Protein AF-A0A929ZHE8-F1 (afdb_monomer)

Secondary structure (DSSP, 8-state):
---TT-PPPP---HHHHHTT-EEEEE-S-HHHHHHHHHHHHHTT-EEEEE----HHHHHHHHHHS-TTS-HHHHHHHHHHHHHHHTTSS-TTTEEEEEE---SSSGGGGHHHHHHHHHHHTT-TTS-EEEE-TT--S--TT----HHHHHHHHHHHHHHHHHHHHHHHHGGGBSSTTHHHHHHHHHHHHHHHHHHHSEEGGGTEE--HHHHHHHHHHHHHTS-B---PPPPEEEEEESHHHHH-GGGGTTHHHHHHHTT-EEE---HHHHHHHHHHTHHHHHHHH---STHHHHHHHHHHHHHHHHHHHHHHHHTTTTSS-PPPPHHHHHHHHTTTS-TT--STTTHHHHHHHHHHHHTT--EEEEEEETT-HHIIIIIGGGHHHHHHH-TT-EEEEEEE-TTS-HHHHHHHHHHHHHHHHS-GGGGGS--------PPPP-----------PPPPPPPPP---

Mean predicted aligned error: 8.18 Å

pLDDT: mean 86.51, std 18.4, range [24.33, 98.75]

Foldseek 3Di:
DPPPVDDDAQFAAQVLLVVPFEEEEEDFFVQLVLQLQLLVVLVSHHYDYPQDFDLQLLVLLPVQAPQLAWSVLSGGLSSVLCCVLVVVDDLVRYAYEAEAECFPFCSNCSQVSSCSSCVVSVRNNHHYHYHYPVCPDDRHNDDDDPLSVVLSLLSQLLSQLLVQLLLLAQLFAPDHCQSVVLSVVLSVQSNCCSNQCFGVVVPTHDDSLRSLLVSLVSSLPGDGHPDPAFAEEEEFAASRCSRRCNQVVNLSVLQSVLSHRYDYHGPLLLVLLVLVLVCVCCVPVVDDDPSNVVSVVVNVVSVVSNVSVCVSQVVSVNSGDDQDDVVVLQVQQCVQFHSVQPGRCGSVRSSVQSRCVVVRNLHYEHEYIPSRVSCVCRVVVSVVVVCVVPVSRLYDYQYGDSPDDPVVSSVRSVVSVVVSNDDPVCCVPDPPPPDPPDDPDDDDDDDDDDDDDDDDDDDDDDDD

Solvent-accessible surface area (backbone atoms only — not comparable to full-atom values): 26289 Å² total; per-residue (Å²): 130,81,60,87,84,68,71,86,75,37,66,44,38,53,66,46,39,75,72,62,32,37,32,40,29,68,60,42,41,73,70,39,52,62,43,47,41,58,43,36,44,76,60,66,38,51,56,47,68,44,82,73,70,48,72,66,21,36,51,44,4,52,72,50,37,68,78,86,50,29,33,66,56,26,46,48,42,5,41,62,49,37,36,49,77,72,63,76,42,55,57,92,49,32,33,40,40,45,69,26,76,74,57,79,38,71,53,48,45,42,58,62,49,39,53,50,27,32,39,77,72,71,42,59,70,37,18,66,44,55,50,38,93,83,60,89,61,86,35,74,37,70,64,77,54,72,70,51,53,57,46,49,55,51,38,43,52,52,27,34,52,50,48,52,51,46,39,68,44,47,76,35,39,60,51,90,63,50,52,58,54,52,46,55,53,48,52,53,44,50,44,40,28,67,65,69,40,25,29,74,95,74,74,31,77,51,52,75,59,52,53,49,37,54,50,48,52,53,64,68,66,51,64,57,52,96,65,80,85,50,53,36,35,29,46,41,60,43,72,53,45,51,46,23,47,71,67,42,74,36,52,61,60,54,40,38,73,75,60,26,28,40,44,64,81,50,68,63,58,58,56,42,52,76,33,64,46,46,60,54,40,33,77,76,67,64,57,80,64,72,56,56,68,47,28,60,52,49,46,54,50,54,54,57,69,41,46,47,53,48,58,40,28,67,70,44,81,72,77,45,80,69,82,77,57,67,68,62,37,51,69,74,18,45,91,76,40,39,80,84,44,55,41,56,65,20,25,54,50,43,17,53,53,54,51,36,38,75,73,67,25,34,30,32,42,31,33,32,42,39,72,37,60,39,45,53,54,39,49,62,59,39,46,65,57,49,35,71,78,35,77,77,47,48,72,46,79,40,72,36,42,96,87,53,60,64,67,60,42,51,48,56,50,51,57,52,47,53,59,57,73,44,58,76,82,63,51,82,76,63,77,78,70,80,70,71,78,79,74,82,80,84,77,86,77,89,82,83,92,77,94,75,84,87,78,86,82,84,84,82,87,79,90,130

Structure (mmCIF, N/CA/C/O backbone):
data_AF-A0A929ZHE8-F1
#
_entry.id   AF-A0A929ZHE8-F1
#
loop_
_atom_site.group_PDB
_atom_site.id
_atom_site.type_symbol
_atom_site.label_atom_id
_atom_site.label_alt_id
_atom_site.label_comp_id
_atom_site.label_asym_id
_atom_site.label_entity_id
_atom_site.label_seq_id
_atom_site.pdbx_PDB_ins_code
_atom_site.Cartn_x
_atom_site.Cartn_y
_atom_site.Cartn_z
_atom_site.occupancy
_atom_site.B_iso_or_equiv
_atom_site.auth_seq_id
_atom_site.auth_comp_id
_atom_site.auth_asym_id
_atom_site.auth_atom_id
_atom_site.pdbx_PDB_model_num
ATOM 1 N N . GLU A 1 1 ? -24.530 28.243 24.413 1.00 47.97 1 GLU A N 1
ATOM 2 C CA . GLU A 1 1 ? -25.217 27.446 23.383 1.00 47.97 1 GLU A CA 1
ATOM 3 C C . GLU A 1 1 ? -24.203 26.488 22.794 1.00 47.97 1 GLU A C 1
ATOM 5 O O . GLU A 1 1 ? -23.201 26.946 22.256 1.00 47.97 1 GLU A O 1
ATOM 10 N N . GLU A 1 2 ? -24.390 25.182 22.974 1.00 51.44 2 GLU A N 1
ATOM 11 C CA . GLU A 1 2 ? -23.663 24.224 22.142 1.00 51.44 2 GLU A CA 1
ATOM 12 C C . GLU A 1 2 ? -24.175 24.400 20.716 1.00 51.44 2 GLU A C 1
ATOM 14 O O . GLU A 1 2 ? -25.382 24.439 20.473 1.00 51.44 2 GLU A O 1
ATOM 19 N N . ALA A 1 3 ? -23.259 24.585 19.775 1.00 57.56 3 ALA A N 1
ATOM 20 C CA . ALA A 1 3 ? -23.598 24.665 18.371 1.00 57.56 3 ALA A CA 1
ATOM 21 C C . ALA A 1 3 ? -24.343 23.381 17.961 1.00 57.56 3 ALA A C 1
ATOM 23 O O . ALA A 1 3 ? -23.723 22.331 17.844 1.00 57.56 3 ALA A O 1
ATOM 24 N N . GLY A 1 4 ? -25.660 23.450 17.727 1.00 62.41 4 GLY A N 1
ATOM 25 C CA . GLY A 1 4 ? -26.516 22.272 17.486 1.00 62.41 4 GLY A CA 1
ATOM 26 C C . GLY A 1 4 ? -26.162 21.425 16.252 1.00 62.41 4 GLY A C 1
ATOM 27 O O . GLY A 1 4 ? -26.742 20.363 16.045 1.00 62.41 4 GLY A O 1
ATOM 28 N N . HIS A 1 5 ? -25.204 21.874 15.435 1.00 68.50 5 HIS A N 1
ATOM 29 C CA . HIS A 1 5 ? -24.632 21.110 14.324 1.00 68.50 5 HIS A CA 1
ATOM 30 C C . HIS A 1 5 ? -23.447 20.216 14.736 1.00 68.50 5 HIS A C 1
ATOM 32 O O . HIS A 1 5 ? -23.038 19.352 13.960 1.00 68.50 5 HIS A O 1
ATOM 38 N N . ILE A 1 6 ? -22.887 20.408 15.935 1.00 67.62 6 ILE A N 1
ATOM 39 C CA . ILE A 1 6 ? -21.813 19.586 16.497 1.00 67.62 6 ILE A CA 1
ATOM 40 C C . ILE A 1 6 ? -22.463 18.503 17.352 1.00 67.62 6 ILE A C 1
ATOM 42 O O . ILE A 1 6 ? -22.864 18.742 18.487 1.00 67.62 6 ILE A O 1
ATOM 46 N N . GLN A 1 7 ? -22.588 17.303 16.789 1.00 71.75 7 GLN A N 1
ATOM 47 C CA . GLN A 1 7 ? -23.089 16.150 17.531 1.00 71.75 7 GLN A CA 1
ATOM 48 C C . GLN A 1 7 ? -21.938 15.374 18.183 1.00 71.75 7 GLN A C 1
ATOM 50 O O . GLN A 1 7 ? -20.891 15.202 17.543 1.00 71.75 7 GLN A O 1
ATOM 55 N N . PRO A 1 8 ? -22.122 14.866 19.416 1.00 78.88 8 PRO A N 1
ATOM 56 C CA . PRO A 1 8 ? -21.168 13.961 20.040 1.00 78.88 8 PRO A CA 1
ATOM 57 C C . PRO A 1 8 ? -20.909 12.754 19.136 1.00 78.88 8 PRO A C 1
ATOM 59 O O . PRO A 1 8 ? -21.838 12.167 18.579 1.00 78.88 8 PRO A O 1
ATOM 62 N N . ARG A 1 9 ? -19.639 12.379 18.969 1.00 86.12 9 ARG A N 1
ATOM 63 C CA . ARG A 1 9 ? -19.287 11.179 18.201 1.00 86.12 9 ARG A CA 1
ATOM 64 C C . ARG A 1 9 ? -19.567 9.917 19.017 1.00 86.12 9 ARG A C 1
ATOM 66 O O . ARG A 1 9 ? -19.323 9.902 20.222 1.00 86.12 9 ARG A O 1
ATOM 73 N N . ALA A 1 10 ? -19.963 8.841 18.342 1.00 89.25 10 ALA A N 1
ATOM 74 C CA . ALA A 1 10 ? -19.890 7.500 18.910 1.00 89.25 10 ALA A CA 1
ATOM 75 C C . ALA A 1 10 ? -18.415 7.109 19.118 1.00 89.25 10 ALA A C 1
ATOM 77 O O . ALA A 1 10 ? -17.583 7.270 18.217 1.00 89.25 10 ALA A O 1
ATOM 78 N N . VAL A 1 11 ? -18.089 6.634 20.320 1.00 93.00 11 VAL A N 1
ATOM 79 C CA . VAL A 1 11 ? -16.732 6.251 20.732 1.00 93.00 11 VAL A CA 1
ATOM 80 C C . VAL A 1 11 ? -16.671 4.738 20.874 1.00 93.00 11 VAL A C 1
ATOM 82 O O . VAL A 1 11 ? -17.569 4.140 21.457 1.00 93.00 11 VAL A O 1
ATOM 85 N N . PHE A 1 12 ? -15.603 4.120 20.371 1.00 94.88 12 PHE A N 1
ATOM 86 C CA . PHE A 1 12 ? -15.383 2.691 20.563 1.00 94.88 12 PHE A CA 1
ATOM 87 C C . PHE A 1 12 ? -14.810 2.425 21.963 1.00 94.88 12 PHE A C 1
ATOM 89 O O . PHE A 1 12 ? -13.666 2.798 22.247 1.00 94.88 12 PHE A O 1
ATOM 96 N N . THR A 1 13 ? -15.607 1.827 22.850 1.00 95.00 13 THR A N 1
ATOM 97 C CA . THR A 1 13 ? -15.273 1.659 24.276 1.00 95.00 13 THR A CA 1
ATOM 98 C C . THR A 1 13 ? -14.665 0.288 24.594 1.00 95.00 13 THR A C 1
ATOM 100 O O . THR A 1 13 ? -14.685 -0.625 23.765 1.00 95.00 13 THR A O 1
ATOM 103 N N . GLU A 1 14 ? -14.103 0.128 25.798 1.00 93.75 14 GLU A N 1
ATOM 104 C CA . GLU A 1 14 ? -13.578 -1.169 26.248 1.00 93.75 14 GLU A CA 1
ATOM 105 C C . GLU A 1 14 ? -14.704 -2.210 26.368 1.00 93.75 14 GLU A C 1
ATOM 107 O O . GLU A 1 14 ? -14.511 -3.359 25.981 1.00 93.75 14 GLU A O 1
ATOM 112 N N . GLU A 1 15 ? -15.906 -1.803 26.789 1.00 95.25 15 GLU A N 1
ATOM 113 C CA . GLU A 1 15 ? -17.074 -2.684 26.890 1.00 95.25 15 GLU A CA 1
ATOM 114 C C . GLU A 1 15 ? -17.499 -3.206 25.512 1.00 95.25 15 GLU A C 1
ATOM 116 O O . GLU A 1 15 ? -17.838 -4.377 25.375 1.00 95.25 15 GLU A O 1
ATOM 121 N N . MET A 1 16 ? -17.434 -2.371 24.466 1.00 95.94 16 MET A N 1
ATOM 122 C CA . MET A 1 16 ? -17.691 -2.811 23.088 1.00 95.94 16 MET A CA 1
ATOM 123 C C . MET A 1 16 ? -16.664 -3.854 22.633 1.00 95.94 16 MET A C 1
ATOM 125 O O . MET A 1 16 ? -17.015 -4.859 22.010 1.00 95.94 16 MET A O 1
ATOM 129 N N . ARG A 1 17 ? -15.387 -3.662 22.981 1.00 93.94 17 ARG A N 1
ATOM 130 C CA . ARG A 1 17 ? -14.340 -4.655 22.708 1.00 93.94 17 ARG A CA 1
ATOM 131 C C . ARG A 1 17 ? -14.614 -5.969 23.444 1.00 93.94 17 ARG A C 1
ATOM 133 O O . ARG A 1 17 ? -14.578 -7.021 22.811 1.00 93.94 17 ARG A O 1
ATOM 140 N N . GLU A 1 18 ? -14.901 -5.923 24.743 1.00 94.00 18 GLU A N 1
ATOM 141 C CA . GLU A 1 18 ? -15.211 -7.105 25.564 1.00 94.00 18 GLU A CA 1
ATOM 142 C C . GLU A 1 18 ? -16.470 -7.831 25.081 1.00 94.00 18 GLU A C 1
ATOM 144 O O . GLU A 1 18 ? -16.521 -9.060 25.056 1.00 94.00 18 GLU A O 1
ATOM 149 N N . ALA A 1 19 ? -17.458 -7.074 24.607 1.00 94.44 19 ALA A N 1
ATOM 150 C CA . ALA A 1 19 ? -18.669 -7.603 24.006 1.00 94.44 19 ALA A CA 1
ATOM 151 C C . ALA A 1 19 ? -18.429 -8.245 22.627 1.00 94.44 19 ALA A C 1
ATOM 153 O O . ALA A 1 19 ? -19.356 -8.845 22.082 1.00 94.44 19 ALA A O 1
ATOM 154 N N . GLY A 1 20 ? -17.221 -8.152 22.060 1.00 93.75 20 GLY A N 1
ATOM 155 C CA . GLY A 1 20 ? -16.845 -8.799 20.805 1.00 93.75 20 GLY A CA 1
ATOM 156 C C . GLY A 1 20 ? -17.324 -8.064 19.555 1.00 93.75 20 GLY A C 1
ATOM 157 O O . GLY A 1 20 ? -17.671 -8.721 18.570 1.00 93.75 20 GLY A O 1
ATOM 158 N N . TYR A 1 21 ? -17.375 -6.727 19.592 1.00 97.12 21 TYR A N 1
ATOM 159 C CA . TYR A 1 21 ? -17.691 -5.923 18.408 1.00 97.12 21 TYR A CA 1
ATOM 160 C C . TYR A 1 21 ? -16.731 -6.236 17.258 1.00 97.12 21 TYR A C 1
ATOM 162 O O . TYR A 1 21 ? -15.523 -6.401 17.449 1.00 97.12 21 TYR A O 1
ATOM 170 N N . GLU A 1 22 ? -17.281 -6.286 16.049 1.00 97.44 22 GLU A N 1
ATOM 171 C CA . GLU A 1 22 ? -16.484 -6.356 14.828 1.00 97.44 22 GLU A CA 1
ATOM 172 C C . GLU A 1 22 ? -16.020 -4.955 14.418 1.00 97.44 22 GLU A C 1
ATOM 174 O O . GLU A 1 22 ? -16.757 -3.985 14.567 1.00 97.44 22 GLU A O 1
ATOM 179 N N . ILE A 1 23 ? -14.802 -4.844 13.894 1.00 97.75 23 ILE A N 1
ATOM 180 C CA . ILE A 1 23 ? -14.249 -3.610 13.338 1.00 97.75 23 ILE A CA 1
ATOM 181 C C . ILE A 1 23 ? -14.061 -3.816 11.838 1.00 97.75 23 ILE A C 1
ATOM 183 O O . ILE A 1 23 ? -13.216 -4.611 11.421 1.00 97.75 23 ILE A O 1
ATOM 187 N N . LEU A 1 24 ? -14.821 -3.093 11.021 1.00 97.50 24 LEU A N 1
ATOM 188 C CA . LEU A 1 24 ? -14.640 -3.101 9.570 1.00 97.50 24 LEU A CA 1
ATOM 189 C C . LEU A 1 24 ? -13.509 -2.163 9.193 1.00 97.50 24 LEU A C 1
ATOM 191 O O . LEU A 1 24 ? -13.488 -1.022 9.644 1.00 97.50 24 LEU A O 1
ATOM 195 N N . ALA A 1 25 ? -12.590 -2.619 8.355 1.00 95.69 25 ALA A N 1
ATOM 196 C CA . ALA A 1 25 ? -11.528 -1.783 7.813 1.00 95.69 25 ALA A CA 1
ATOM 197 C C . ALA A 1 25 ? -11.531 -1.875 6.282 1.00 95.69 25 ALA A C 1
ATOM 199 O O . ALA A 1 25 ? -11.685 -2.975 5.750 1.00 95.69 25 ALA A O 1
ATOM 200 N N . PRO A 1 26 ? -11.347 -0.763 5.557 1.00 93.56 26 PRO A N 1
ATOM 201 C CA . PRO A 1 26 ? -11.209 -0.810 4.109 1.00 93.56 26 PRO A CA 1
ATOM 202 C C . PRO A 1 26 ? -9.897 -1.500 3.715 1.00 93.56 26 PRO A C 1
ATOM 204 O O . PRO A 1 26 ? -8.908 -1.452 4.457 1.00 93.56 26 PRO A O 1
ATOM 207 N N . GLN A 1 27 ? -9.872 -2.118 2.536 1.00 91.06 27 GLN A N 1
ATOM 208 C CA . GLN A 1 27 ? -8.627 -2.582 1.931 1.00 91.06 27 GLN A CA 1
ATOM 209 C C . GLN A 1 27 ? -7.769 -1.384 1.501 1.00 91.06 27 GLN A C 1
ATOM 211 O O . GLN A 1 27 ? -8.276 -0.344 1.089 1.00 91.06 27 GLN A O 1
ATOM 216 N N . MET A 1 28 ? -6.449 -1.540 1.585 1.00 87.62 28 MET A N 1
ATOM 217 C CA . MET A 1 28 ? -5.499 -0.571 1.036 1.00 87.62 28 MET A CA 1
ATOM 218 C C . MET A 1 28 ? -4.399 -1.281 0.257 1.00 87.62 28 MET A C 1
ATOM 220 O O . MET A 1 28 ? -4.181 -0.967 -0.904 1.00 87.62 28 MET A O 1
ATOM 224 N N . SER A 1 29 ? -3.737 -2.260 0.877 1.00 91.69 29 SER A N 1
ATOM 225 C CA . SER A 1 29 ? -2.713 -3.075 0.226 1.00 91.69 29 SER A CA 1
ATOM 226 C C . SER A 1 29 ? -2.921 -4.557 0.549 1.00 91.69 29 SER A C 1
ATOM 228 O O . SER A 1 29 ? -2.664 -4.966 1.692 1.00 91.69 29 SER A O 1
ATOM 230 N N . PRO A 1 30 ? -3.354 -5.372 -0.438 1.00 92.81 30 PRO A N 1
ATOM 231 C CA . PRO A 1 30 ? -3.775 -6.752 -0.208 1.00 92.81 30 PRO A CA 1
ATOM 232 C C . PRO A 1 30 ? -2.741 -7.622 0.509 1.00 92.81 30 PRO A C 1
ATOM 234 O O . PRO A 1 30 ? -3.094 -8.354 1.426 1.00 92.81 30 PRO A O 1
ATOM 237 N N . ILE A 1 31 ? -1.457 -7.525 0.151 1.00 94.69 31 ILE A N 1
ATOM 238 C CA . ILE A 1 31 ? -0.409 -8.354 0.769 1.00 94.69 31 ILE A CA 1
ATOM 239 C C . ILE A 1 31 ? -0.225 -7.981 2.245 1.00 94.69 31 ILE A C 1
ATOM 241 O O . ILE A 1 31 ? -0.204 -8.851 3.112 1.00 94.69 31 ILE A O 1
ATOM 245 N N . HIS A 1 32 ? -0.126 -6.689 2.552 1.00 94.44 32 HIS A N 1
ATOM 246 C CA . HIS A 1 32 ? 0.177 -6.204 3.898 1.00 94.44 32 HIS A CA 1
ATOM 247 C C . HIS A 1 32 ? -0.987 -6.435 4.865 1.00 94.44 32 HIS A C 1
ATOM 249 O O . HIS A 1 32 ? -0.779 -6.876 5.996 1.00 94.44 32 HIS A O 1
ATOM 255 N N . PHE A 1 33 ? -2.222 -6.178 4.425 1.00 93.31 33 PHE A N 1
ATOM 256 C CA . PHE A 1 33 ? -3.410 -6.238 5.287 1.00 93.31 33 PHE A CA 1
ATOM 257 C C . PHE A 1 33 ? -3.777 -7.673 5.693 1.00 93.31 33 PHE A C 1
ATOM 259 O O . PHE A 1 33 ? -4.343 -7.887 6.773 1.00 93.31 33 PHE A O 1
ATOM 266 N N . ARG A 1 34 ? -3.360 -8.670 4.903 1.00 93.44 34 ARG A N 1
ATOM 267 C CA . ARG A 1 34 ? -3.465 -10.092 5.264 1.00 93.44 34 ARG A CA 1
ATOM 268 C C . ARG A 1 34 ? -2.630 -10.465 6.482 1.00 93.44 34 ARG A C 1
ATOM 270 O O . ARG A 1 34 ? -3.021 -11.351 7.233 1.00 93.44 34 ARG A O 1
ATOM 277 N N . PHE A 1 35 ? -1.527 -9.763 6.738 1.00 94.69 35 PHE A N 1
ATOM 278 C CA . PHE A 1 35 ? -0.707 -9.980 7.934 1.00 94.69 35 PHE A CA 1
ATOM 279 C C . PHE A 1 35 ? -1.234 -9.213 9.150 1.00 94.69 35 PHE A C 1
ATOM 281 O O . PHE A 1 35 ? -1.078 -9.663 10.286 1.00 94.69 35 PHE A O 1
ATOM 288 N N . LEU A 1 36 ? -1.867 -8.058 8.923 1.00 93.00 36 LEU A N 1
ATOM 289 C CA . LEU A 1 36 ? -2.394 -7.213 9.995 1.00 93.00 36 LEU A CA 1
ATOM 290 C C . LEU A 1 36 ? -3.645 -7.805 10.645 1.00 93.00 36 LEU A C 1
ATOM 292 O O . LEU A 1 36 ? -3.776 -7.742 11.862 1.00 93.00 36 LEU A O 1
ATOM 296 N N . THR A 1 37 ? -4.532 -8.426 9.867 1.00 92.31 37 THR A N 1
ATOM 297 C CA . THR A 1 37 ? -5.768 -9.039 10.384 1.00 92.31 37 THR A CA 1
ATOM 298 C C . THR A 1 37 ? -5.513 -10.057 11.512 1.00 92.31 37 THR A C 1
ATOM 300 O O . THR A 1 37 ? -6.027 -9.860 12.618 1.00 92.31 37 THR A O 1
ATOM 303 N N . PRO A 1 38 ? -4.678 -11.102 11.327 1.00 94.00 38 PRO A N 1
ATOM 304 C CA . PRO A 1 38 ? -4.369 -12.040 12.404 1.00 94.00 38 PRO A CA 1
ATOM 305 C C . PRO A 1 38 ? -3.557 -11.397 13.541 1.00 94.00 38 PRO A C 1
ATOM 307 O O . PRO A 1 38 ? -3.690 -11.809 14.691 1.00 94.00 38 PRO A O 1
ATOM 310 N N . LEU A 1 39 ? -2.761 -10.357 13.267 1.00 94.69 39 LEU A N 1
ATOM 311 C CA . LEU A 1 39 ? -2.064 -9.592 14.306 1.00 94.69 39 LEU A CA 1
ATOM 312 C C . LEU A 1 39 ? -3.035 -8.792 15.196 1.00 94.69 39 LEU A C 1
ATOM 314 O O . LEU A 1 39 ? -2.844 -8.714 16.410 1.00 94.69 39 LEU A O 1
ATOM 318 N N . PHE A 1 40 ? -4.098 -8.217 14.632 1.00 94.50 40 PHE A N 1
ATOM 319 C CA . PHE A 1 40 ? -5.145 -7.564 15.418 1.00 94.50 40 PHE A CA 1
ATOM 320 C C . PHE A 1 40 ? -5.914 -8.571 16.273 1.00 94.50 40 PHE A C 1
ATOM 322 O O . PHE A 1 40 ? -6.218 -8.280 17.432 1.00 94.50 40 PHE A O 1
ATOM 329 N N . ALA A 1 41 ? -6.121 -9.790 15.770 1.00 94.25 41 ALA A N 1
ATOM 330 C CA . ALA A 1 41 ? -6.712 -10.864 16.559 1.00 94.25 41 ALA A CA 1
ATOM 331 C C . ALA A 1 41 ? -5.864 -11.211 17.800 1.00 94.25 41 ALA A C 1
ATOM 333 O O . ALA A 1 41 ? -6.429 -11.408 18.875 1.00 94.25 41 ALA A O 1
ATOM 334 N N . THR A 1 42 ? -4.521 -11.188 17.722 1.00 94.69 42 THR A N 1
ATOM 335 C CA . THR A 1 42 ? -3.674 -11.382 18.923 1.00 94.69 42 THR A CA 1
ATOM 336 C C . THR A 1 42 ? -3.780 -10.233 19.926 1.00 94.69 42 THR A C 1
ATOM 338 O O . THR A 1 42 ? -3.511 -10.429 21.108 1.00 94.69 42 THR A O 1
ATOM 341 N N . ALA A 1 43 ? -4.195 -9.046 19.473 1.00 92.38 43 ALA A N 1
ATOM 342 C CA . ALA A 1 43 ? -4.521 -7.917 20.339 1.00 92.38 43 ALA A CA 1
ATOM 343 C C . ALA A 1 43 ? -5.950 -7.998 20.912 1.00 92.38 43 ALA A C 1
ATOM 345 O O . ALA A 1 43 ? -6.362 -7.101 21.646 1.00 92.38 43 ALA A O 1
ATOM 346 N N . GLY A 1 44 ? -6.724 -9.044 20.603 1.00 93.06 44 GLY A N 1
ATOM 347 C CA . GLY A 1 44 ? -8.121 -9.170 21.023 1.00 93.06 44 GLY A CA 1
ATOM 348 C C . GLY A 1 44 ? -9.060 -8.209 20.289 1.00 93.06 44 GLY A C 1
ATOM 349 O O . GLY A 1 44 ? -10.031 -7.747 20.880 1.00 93.06 44 GLY A O 1
ATOM 350 N N . LEU A 1 45 ? -8.742 -7.860 19.038 1.00 94.75 45 LEU A N 1
ATOM 351 C CA . LEU A 1 45 ? -9.577 -7.038 18.162 1.00 94.75 45 LEU A CA 1
ATOM 352 C C . LEU A 1 45 ? -10.091 -7.898 17.003 1.00 94.75 45 LEU A C 1
ATOM 354 O O . LEU A 1 45 ? -9.303 -8.513 16.282 1.00 94.75 45 LEU A O 1
ATOM 358 N N . LYS A 1 46 ? -11.411 -7.927 16.801 1.00 95.69 46 LYS A N 1
ATOM 359 C CA . LYS A 1 46 ? -12.043 -8.646 15.689 1.00 95.69 46 LYS A CA 1
ATOM 360 C C . LYS A 1 46 ? -12.128 -7.729 14.469 1.00 95.69 46 LYS A C 1
ATOM 362 O O . LYS A 1 46 ? -13.127 -7.045 14.280 1.00 95.69 46 LYS A O 1
ATOM 367 N N . VAL A 1 47 ? -11.071 -7.692 13.663 1.00 95.81 47 VAL A N 1
ATOM 368 C CA . VAL A 1 47 ? -11.017 -6.856 12.453 1.00 95.81 47 VAL A CA 1
ATOM 369 C C . VAL A 1 47 ? -11.411 -7.672 11.223 1.00 95.81 47 VAL A C 1
ATOM 371 O O . VAL A 1 47 ? -10.848 -8.740 10.992 1.00 95.81 47 VAL A O 1
ATOM 374 N N . ARG A 1 48 ? -12.340 -7.152 10.416 1.00 96.19 48 ARG A N 1
ATOM 375 C CA . ARG A 1 48 ? -12.683 -7.681 9.091 1.00 96.19 48 ARG A CA 1
ATOM 376 C C . ARG A 1 48 ? -12.287 -6.659 8.031 1.00 96.19 48 ARG A C 1
ATOM 378 O O . ARG A 1 48 ? -12.859 -5.572 7.966 1.00 96.19 48 ARG A O 1
ATOM 385 N N . VAL A 1 49 ? -11.296 -7.006 7.213 1.00 95.62 49 VAL A N 1
ATOM 386 C CA . VAL A 1 49 ? -10.888 -6.177 6.074 1.00 95.62 49 VAL A CA 1
ATOM 387 C C . VAL A 1 49 ? -11.862 -6.410 4.923 1.00 95.62 49 VAL A C 1
ATOM 389 O O . VAL A 1 49 ? -12.121 -7.550 4.543 1.00 95.62 49 VAL A O 1
ATOM 392 N N . LEU A 1 50 ? -12.409 -5.330 4.377 1.00 95.44 50 LEU A N 1
ATOM 393 C CA . LEU A 1 50 ? -13.275 -5.358 3.207 1.00 95.44 50 LEU A CA 1
ATOM 394 C C . LEU A 1 50 ? -12.388 -5.438 1.961 1.00 95.44 50 LEU A C 1
ATOM 396 O O . LEU A 1 50 ? -11.888 -4.423 1.485 1.00 95.44 50 LEU A O 1
ATOM 400 N N . GLU A 1 51 ? -12.131 -6.657 1.481 1.00 91.38 51 GLU A N 1
ATOM 401 C CA . GLU A 1 51 ? -11.141 -6.912 0.421 1.00 91.38 51 GLU A CA 1
ATOM 402 C C . GLU A 1 51 ? -11.531 -6.334 -0.940 1.00 91.38 51 GLU A C 1
ATOM 404 O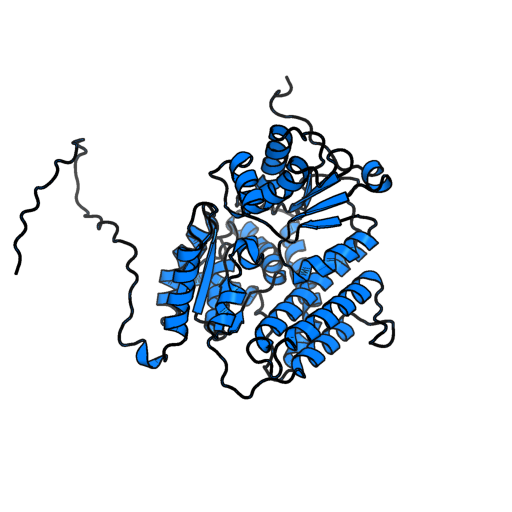 O . GLU A 1 51 ? -10.639 -5.967 -1.703 1.00 91.38 51 GLU A O 1
ATOM 409 N N . HIS A 1 52 ? -12.835 -6.232 -1.211 1.00 92.81 52 HIS A N 1
ATOM 410 C CA . HIS A 1 52 ? -13.355 -5.836 -2.512 1.00 92.81 52 HIS A CA 1
ATOM 411 C C . HIS A 1 52 ? -14.266 -4.620 -2.447 1.00 92.81 52 HIS A C 1
ATOM 413 O O . HIS A 1 52 ? -15.094 -4.501 -1.537 1.00 92.81 52 HIS A O 1
ATOM 419 N N . THR A 1 53 ? -14.157 -3.749 -3.447 1.00 90.56 53 THR A N 1
ATOM 420 C CA . THR A 1 53 ? -15.155 -2.715 -3.729 1.00 90.56 53 THR A CA 1
ATOM 421 C C . THR A 1 53 ? -15.872 -3.033 -5.036 1.00 90.56 53 THR A C 1
ATOM 423 O O . THR A 1 53 ? -15.352 -3.703 -5.922 1.00 90.56 53 THR A O 1
ATOM 426 N N . SER A 1 54 ? -17.109 -2.576 -5.144 1.00 91.00 54 SER A N 1
ATOM 427 C CA . SER A 1 54 ? -17.969 -2.778 -6.299 1.00 91.00 54 SER A CA 1
ATOM 428 C C . SER A 1 54 ? -18.493 -1.441 -6.801 1.00 91.00 54 SER A C 1
ATOM 430 O O . SER A 1 54 ? -18.486 -0.431 -6.094 1.00 91.00 54 SER A O 1
ATOM 432 N N . ARG A 1 55 ? -19.053 -1.447 -8.009 1.00 89.44 55 ARG A N 1
ATOM 433 C CA . ARG A 1 55 ? -19.793 -0.293 -8.520 1.00 89.44 55 ARG A CA 1
ATOM 434 C C . ARG A 1 55 ? -20.910 0.142 -7.566 1.00 89.44 55 ARG A C 1
ATOM 436 O O . ARG A 1 55 ? -21.096 1.334 -7.359 1.00 89.44 55 ARG A O 1
ATOM 443 N N . THR A 1 56 ? -21.600 -0.807 -6.931 1.00 92.00 56 THR A N 1
ATOM 444 C CA . THR A 1 56 ? -22.656 -0.513 -5.953 1.00 92.00 56 THR A CA 1
ATOM 445 C C . THR A 1 56 ? -22.112 0.237 -4.740 1.00 92.00 56 THR A C 1
ATOM 447 O O . THR A 1 56 ? -22.671 1.264 -4.362 1.00 92.00 56 THR A O 1
ATOM 450 N N . SER A 1 57 ? -20.988 -0.198 -4.163 1.00 93.19 57 SER A N 1
ATOM 451 C CA . SER A 1 57 ? -20.380 0.528 -3.042 1.00 93.19 57 SER A CA 1
ATOM 452 C C . SER A 1 57 ? -19.831 1.895 -3.461 1.00 93.19 57 SER A C 1
ATOM 454 O O . SER A 1 57 ? -19.903 2.841 -2.679 1.00 93.19 57 SER A O 1
ATOM 456 N N . MET A 1 58 ? -19.349 2.050 -4.698 1.00 91.06 58 MET A N 1
ATOM 457 C CA . MET A 1 58 ? -18.968 3.364 -5.234 1.00 91.06 58 MET A CA 1
ATOM 458 C C . MET A 1 58 ? -20.179 4.294 -5.415 1.00 91.06 58 MET A C 1
ATOM 460 O O . MET A 1 58 ? -20.092 5.473 -5.079 1.00 91.06 58 MET A O 1
ATOM 464 N N . GLU A 1 59 ? -21.320 3.781 -5.881 1.00 92.62 59 GLU A N 1
ATOM 465 C CA . GLU A 1 59 ? -22.580 4.534 -5.990 1.00 92.62 59 GLU A CA 1
ATOM 466 C C . GLU A 1 59 ? -23.118 4.951 -4.611 1.00 92.62 59 GLU A C 1
ATOM 468 O O . GLU A 1 59 ? -23.566 6.086 -4.436 1.00 92.62 59 GLU A O 1
ATOM 473 N N . VAL A 1 60 ? -22.999 4.084 -3.599 1.00 94.56 60 VAL A N 1
ATOM 474 C CA . VAL A 1 60 ? -23.249 4.447 -2.193 1.00 94.56 60 VAL A CA 1
ATOM 475 C C . VAL A 1 60 ? -22.314 5.578 -1.761 1.00 94.56 60 VAL A C 1
ATOM 477 O O . VAL A 1 60 ? -22.768 6.566 -1.181 1.00 94.56 60 VAL A O 1
ATOM 480 N N . GLY A 1 61 ? -21.025 5.477 -2.091 1.00 93.75 61 GLY A N 1
ATOM 481 C CA . GLY A 1 61 ? -20.050 6.539 -1.866 1.00 93.75 61 GLY A CA 1
ATOM 482 C C . GLY A 1 61 ? -20.500 7.868 -2.472 1.00 93.75 61 GLY A C 1
ATOM 483 O O . GLY A 1 61 ? -20.577 8.858 -1.757 1.00 93.75 61 GLY A O 1
ATOM 484 N N . LEU A 1 62 ? -20.884 7.889 -3.750 1.00 92.19 62 LEU A N 1
ATOM 485 C CA . LEU A 1 62 ? -21.373 9.091 -4.439 1.00 92.19 62 LEU A CA 1
ATOM 486 C C . LEU A 1 62 ? -22.637 9.684 -3.803 1.00 92.19 62 LEU A C 1
ATOM 488 O O . LEU A 1 62 ? -22.843 10.894 -3.852 1.00 92.19 62 LEU A O 1
ATOM 492 N N . LYS A 1 63 ? -23.497 8.840 -3.226 1.00 93.19 63 LYS A N 1
ATOM 493 C CA . LYS A 1 63 ? -24.745 9.272 -2.590 1.00 93.19 63 LYS A CA 1
ATOM 494 C C . LYS A 1 63 ? -24.516 9.945 -1.234 1.00 93.19 63 LYS A C 1
ATOM 496 O O . LYS A 1 63 ? -25.222 10.897 -0.909 1.00 93.19 63 LYS A O 1
ATOM 501 N N . TYR A 1 64 ? -23.582 9.434 -0.430 1.00 92.56 64 TYR A N 1
ATOM 502 C CA . TYR A 1 64 ? -23.399 9.859 0.968 1.00 92.56 64 TYR A CA 1
ATOM 503 C C . TYR A 1 64 ? -22.140 10.700 1.210 1.00 92.56 64 TYR A C 1
ATOM 505 O O . TYR A 1 64 ? -22.054 11.428 2.203 1.00 92.56 64 TYR A O 1
ATOM 513 N N . VAL A 1 65 ? -21.170 10.639 0.301 1.00 88.06 65 VAL A N 1
ATOM 514 C CA . VAL A 1 65 ? -19.989 11.501 0.280 1.00 88.06 65 VAL A CA 1
ATOM 515 C C . VAL A 1 65 ? -20.266 12.664 -0.668 1.00 88.06 65 VAL A C 1
ATOM 517 O O . VAL A 1 65 ? -20.898 12.497 -1.703 1.00 88.06 65 VAL A O 1
ATOM 520 N N . ASN A 1 66 ? -19.794 13.865 -0.322 1.00 79.69 66 ASN A N 1
ATOM 521 C CA . ASN A 1 66 ? -19.857 15.005 -1.239 1.00 79.69 66 ASN A CA 1
ATOM 522 C C . ASN A 1 66 ? -19.167 14.624 -2.564 1.00 79.69 66 ASN A C 1
ATOM 524 O O . ASN A 1 66 ? -18.016 14.189 -2.526 1.00 79.69 66 ASN A O 1
ATOM 528 N N . ASN A 1 67 ? -19.853 14.805 -3.696 1.00 73.25 67 ASN A N 1
ATOM 529 C CA . ASN A 1 67 ? -19.376 14.475 -5.042 1.00 73.25 67 ASN A CA 1
ATOM 530 C C . ASN A 1 67 ? -18.089 15.219 -5.446 1.00 73.25 67 ASN A C 1
ATOM 532 O O . ASN A 1 67 ? -17.367 14.742 -6.310 1.00 73.25 67 ASN A O 1
ATOM 536 N N . ASP A 1 68 ? -17.761 16.335 -4.789 1.00 80.88 68 ASP A N 1
ATOM 537 C CA . ASP A 1 68 ? -16.490 17.053 -4.965 1.00 80.88 68 ASP A CA 1
ATOM 538 C C . ASP A 1 68 ? -15.359 16.498 -4.076 1.00 80.88 68 ASP A C 1
ATOM 540 O O . ASP A 1 68 ? -14.297 17.115 -3.928 1.00 80.88 68 ASP A O 1
ATOM 544 N N . SER A 1 69 ? -15.584 15.375 -3.391 1.00 88.19 69 SER A N 1
ATOM 545 C CA . SER A 1 69 ? -14.542 14.663 -2.647 1.00 88.19 69 SER A CA 1
ATOM 546 C C . SER A 1 69 ? -13.655 13.871 -3.597 1.00 88.19 69 SER A C 1
ATOM 548 O O . SER A 1 69 ? -14.078 13.455 -4.668 1.00 88.19 69 SER A O 1
ATOM 550 N N . CYS A 1 70 ? -12.408 13.639 -3.193 1.00 91.69 70 CYS A N 1
ATOM 551 C CA . CYS A 1 70 ? -11.492 12.845 -3.999 1.00 91.69 70 CYS A CA 1
ATOM 552 C C . CYS A 1 70 ? -11.975 11.396 -4.116 1.00 91.69 70 CYS A C 1
ATOM 554 O O . CYS A 1 70 ? -12.485 10.830 -3.146 1.00 91.69 70 CYS A O 1
ATOM 556 N N . TYR A 1 71 ? -11.758 10.789 -5.283 1.00 93.12 71 TYR A N 1
ATOM 557 C CA . TYR A 1 71 ? -12.174 9.416 -5.589 1.00 93.12 71 TYR A CA 1
ATOM 558 C C . TYR A 1 71 ? -11.860 8.375 -4.485 1.00 93.12 71 TYR A C 1
ATOM 560 O O . TYR A 1 71 ? -12.756 7.605 -4.138 1.00 93.12 71 TYR A O 1
ATOM 568 N N . PRO A 1 72 ? -10.686 8.386 -3.817 1.00 93.62 72 PRO A N 1
ATOM 569 C CA . PRO A 1 72 ? -10.384 7.441 -2.742 1.00 93.62 72 PRO A CA 1
ATOM 570 C C . PRO A 1 72 ? -11.341 7.559 -1.546 1.00 93.62 72 PRO A C 1
ATOM 572 O O . PRO A 1 72 ? -11.669 6.558 -0.914 1.00 93.62 72 PRO A O 1
ATOM 575 N N . ALA A 1 73 ? -11.834 8.769 -1.254 1.00 93.62 73 ALA A N 1
ATOM 576 C CA . ALA A 1 73 ? -12.826 8.996 -0.205 1.00 93.62 73 ALA A CA 1
ATOM 577 C C . ALA A 1 73 ? -14.153 8.316 -0.555 1.00 93.62 73 ALA A C 1
ATOM 579 O O . ALA A 1 73 ? -14.754 7.670 0.298 1.00 93.62 73 ALA A O 1
ATOM 580 N N . ILE A 1 74 ? -14.583 8.444 -1.814 1.00 94.12 74 ILE A N 1
ATOM 581 C CA . ILE A 1 74 ? -15.811 7.835 -2.336 1.00 94.12 74 ILE A CA 1
ATOM 582 C C . ILE A 1 74 ? -15.716 6.311 -2.237 1.00 94.12 74 ILE A C 1
ATOM 584 O O . ILE A 1 74 ? -16.632 5.684 -1.710 1.00 94.12 74 ILE A O 1
ATOM 588 N N . VAL A 1 75 ? -14.595 5.728 -2.676 1.00 94.06 75 VAL A N 1
ATOM 589 C CA . VAL A 1 75 ? -14.365 4.276 -2.634 1.00 94.06 75 VAL A CA 1
ATOM 590 C C . VAL A 1 75 ? -14.409 3.750 -1.201 1.00 94.06 75 VAL A C 1
ATOM 592 O O . VAL A 1 75 ? -15.208 2.869 -0.898 1.00 94.06 75 VAL A O 1
ATOM 595 N N . VAL A 1 76 ? -13.587 4.308 -0.308 1.00 94.81 76 VAL A N 1
ATOM 596 C CA . VAL A 1 76 ? -13.434 3.799 1.064 1.00 94.81 76 VAL A CA 1
ATOM 597 C C . VAL A 1 76 ? -14.695 4.013 1.898 1.00 94.81 76 VAL A C 1
ATOM 599 O O . VAL A 1 76 ? -15.166 3.093 2.565 1.00 94.81 76 VAL A O 1
ATOM 602 N N . ILE A 1 77 ? -15.256 5.224 1.878 1.00 95.50 77 ILE A N 1
ATOM 603 C CA . ILE A 1 77 ? -16.446 5.534 2.678 1.00 95.50 77 ILE A CA 1
ATOM 604 C C . ILE A 1 77 ? -17.658 4.797 2.113 1.00 95.50 77 ILE A C 1
ATOM 606 O O . ILE A 1 77 ? -18.439 4.246 2.883 1.00 95.50 77 ILE A O 1
ATOM 610 N N . GLY A 1 78 ? -17.796 4.739 0.787 1.00 95.50 78 GLY A N 1
ATOM 611 C CA . GLY A 1 78 ? -18.863 3.992 0.130 1.00 95.50 78 GLY A CA 1
ATOM 612 C C . GLY A 1 78 ? -18.843 2.508 0.488 1.00 95.50 78 GLY A C 1
ATOM 613 O O . GLY A 1 78 ? -19.875 1.961 0.865 1.00 95.50 78 GLY A O 1
ATOM 614 N N . GLN A 1 79 ? -17.661 1.884 0.474 1.00 95.88 79 GLN A N 1
ATOM 615 C CA . GLN A 1 79 ? -17.468 0.491 0.887 1.00 95.88 79 GLN A CA 1
ATOM 616 C C . GLN A 1 79 ? -17.897 0.244 2.341 1.00 95.88 79 GLN A C 1
ATOM 618 O O . GLN A 1 79 ? -18.601 -0.724 2.616 1.00 95.88 79 GLN A O 1
ATOM 623 N N . LEU A 1 80 ? -17.519 1.129 3.268 1.00 97.25 80 LEU A N 1
ATOM 624 C CA . LEU A 1 80 ? -17.889 1.005 4.683 1.00 97.25 80 LEU A CA 1
ATOM 625 C C . LEU A 1 80 ? -19.388 1.237 4.925 1.00 97.25 80 LEU A C 1
ATOM 627 O O . LEU A 1 80 ? -19.985 0.545 5.744 1.00 97.25 80 LEU A O 1
ATOM 631 N N . LEU A 1 81 ? -20.004 2.199 4.232 1.00 97.25 81 LEU A N 1
ATOM 632 C CA . LEU A 1 81 ? -21.437 2.482 4.358 1.00 97.25 81 LEU A CA 1
ATOM 633 C C . LEU A 1 81 ? -22.305 1.371 3.764 1.00 97.25 81 LEU A C 1
ATOM 635 O O . LEU A 1 81 ? -23.346 1.040 4.334 1.00 97.25 81 LEU A O 1
ATOM 639 N N . ASP A 1 82 ? -21.882 0.793 2.638 1.00 97.19 82 ASP A N 1
ATOM 640 C CA . ASP A 1 82 ? -22.631 -0.257 1.949 1.00 97.19 82 ASP A CA 1
ATOM 641 C C . ASP A 1 82 ? -22.837 -1.492 2.837 1.00 97.19 82 ASP A C 1
ATOM 643 O O . ASP A 1 82 ? -23.902 -2.100 2.798 1.00 97.19 82 ASP A O 1
ATOM 647 N N . GLU A 1 83 ? -21.886 -1.825 3.714 1.00 97.94 83 GLU A N 1
ATOM 648 C CA . GLU A 1 83 ? -22.027 -2.932 4.672 1.00 97.94 83 GLU A CA 1
ATOM 649 C C . GLU A 1 83 ? -23.252 -2.779 5.586 1.00 97.94 83 GLU A C 1
ATOM 651 O O . GLU A 1 83 ? -23.933 -3.767 5.864 1.00 97.94 83 GLU A O 1
ATOM 656 N N . PHE A 1 84 ? -23.581 -1.555 6.005 1.00 97.75 84 PHE A N 1
ATOM 657 C CA . PHE A 1 84 ? -24.763 -1.290 6.830 1.00 97.75 84 PHE A CA 1
ATOM 658 C C . PHE A 1 84 ? -26.030 -1.164 5.985 1.00 97.75 84 PHE A C 1
ATOM 660 O O . PHE A 1 84 ? -27.059 -1.742 6.316 1.00 97.75 84 PHE A O 1
ATOM 667 N N . ILE A 1 85 ? -25.963 -0.451 4.856 1.00 96.94 85 ILE A N 1
ATOM 668 C CA . ILE A 1 85 ? -27.120 -0.238 3.968 1.00 96.94 85 ILE A CA 1
ATOM 669 C C . ILE A 1 85 ? -27.641 -1.561 3.394 1.00 96.94 85 ILE A C 1
ATOM 671 O O . ILE A 1 85 ? -28.849 -1.747 3.263 1.00 96.94 85 ILE A O 1
ATOM 675 N N . SER A 1 86 ? -26.740 -2.488 3.081 1.00 96.31 86 SER A N 1
ATOM 676 C CA . SER A 1 86 ? -27.078 -3.821 2.578 1.00 96.31 86 SER A CA 1
ATOM 677 C C . SER A 1 86 ? -27.448 -4.830 3.672 1.00 96.31 86 SER A C 1
ATOM 679 O O . SER A 1 86 ? -27.809 -5.962 3.350 1.00 96.31 86 SER A O 1
ATOM 681 N N . GLY A 1 87 ? -27.351 -4.451 4.952 1.00 96.38 87 GLY A N 1
ATOM 682 C CA . GLY A 1 87 ? -27.640 -5.324 6.091 1.00 96.38 87 GLY A CA 1
ATOM 683 C C . GLY A 1 87 ? -26.606 -6.430 6.332 1.00 96.38 87 GLY A C 1
ATOM 684 O O . GLY A 1 87 ? -26.916 -7.403 7.017 1.00 96.38 87 GLY A O 1
ATOM 685 N N . ARG A 1 88 ? -25.391 -6.319 5.771 1.00 96.62 88 ARG A N 1
ATOM 686 C CA . ARG A 1 88 ? -24.296 -7.283 6.000 1.00 96.62 88 ARG A CA 1
ATOM 687 C C . ARG A 1 88 ? -23.610 -7.082 7.351 1.00 96.62 88 ARG A C 1
ATOM 689 O O . ARG A 1 88 ? -23.121 -8.051 7.929 1.00 96.62 88 ARG A O 1
ATOM 696 N N . ALA A 1 89 ? -23.577 -5.848 7.847 1.00 97.56 89 ALA A N 1
ATOM 697 C CA . ALA A 1 89 ? -23.064 -5.496 9.163 1.00 97.56 89 ALA A CA 1
ATOM 698 C C . ALA A 1 89 ? -24.193 -5.050 10.100 1.00 97.56 89 ALA A C 1
ATOM 700 O O . ALA A 1 89 ? -25.112 -4.341 9.694 1.00 97.56 89 ALA A O 1
ATOM 701 N N . ASP A 1 90 ? -24.086 -5.448 11.366 1.00 97.56 90 ASP A N 1
ATOM 702 C CA . ASP A 1 90 ? -24.998 -5.032 12.429 1.00 97.56 90 ASP A CA 1
ATOM 703 C C . ASP A 1 90 ? -24.519 -3.689 13.017 1.00 97.56 90 ASP A C 1
ATOM 705 O O . ASP A 1 90 ? -23.474 -3.654 13.677 1.00 97.56 90 ASP A O 1
ATOM 709 N N . PRO A 1 91 ? -25.244 -2.574 12.808 1.00 97.06 91 PRO A N 1
ATOM 710 C CA . PRO A 1 91 ? -24.813 -1.253 13.265 1.00 97.06 91 PRO A CA 1
ATOM 711 C C . PRO A 1 91 ? -24.695 -1.135 14.791 1.00 97.06 91 PRO A C 1
ATOM 713 O O . PRO A 1 91 ? -23.962 -0.272 15.272 1.00 97.06 91 PRO A O 1
ATOM 716 N N . ASP A 1 92 ? -25.350 -2.011 15.557 1.00 97.00 92 ASP A N 1
ATOM 717 C CA . ASP A 1 92 ? -25.296 -1.998 17.020 1.00 97.00 92 ASP A CA 1
ATOM 718 C C . ASP A 1 92 ? -24.184 -2.900 17.575 1.00 97.00 92 ASP A C 1
ATOM 720 O O . ASP A 1 92 ? -23.935 -2.908 18.780 1.00 97.00 92 ASP A O 1
ATOM 724 N N . ARG A 1 93 ? -23.485 -3.654 16.715 1.00 97.25 93 ARG A N 1
ATOM 725 C CA . ARG A 1 93 ? -22.419 -4.610 17.079 1.00 97.25 93 ARG A CA 1
ATOM 726 C C . ARG A 1 93 ? -21.152 -4.450 16.236 1.00 97.25 93 ARG A C 1
ATOM 728 O O . ARG A 1 93 ? -20.256 -5.303 16.278 1.00 97.25 93 ARG A O 1
ATOM 735 N N . THR A 1 94 ? -21.055 -3.356 15.489 1.00 98.00 94 THR A N 1
ATOM 736 C CA . THR A 1 94 ? -19.955 -3.100 14.565 1.00 98.00 94 THR A CA 1
ATOM 737 C C . THR A 1 94 ? -19.441 -1.670 14.696 1.00 98.00 94 THR A C 1
ATOM 739 O O . THR A 1 94 ? -20.200 -0.713 14.806 1.00 98.00 94 THR A O 1
ATOM 742 N N . ALA A 1 95 ? -18.120 -1.533 14.670 1.00 97.69 95 ALA A N 1
ATOM 743 C CA . ALA A 1 95 ? -17.404 -0.278 14.509 1.00 97.69 95 ALA A CA 1
ATOM 744 C C . ALA A 1 95 ? -16.694 -0.256 13.150 1.00 97.69 95 ALA A C 1
ATOM 746 O O . ALA A 1 95 ? -16.488 -1.291 12.515 1.00 97.69 95 ALA A O 1
ATOM 747 N N . VAL A 1 96 ? -16.277 0.926 12.709 1.00 97.25 96 VAL A N 1
ATOM 748 C CA . VAL A 1 96 ? -15.510 1.094 11.470 1.00 97.25 96 VAL A CA 1
ATOM 749 C C . VAL A 1 96 ? -14.170 1.757 11.758 1.00 97.25 96 VAL A C 1
ATOM 751 O O . VAL A 1 96 ? -14.094 2.737 12.495 1.00 97.25 96 VAL A O 1
ATOM 754 N N . GLY A 1 97 ? -13.101 1.216 11.187 1.00 94.69 97 GLY A N 1
ATOM 755 C CA . GLY A 1 97 ? -11.750 1.755 11.228 1.00 94.69 97 GLY A CA 1
ATOM 756 C C . GLY A 1 97 ? -11.397 2.446 9.918 1.00 94.69 97 GLY A C 1
ATOM 757 O O . GLY A 1 97 ? -11.615 1.897 8.841 1.00 94.69 97 GLY A O 1
ATOM 758 N N . ILE A 1 98 ? -10.821 3.642 10.001 1.00 92.56 98 ILE A N 1
ATOM 759 C CA . ILE A 1 98 ? -10.347 4.392 8.835 1.00 92.56 98 ILE A CA 1
ATOM 760 C C . ILE A 1 98 ? -9.055 5.128 9.174 1.00 92.56 98 ILE A C 1
ATOM 762 O O . ILE A 1 98 ? -8.884 5.614 10.290 1.00 92.56 98 ILE A O 1
ATOM 766 N N . THR A 1 99 ? -8.120 5.206 8.231 1.00 86.62 99 THR A N 1
ATOM 767 C CA . THR A 1 99 ? -6.877 5.958 8.427 1.00 86.62 99 THR A CA 1
ATOM 768 C C . THR A 1 99 ? -7.122 7.460 8.307 1.00 86.62 99 THR A C 1
ATOM 770 O O . THR A 1 99 ? -7.939 7.922 7.512 1.00 86.62 99 THR A O 1
ATOM 773 N N . GLN A 1 100 ? -6.401 8.238 9.110 1.00 83.75 100 GLN A N 1
ATOM 774 C CA . GLN A 1 100 ? -6.416 9.693 9.074 1.00 83.75 100 GLN A CA 1
ATOM 775 C C . GLN A 1 100 ? -4.973 10.188 9.144 1.00 83.75 100 GLN A C 1
ATOM 777 O O . GLN A 1 100 ? -4.306 10.078 10.170 1.00 83.75 100 GLN A O 1
ATOM 782 N N . THR A 1 101 ? -4.477 10.719 8.029 1.00 73.88 101 THR A N 1
ATOM 783 C CA . THR A 1 101 ? -3.058 11.077 7.888 1.00 73.88 101 THR A CA 1
ATOM 784 C C . THR A 1 101 ? -2.680 12.342 8.658 1.00 73.88 101 THR A C 1
ATOM 786 O O . THR A 1 101 ? -1.536 12.470 9.079 1.00 73.88 101 THR A O 1
ATOM 789 N N . GLY A 1 102 ? -3.619 13.275 8.854 1.00 71.62 102 GLY A N 1
ATOM 790 C CA . GLY A 1 102 ? -3.334 14.569 9.489 1.00 71.62 102 GLY A CA 1
ATOM 791 C C . GLY A 1 102 ? -2.486 15.511 8.631 1.00 71.62 102 GLY A C 1
ATOM 792 O O . GLY A 1 102 ? -1.969 16.501 9.138 1.00 71.62 102 GLY A O 1
ATOM 793 N N . GLY A 1 103 ? -2.323 15.193 7.343 1.00 78.19 103 GLY A N 1
ATOM 794 C CA . GLY A 1 103 ? -1.611 16.016 6.370 1.00 78.19 103 GLY A CA 1
ATOM 795 C C . GLY A 1 103 ? -2.496 17.080 5.712 1.00 78.19 103 GLY A C 1
ATOM 796 O O . GLY A 1 103 ? -3.651 17.294 6.079 1.00 78.19 103 GLY A O 1
ATOM 797 N N . MET A 1 104 ? -1.957 17.725 4.679 1.00 82.25 104 MET A N 1
ATOM 798 C CA . MET A 1 104 ? -2.614 18.839 3.976 1.00 82.25 104 MET A CA 1
ATOM 799 C C . MET A 1 104 ? -3.672 18.393 2.946 1.00 82.25 104 MET A C 1
ATOM 801 O O . MET A 1 104 ? -4.316 19.235 2.322 1.00 82.25 104 MET A O 1
ATOM 805 N N . CYS A 1 105 ? -3.839 17.085 2.714 1.00 88.12 105 CYS A N 1
ATOM 806 C CA . CYS A 1 105 ? -4.813 16.553 1.757 1.00 88.12 105 CYS A CA 1
ATOM 807 C C . CYS A 1 105 ? -6.160 16.208 2.420 1.00 88.12 105 CYS A C 1
ATOM 809 O O . CYS A 1 105 ? -6.314 16.224 3.643 1.00 88.12 105 CYS A O 1
ATOM 811 N N . ARG A 1 106 ? -7.161 15.852 1.602 1.00 88.62 106 ARG A N 1
ATOM 812 C CA . ARG A 1 106 ? -8.516 15.523 2.081 1.00 88.62 106 ARG A CA 1
ATOM 813 C C . ARG A 1 106 ? -8.591 14.261 2.945 1.00 88.62 106 ARG A C 1
ATOM 815 O O . ARG A 1 106 ? -9.564 14.138 3.684 1.00 88.62 106 ARG A O 1
ATOM 822 N N . ALA A 1 107 ? -7.584 13.383 2.915 1.00 87.75 107 ALA A N 1
ATOM 823 C CA . ALA A 1 107 ? -7.519 12.196 3.776 1.00 87.75 107 ALA A CA 1
ATOM 824 C C . ALA A 1 107 ? -7.654 12.543 5.270 1.00 87.75 107 ALA A C 1
ATOM 826 O O . ALA A 1 107 ? -8.252 11.792 6.037 1.00 87.75 107 ALA A O 1
ATOM 827 N N . SER A 1 108 ? -7.208 13.736 5.676 1.00 86.38 108 SER A N 1
ATOM 828 C CA . SER A 1 108 ? -7.385 14.258 7.037 1.00 86.38 108 SER A CA 1
ATOM 829 C C . SER A 1 108 ? -8.849 14.429 7.455 1.00 86.38 108 SER A C 1
ATOM 831 O O . SER A 1 108 ? -9.130 14.472 8.648 1.00 86.38 108 SER A O 1
ATOM 833 N N . ASN A 1 109 ? -9.785 14.490 6.503 1.00 88.44 109 ASN A N 1
ATOM 834 C CA . ASN A 1 109 ? -11.215 14.678 6.749 1.00 88.44 109 ASN A CA 1
ATOM 835 C C . ASN A 1 109 ? -12.049 13.400 6.563 1.00 88.44 109 ASN A C 1
ATOM 837 O O . ASN A 1 109 ? -13.265 13.443 6.752 1.00 88.44 109 ASN A O 1
ATOM 841 N N . TYR A 1 110 ? -11.443 12.261 6.209 1.00 91.81 110 TYR A N 1
ATOM 842 C CA . TYR A 1 110 ? -12.196 11.042 5.882 1.00 91.81 110 TYR A CA 1
ATOM 843 C C . TYR A 1 110 ? -13.042 10.533 7.050 1.00 91.81 110 TYR A C 1
ATOM 845 O O . TYR A 1 110 ? -14.203 10.190 6.850 1.00 91.81 110 TYR A O 1
ATOM 853 N N . ALA A 1 111 ? -12.517 10.565 8.279 1.00 91.62 111 ALA A N 1
ATOM 854 C CA . ALA A 1 111 ? -13.276 10.173 9.466 1.00 91.62 111 ALA A CA 1
ATOM 855 C C . ALA A 1 111 ? -14.524 11.052 9.680 1.00 91.62 111 ALA A C 1
ATOM 857 O O . ALA A 1 111 ? -15.603 10.546 9.987 1.00 91.62 111 ALA A O 1
ATOM 858 N N . ALA A 1 112 ? -14.408 12.368 9.469 1.00 90.56 112 ALA A N 1
ATOM 859 C CA . ALA A 1 112 ? -15.532 13.293 9.593 1.00 90.56 112 ALA A CA 1
ATOM 860 C C . ALA A 1 112 ? -16.580 13.080 8.487 1.00 90.56 112 ALA A C 1
ATOM 862 O O . ALA A 1 112 ? -17.780 13.066 8.772 1.00 90.56 112 ALA A O 1
ATOM 863 N N . LEU A 1 113 ? -16.131 12.864 7.246 1.00 92.31 113 LEU A N 1
ATOM 864 C CA . LEU A 1 113 ? -17.003 12.545 6.113 1.00 92.31 113 LEU A CA 1
ATOM 865 C C . LEU A 1 113 ? -17.738 11.217 6.325 1.00 92.31 113 LEU A C 1
ATOM 867 O O . LEU A 1 113 ? -18.947 11.162 6.121 1.00 92.31 113 LEU A O 1
ATOM 871 N N . LEU A 1 114 ? -17.046 10.185 6.811 1.00 94.88 114 LEU A N 1
ATOM 872 C CA . LEU A 1 114 ? -17.639 8.888 7.137 1.00 94.88 114 LEU A CA 1
ATOM 873 C C . LEU A 1 114 ? -18.701 9.013 8.230 1.00 94.88 114 LEU A C 1
ATOM 875 O O . LEU A 1 114 ? -19.799 8.494 8.072 1.00 94.88 114 LEU A O 1
ATOM 879 N N . ARG A 1 115 ? -18.426 9.758 9.309 1.00 93.94 115 ARG A N 1
ATOM 880 C CA . ARG A 1 115 ? -19.430 10.021 10.355 1.00 93.94 115 ARG A CA 1
ATOM 881 C C . ARG A 1 115 ? -20.664 10.716 9.807 1.00 93.94 115 ARG A C 1
ATOM 883 O O . ARG A 1 115 ? -21.775 10.367 10.189 1.00 93.94 115 ARG A O 1
ATOM 890 N N . LYS A 1 116 ? -20.480 11.716 8.941 1.00 92.94 116 LYS A N 1
ATOM 891 C CA . LYS A 1 116 ? -21.604 12.379 8.276 1.00 92.94 116 LYS A CA 1
ATOM 892 C C . LYS A 1 116 ? -22.391 11.375 7.430 1.00 92.94 116 LYS A C 1
ATOM 894 O O . LYS A 1 116 ? -23.599 11.292 7.599 1.00 92.94 116 LYS A O 1
ATOM 899 N N . GLY A 1 117 ? -21.710 10.588 6.597 1.00 94.75 117 GLY A N 1
ATOM 900 C CA . GLY A 1 117 ? -22.339 9.568 5.758 1.00 94.75 117 GLY A CA 1
ATOM 901 C C . GLY A 1 117 ? -23.117 8.526 6.565 1.00 94.75 117 GLY A C 1
ATOM 902 O O . GLY A 1 117 ? -24.247 8.214 6.211 1.00 94.75 117 GLY A O 1
ATOM 903 N N . LEU A 1 118 ? -22.568 8.055 7.691 1.00 96.31 118 LEU A N 1
ATOM 904 C CA . LEU A 1 118 ? -23.241 7.121 8.600 1.00 96.31 118 LEU A CA 1
ATOM 905 C C . LEU A 1 118 ? -24.518 7.731 9.182 1.00 96.31 118 LEU A C 1
ATOM 907 O O . LEU A 1 118 ? -25.558 7.082 9.169 1.00 96.31 118 LEU A O 1
ATOM 911 N N . ARG A 1 119 ? -24.476 8.992 9.636 1.00 94.44 119 ARG A N 1
ATOM 912 C CA . ARG A 1 119 ? -25.673 9.695 10.128 1.00 94.44 119 ARG A CA 1
ATOM 913 C C . ARG A 1 119 ? -26.738 9.838 9.047 1.00 94.44 119 ARG A C 1
ATOM 915 O O . ARG A 1 119 ? -27.896 9.521 9.298 1.00 94.44 119 ARG A O 1
ATOM 922 N N . ASP A 1 120 ? -26.343 10.276 7.857 1.00 94.44 120 ASP A N 1
ATOM 923 C CA . ASP A 1 120 ? -27.256 10.463 6.726 1.00 94.44 120 ASP A CA 1
ATOM 924 C C . ASP A 1 120 ? -27.857 9.127 6.250 1.00 94.44 120 ASP A C 1
ATOM 926 O O . ASP A 1 120 ? -28.979 9.089 5.745 1.00 94.44 120 ASP A O 1
ATOM 930 N N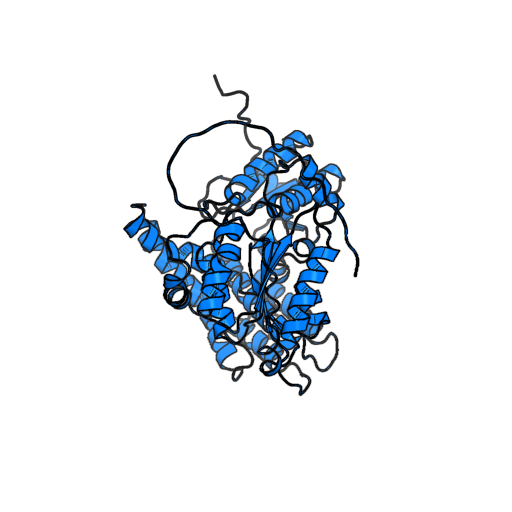 . ALA A 1 121 ? -27.129 8.020 6.428 1.00 95.62 121 ALA A N 1
ATOM 931 C CA . ALA A 1 121 ? -27.591 6.660 6.164 1.00 95.62 121 ALA A CA 1
ATOM 932 C C . ALA A 1 121 ? -28.459 6.061 7.290 1.00 95.62 121 ALA A C 1
ATOM 934 O O . ALA A 1 121 ? -29.005 4.978 7.102 1.00 95.62 121 ALA A O 1
ATOM 935 N N . GLY A 1 122 ? -28.628 6.753 8.425 1.00 95.88 122 GLY A N 1
ATOM 936 C CA . GLY A 1 122 ? -29.439 6.286 9.555 1.00 95.88 122 GLY A CA 1
ATOM 937 C C . GLY A 1 122 ? -28.683 5.470 10.610 1.00 95.88 122 GLY A C 1
ATOM 938 O O . GLY A 1 122 ? -29.321 4.844 11.450 1.00 95.88 122 GLY A O 1
ATOM 939 N N . TYR A 1 123 ? -27.347 5.509 10.605 1.00 96.94 123 TYR A N 1
ATOM 940 C CA . TYR A 1 123 ? -26.464 4.755 11.506 1.00 96.94 123 TYR A CA 1
ATOM 941 C C . TYR A 1 123 ? -25.569 5.657 12.389 1.00 96.94 123 TYR A C 1
ATOM 943 O O . TYR A 1 123 ? -24.350 5.466 12.437 1.00 96.94 123 TYR A O 1
ATOM 951 N N . PRO A 1 124 ? -26.115 6.678 13.087 1.00 95.19 124 PRO A N 1
ATOM 952 C CA . PRO A 1 124 ? -25.326 7.610 13.900 1.00 95.19 124 PRO A CA 1
ATOM 953 C C . PRO A 1 124 ? -24.564 6.941 15.058 1.00 95.19 124 PRO A C 1
ATOM 955 O O . PRO A 1 124 ? -23.599 7.516 15.562 1.00 95.19 124 PRO A O 1
ATOM 958 N N . GLN A 1 125 ? -25.009 5.762 15.497 1.00 95.31 125 GLN A N 1
ATOM 959 C CA . GLN A 1 125 ? -24.463 5.036 16.640 1.00 95.31 125 GLN A CA 1
ATOM 960 C C . GLN A 1 125 ? -23.169 4.275 16.335 1.00 95.31 125 GLN A C 1
ATOM 962 O O . GLN A 1 125 ? -22.448 3.931 17.269 1.00 95.31 125 GLN A O 1
ATOM 967 N N . VAL A 1 126 ? -22.861 4.022 15.057 1.00 97.50 126 VAL A N 1
ATOM 968 C CA . VAL A 1 126 ? -21.680 3.246 14.653 1.00 97.50 126 VAL A CA 1
ATOM 969 C C . VAL A 1 126 ? -20.401 4.008 15.030 1.00 97.50 126 VAL A C 1
ATOM 971 O O . VAL A 1 126 ? -20.171 5.117 14.529 1.00 97.50 126 VAL A O 1
ATOM 974 N N . PRO A 1 127 ? -19.525 3.443 15.883 1.00 96.44 127 PRO A N 1
ATOM 975 C CA . PRO A 1 127 ? -18.270 4.089 16.240 1.00 96.44 127 PRO A CA 1
ATOM 976 C C . PRO A 1 127 ? -17.311 4.166 15.050 1.00 96.44 127 PRO A C 1
ATOM 978 O O . PRO A 1 127 ? -17.071 3.171 14.366 1.00 96.44 127 PRO A O 1
ATOM 981 N N . VAL A 1 128 ? -16.701 5.337 14.849 1.00 95.62 128 VAL A N 1
ATOM 982 C CA . VAL A 1 128 ? -15.651 5.551 13.838 1.00 95.62 128 VAL A CA 1
ATOM 983 C C . VAL A 1 128 ? -14.298 5.699 14.528 1.00 95.62 128 VAL A C 1
ATOM 985 O O . VAL A 1 128 ? -14.047 6.713 15.189 1.00 95.62 128 VAL A O 1
ATOM 988 N N . ILE A 1 129 ? -13.433 4.704 14.334 1.00 94.12 129 ILE A N 1
ATOM 989 C CA . ILE A 1 129 ? -12.062 4.622 14.838 1.00 94.12 129 ILE A CA 1
ATOM 990 C C . ILE A 1 129 ? -11.123 5.243 13.797 1.00 94.12 129 ILE A C 1
ATOM 992 O O . ILE A 1 129 ? -10.772 4.611 12.798 1.00 94.12 129 ILE A O 1
ATOM 996 N N . ALA A 1 130 ? -10.711 6.489 14.025 1.00 89.88 130 ALA A N 1
ATOM 997 C CA . ALA A 1 130 ? -9.735 7.165 13.181 1.00 89.88 130 ALA A CA 1
ATOM 998 C C . ALA A 1 130 ? -8.301 6.788 13.594 1.00 89.88 130 ALA A C 1
ATOM 1000 O O . ALA A 1 130 ? -7.832 7.139 14.676 1.00 89.88 130 ALA A O 1
ATOM 1001 N N . LEU A 1 131 ? -7.589 6.068 12.728 1.00 83.75 131 LEU A N 1
ATOM 1002 C CA . LEU A 1 131 ? -6.196 5.679 12.937 1.00 83.75 131 LEU A CA 1
ATOM 1003 C C . LEU A 1 131 ? -5.275 6.811 12.474 1.00 83.75 131 LEU A C 1
ATOM 1005 O O . LEU A 1 131 ? -5.066 6.988 11.274 1.00 83.75 131 LEU A O 1
ATOM 1009 N N . SER A 1 132 ? -4.717 7.563 13.425 1.00 76.12 132 SER A N 1
ATOM 1010 C CA . SER A 1 132 ? -3.785 8.667 13.164 1.00 76.12 132 SER A CA 1
ATOM 1011 C C . SER A 1 132 ? -2.512 8.541 13.993 1.00 76.12 132 SER A C 1
ATOM 1013 O O . SER A 1 132 ? -2.562 8.273 15.193 1.00 76.12 132 SER A O 1
ATOM 1015 N N . VAL A 1 133 ? -1.366 8.819 13.366 1.00 62.31 133 VAL A N 1
ATOM 1016 C CA . VAL A 1 133 ? -0.060 8.915 14.046 1.00 62.31 133 VAL A CA 1
ATOM 1017 C C . VAL A 1 133 ? -0.013 10.121 14.995 1.00 62.31 133 VAL A C 1
ATOM 1019 O O . VAL A 1 133 ? 0.736 10.116 15.969 1.00 62.31 133 VAL A O 1
ATOM 1022 N N . GLN A 1 134 ? -0.832 11.145 14.741 1.00 61.81 134 GLN A N 1
ATOM 1023 C CA . GLN A 1 134 ? -0.922 12.352 15.565 1.00 61.81 134 GLN A CA 1
ATOM 1024 C C . GLN A 1 134 ? -1.887 12.199 16.752 1.00 61.81 134 GLN A C 1
ATOM 1026 O O . GLN A 1 134 ? -1.904 13.064 17.622 1.00 61.81 134 GLN A O 1
ATOM 1031 N N . GLY A 1 135 ? -2.658 11.103 16.818 1.00 65.25 135 GLY A N 1
ATOM 1032 C CA . GLY A 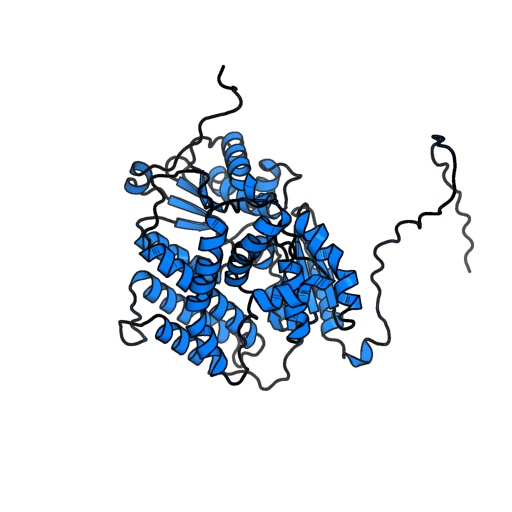1 135 ? -3.533 10.811 17.957 1.00 65.25 135 GLY A CA 1
ATOM 1033 C C . GLY A 1 135 ? -4.672 11.817 18.133 1.00 65.25 135 GLY A C 1
ATOM 1034 O O . GLY A 1 135 ? -4.939 12.250 19.246 1.00 65.25 135 GLY A O 1
ATOM 1035 N N . PHE A 1 136 ? -5.328 12.217 17.038 1.00 65.81 136 PHE A N 1
ATOM 1036 C CA . PHE A 1 136 ? -6.397 13.225 17.074 1.00 65.81 136 PHE A CA 1
ATOM 1037 C C . PHE A 1 136 ? -7.605 12.838 17.931 1.00 65.81 136 PHE A C 1
ATOM 1039 O O . PHE A 1 136 ? -8.322 13.715 18.409 1.00 65.81 136 PHE A O 1
ATOM 1046 N N . GLU A 1 137 ? -7.874 11.540 18.074 1.00 77.50 137 GLU A N 1
ATOM 1047 C CA . GLU A 1 137 ? -9.090 11.041 18.701 1.00 77.50 137 GLU A CA 1
ATOM 1048 C C . GLU A 1 137 ? -8.830 9.776 19.515 1.00 77.50 137 GLU A C 1
ATOM 1050 O O . GLU A 1 137 ? -8.254 8.806 19.020 1.00 77.50 137 GLU A O 1
ATOM 1055 N N . ASP A 1 138 ? -9.346 9.757 20.743 1.00 78.31 138 ASP A N 1
ATOM 1056 C CA . ASP A 1 138 ? -9.241 8.598 21.624 1.00 78.31 138 ASP A CA 1
ATOM 1057 C C . ASP A 1 138 ? -10.364 7.587 21.376 1.00 78.31 138 ASP A C 1
ATOM 1059 O O . ASP A 1 138 ? -11.548 7.927 21.325 1.00 78.31 138 ASP A O 1
ATOM 1063 N N . ASN A 1 139 ? -10.007 6.314 21.259 1.00 85.06 139 ASN A N 1
ATOM 1064 C CA . ASN A 1 139 ? -10.950 5.201 21.198 1.00 85.06 139 ASN A CA 1
ATOM 1065 C C . ASN A 1 139 ? -10.483 4.152 22.213 1.00 85.06 139 ASN A C 1
ATOM 1067 O O . ASN A 1 139 ? -9.613 3.353 21.872 1.00 85.06 139 ASN A O 1
ATOM 1071 N N . PRO A 1 140 ? -10.988 4.179 23.464 1.00 86.06 140 PRO A N 1
ATOM 1072 C CA . PRO A 1 140 ? -10.481 3.341 24.552 1.00 86.06 140 PRO A CA 1
ATOM 1073 C C . PRO A 1 140 ? -10.412 1.853 24.196 1.00 86.06 140 PRO A C 1
ATOM 1075 O O . PRO A 1 140 ? -9.380 1.223 24.411 1.00 86.06 140 PRO A O 1
ATOM 1078 N N . GLY A 1 141 ? -11.441 1.333 23.517 1.00 86.19 141 GLY A N 1
ATOM 1079 C CA . GLY A 1 141 ? -11.486 -0.063 23.084 1.00 86.19 141 GLY A CA 1
ATOM 1080 C C . GLY A 1 141 ? -10.460 -0.426 22.006 1.00 86.19 141 GLY A C 1
ATOM 1081 O O . GLY A 1 141 ? -10.186 -1.605 21.796 1.00 86.19 141 GLY A O 1
ATOM 1082 N N . PHE A 1 142 ? -9.862 0.550 21.317 1.00 89.06 142 PHE A N 1
ATOM 1083 C CA . PHE A 1 142 ? -8.858 0.318 20.282 1.00 89.06 142 PHE A CA 1
ATOM 1084 C C . PHE A 1 142 ? -7.451 0.566 20.838 1.00 89.06 142 PHE A C 1
ATOM 1086 O O . PHE A 1 142 ? -6.887 1.654 20.723 1.00 89.06 142 PHE A O 1
ATOM 1093 N N . ARG A 1 143 ? -6.861 -0.466 21.452 1.00 85.94 143 ARG A N 1
ATOM 1094 C CA . ARG A 1 143 ? -5.517 -0.399 22.045 1.00 85.94 143 ARG A CA 1
ATOM 1095 C C . ARG A 1 143 ? -4.585 -1.449 21.464 1.00 85.94 143 ARG A C 1
ATOM 1097 O O . ARG A 1 143 ? -4.823 -2.648 21.579 1.00 85.94 143 ARG A O 1
ATOM 1104 N N . LEU A 1 144 ? -3.464 -0.984 20.918 1.00 86.56 144 LEU A N 1
ATOM 1105 C CA . LEU A 1 144 ? -2.369 -1.827 20.450 1.00 86.56 144 LEU A CA 1
ATOM 1106 C C . LEU A 1 144 ? -1.161 -1.661 21.372 1.00 86.56 144 LEU A C 1
ATOM 1108 O O . LEU A 1 144 ? -0.625 -0.570 21.536 1.00 86.56 144 LEU A O 1
ATOM 1112 N N . GLY A 1 145 ? -0.716 -2.765 21.972 1.00 89.12 145 GLY A N 1
ATOM 1113 C CA . GLY A 1 145 ? 0.534 -2.788 22.738 1.00 89.12 145 GLY A CA 1
ATOM 1114 C C . GLY A 1 145 ? 1.781 -2.603 21.858 1.00 89.12 145 GLY A C 1
ATOM 1115 O O . GLY A 1 145 ? 1.758 -2.883 20.660 1.00 89.12 145 GLY A O 1
ATOM 1116 N N . VAL A 1 146 ? 2.906 -2.219 22.469 1.00 91.06 146 VAL A N 1
ATOM 1117 C CA . VAL A 1 146 ? 4.201 -2.008 21.782 1.00 91.06 146 VAL A CA 1
ATOM 1118 C C . VAL A 1 146 ? 4.648 -3.237 20.979 1.00 91.06 146 VAL A C 1
ATOM 1120 O O . VAL A 1 146 ? 5.207 -3.102 19.893 1.00 91.06 146 VAL A O 1
ATOM 1123 N N . THR A 1 147 ? 4.366 -4.444 21.474 1.00 93.06 147 THR A N 1
ATOM 1124 C CA . THR A 1 147 ? 4.653 -5.706 20.776 1.00 93.06 147 THR A CA 1
ATOM 1125 C C . THR A 1 147 ? 3.872 -5.843 19.468 1.00 93.06 147 THR A C 1
ATOM 1127 O O . THR A 1 147 ? 4.433 -6.308 18.477 1.00 93.06 147 THR A O 1
ATOM 1130 N N . HIS A 1 148 ? 2.614 -5.394 19.436 1.00 93.44 148 HIS A N 1
ATOM 1131 C CA . HIS A 1 148 ? 1.785 -5.385 18.232 1.00 93.44 148 HIS A CA 1
ATOM 1132 C C . HIS A 1 148 ? 2.307 -4.366 17.220 1.00 93.44 148 HIS A C 1
ATOM 1134 O O . HIS A 1 148 ? 2.448 -4.698 16.052 1.00 93.44 148 HIS A O 1
ATOM 1140 N N . ILE A 1 149 ? 2.685 -3.164 17.667 1.00 92.56 149 ILE A N 1
ATOM 1141 C CA . ILE A 1 149 ? 3.279 -2.139 16.792 1.00 92.56 149 ILE A CA 1
ATOM 1142 C C . ILE A 1 149 ? 4.600 -2.642 16.191 1.00 92.56 149 ILE A C 1
ATOM 1144 O O . ILE A 1 149 ? 4.814 -2.549 14.984 1.00 92.56 149 ILE A O 1
ATOM 1148 N N . HIS A 1 150 ? 5.466 -3.247 17.011 1.00 95.06 150 HIS A N 1
ATOM 1149 C CA . HIS A 1 150 ? 6.711 -3.875 16.561 1.00 95.06 150 HIS A CA 1
ATOM 1150 C C . HIS A 1 150 ? 6.466 -4.923 15.464 1.00 95.06 150 HIS A C 1
ATOM 1152 O O . HIS A 1 150 ? 7.154 -4.929 14.442 1.00 95.06 150 HIS A O 1
ATOM 1158 N N . LYS A 1 151 ? 5.468 -5.792 15.662 1.00 95.62 151 LYS A N 1
ATOM 1159 C CA . LYS A 1 151 ? 5.067 -6.815 14.692 1.00 95.62 151 LYS A CA 1
ATOM 1160 C C . LYS A 1 151 ? 4.429 -6.218 13.438 1.00 95.62 151 LYS A C 1
ATOM 1162 O O . LYS A 1 151 ? 4.714 -6.710 12.354 1.00 95.62 151 LYS A O 1
ATOM 1167 N N . ALA A 1 152 ? 3.639 -5.152 13.557 1.00 95.00 152 ALA A N 1
ATOM 1168 C CA . ALA A 1 152 ? 3.031 -4.468 12.419 1.00 95.00 152 ALA A CA 1
ATOM 1169 C C . ALA A 1 152 ? 4.100 -3.881 11.487 1.00 95.00 152 ALA A C 1
ATOM 1171 O O . ALA A 1 152 ? 4.041 -4.107 10.284 1.00 95.00 152 ALA A O 1
ATOM 1172 N N . ILE A 1 153 ? 5.134 -3.226 12.035 1.00 95.62 153 ILE A N 1
ATOM 1173 C CA . ILE A 1 153 ? 6.270 -2.718 11.242 1.00 95.62 153 ILE A CA 1
ATOM 1174 C C . ILE A 1 153 ? 6.981 -3.871 10.513 1.00 95.62 153 ILE A C 1
ATOM 1176 O O . ILE A 1 153 ? 7.282 -3.765 9.328 1.00 95.62 153 ILE A O 1
ATOM 1180 N N . GLN A 1 154 ? 7.208 -5.002 11.192 1.00 97.38 154 GLN A N 1
ATOM 1181 C CA . GLN A 1 154 ? 7.778 -6.199 10.556 1.00 97.38 154 GLN A CA 1
ATOM 1182 C C . GLN A 1 154 ? 6.880 -6.745 9.438 1.00 97.38 154 GLN A C 1
ATOM 1184 O O . GLN A 1 154 ? 7.396 -7.164 8.405 1.00 97.38 154 GLN A O 1
ATOM 1189 N N . ALA A 1 155 ? 5.558 -6.724 9.632 1.00 96.31 155 ALA A N 1
ATOM 1190 C CA . ALA A 1 155 ? 4.575 -7.109 8.624 1.00 96.31 155 ALA A CA 1
ATOM 1191 C C . ALA A 1 155 ? 4.699 -6.241 7.374 1.00 96.31 155 ALA A C 1
ATOM 1193 O O . ALA A 1 155 ? 4.721 -6.775 6.269 1.00 96.31 155 ALA A O 1
ATOM 1194 N N . PHE A 1 156 ? 4.819 -4.920 7.552 1.00 95.75 156 PHE A N 1
ATOM 1195 C CA . PHE A 1 156 ? 4.937 -4.001 6.429 1.00 95.75 156 PHE A CA 1
ATOM 1196 C C . PHE A 1 156 ? 6.212 -4.245 5.621 1.00 95.75 156 PHE A C 1
ATOM 1198 O O . PHE A 1 156 ? 6.139 -4.388 4.405 1.00 95.75 156 PHE A O 1
ATOM 1205 N N . VAL A 1 157 ? 7.356 -4.398 6.294 1.00 97.50 157 VAL A N 1
ATOM 1206 C CA . VAL A 1 157 ? 8.642 -4.677 5.632 1.00 97.50 157 VAL A CA 1
ATOM 1207 C C . VAL A 1 157 ? 8.626 -6.017 4.884 1.00 97.50 157 VAL A C 1
ATOM 1209 O O . VAL A 1 157 ? 9.130 -6.111 3.766 1.00 97.50 157 VAL A O 1
ATOM 1212 N N . ILE A 1 158 ? 8.050 -7.070 5.477 1.00 97.88 158 ILE A N 1
ATOM 1213 C CA . ILE A 1 158 ? 7.910 -8.372 4.805 1.00 97.88 158 ILE A CA 1
ATOM 1214 C C . ILE A 1 158 ? 6.943 -8.264 3.619 1.00 97.88 158 ILE A C 1
ATOM 1216 O O . ILE A 1 158 ? 7.217 -8.835 2.566 1.00 97.88 158 ILE A O 1
ATOM 1220 N N . GLY A 1 159 ? 5.840 -7.528 3.775 1.00 97.44 159 GLY A N 1
ATOM 1221 C CA . GLY A 1 159 ? 4.862 -7.288 2.716 1.00 97.44 159 GLY A CA 1
ATOM 1222 C C . GLY A 1 159 ? 5.458 -6.564 1.516 1.00 97.44 159 GLY A C 1
ATOM 1223 O O . GLY A 1 159 ? 5.266 -7.024 0.394 1.00 97.44 159 GLY A O 1
ATOM 1224 N N . ASP A 1 160 ? 6.249 -5.515 1.751 1.00 97.00 160 ASP A N 1
ATOM 1225 C CA . ASP A 1 160 ? 6.987 -4.809 0.697 1.00 97.00 160 ASP A CA 1
ATOM 1226 C C . ASP A 1 160 ? 7.953 -5.754 -0.024 1.00 97.00 160 ASP A C 1
ATOM 1228 O O . ASP A 1 160 ? 7.946 -5.836 -1.250 1.00 97.00 160 ASP A O 1
ATOM 1232 N N . ALA A 1 161 ? 8.737 -6.539 0.723 1.00 97.88 161 ALA A N 1
ATOM 1233 C CA . ALA A 1 161 ? 9.668 -7.490 0.124 1.00 97.88 161 ALA A CA 1
ATOM 1234 C C . ALA A 1 161 ? 8.947 -8.537 -0.741 1.00 97.88 161 ALA A C 1
ATOM 1236 O O . ALA A 1 161 ? 9.376 -8.807 -1.862 1.00 97.88 161 ALA A O 1
ATOM 1237 N N . ILE A 1 162 ? 7.852 -9.123 -0.242 1.00 98.38 162 ILE A N 1
ATOM 1238 C CA . ILE A 1 162 ? 7.053 -10.105 -0.987 1.00 98.38 162 ILE A CA 1
ATOM 1239 C C . ILE A 1 162 ? 6.441 -9.471 -2.235 1.00 98.38 162 ILE A C 1
ATOM 1241 O O . ILE A 1 162 ? 6.493 -10.092 -3.292 1.00 98.38 162 ILE A O 1
ATOM 1245 N N . GLN A 1 163 ? 5.898 -8.254 -2.140 1.00 97.50 163 GLN A N 1
ATOM 1246 C CA . GLN A 1 163 ? 5.326 -7.546 -3.284 1.00 97.50 163 GLN A CA 1
ATOM 1247 C C . GLN A 1 163 ? 6.378 -7.333 -4.377 1.00 97.50 163 GLN A C 1
ATOM 1249 O O . GLN A 1 163 ? 6.171 -7.771 -5.508 1.00 97.50 163 GLN A O 1
ATOM 1254 N N . SER A 1 164 ? 7.526 -6.748 -4.033 1.00 96.75 164 SER A N 1
ATOM 1255 C CA . SER A 1 164 ? 8.602 -6.483 -4.993 1.00 96.75 164 SER A CA 1
ATOM 1256 C C . SER A 1 164 ? 9.142 -7.771 -5.619 1.00 96.75 164 SER A C 1
ATOM 1258 O O . SER A 1 164 ? 9.332 -7.840 -6.833 1.00 96.75 164 SER A O 1
ATOM 1260 N N . MET A 1 165 ? 9.338 -8.830 -4.825 1.00 98.31 165 MET A N 1
ATOM 1261 C CA . MET A 1 165 ? 9.779 -10.126 -5.350 1.00 98.31 165 MET A CA 1
ATOM 1262 C C . MET A 1 165 ? 8.730 -10.766 -6.262 1.00 98.31 165 MET A C 1
ATOM 1264 O O . MET A 1 165 ? 9.089 -11.285 -7.316 1.00 98.31 165 MET A O 1
ATOM 1268 N N . LEU A 1 166 ? 7.450 -10.728 -5.880 1.00 98.25 166 LEU A N 1
ATOM 1269 C CA . LEU A 1 166 ? 6.357 -11.322 -6.646 1.00 98.25 166 LEU A CA 1
ATOM 1270 C C . LEU A 1 166 ? 6.224 -10.663 -8.020 1.00 98.25 166 LEU A C 1
ATOM 1272 O O . LEU A 1 166 ? 6.229 -11.372 -9.023 1.00 98.25 166 LEU A O 1
ATOM 1276 N N . LEU A 1 167 ? 6.183 -9.330 -8.065 1.00 97.62 167 LEU A N 1
ATOM 1277 C CA . LEU A 1 167 ? 6.123 -8.565 -9.314 1.00 97.62 167 LEU A CA 1
ATOM 1278 C C . LEU A 1 167 ? 7.354 -8.811 -10.199 1.00 97.62 167 LEU A C 1
ATOM 1280 O O . LEU A 1 167 ? 7.248 -8.909 -11.419 1.00 97.62 167 LEU A O 1
ATOM 1284 N N . ARG A 1 168 ? 8.525 -9.007 -9.583 1.00 97.25 168 ARG A N 1
ATOM 1285 C CA . ARG A 1 168 ? 9.765 -9.306 -10.302 1.00 97.25 168 ARG A CA 1
ATOM 1286 C C . ARG A 1 168 ? 9.785 -10.700 -10.929 1.00 97.25 168 ARG A C 1
ATOM 1288 O O . ARG A 1 168 ? 10.403 -10.864 -11.982 1.00 97.25 168 ARG A O 1
ATOM 1295 N N . VAL A 1 169 ? 9.198 -11.716 -10.289 1.00 98.00 169 VAL A N 1
ATOM 1296 C CA . VAL A 1 169 ? 9.296 -13.117 -10.752 1.00 98.00 169 VAL A CA 1
ATOM 1297 C C . VAL A 1 169 ? 8.087 -13.593 -11.549 1.00 98.00 169 VAL A C 1
ATOM 1299 O O . VAL A 1 169 ? 8.265 -14.351 -12.502 1.00 98.00 169 VAL A O 1
ATOM 1302 N N . ARG A 1 170 ? 6.875 -13.148 -11.204 1.00 97.88 170 ARG A N 1
ATOM 1303 C CA . ARG A 1 170 ? 5.616 -13.644 -11.781 1.00 97.88 170 ARG A CA 1
ATOM 1304 C C . ARG A 1 170 ? 5.547 -13.507 -13.308 1.00 97.88 170 ARG A C 1
ATOM 1306 O O . ARG A 1 170 ? 5.217 -14.500 -13.952 1.00 97.88 170 ARG A O 1
ATOM 1313 N N . PRO A 1 171 ? 5.978 -12.394 -13.939 1.00 97.69 171 PRO A N 1
ATOM 1314 C CA . PRO A 1 171 ? 5.973 -12.278 -15.401 1.00 97.69 171 PRO A CA 1
ATOM 1315 C C . PRO A 1 171 ? 6.885 -13.284 -16.126 1.00 97.69 171 PRO A C 1
ATOM 1317 O O . PRO A 1 171 ? 6.774 -13.442 -17.351 1.00 97.69 171 PRO A O 1
ATOM 1320 N N . TYR A 1 172 ? 7.790 -13.944 -15.398 1.00 98.06 172 TYR A N 1
ATOM 1321 C CA . TYR A 1 172 ? 8.843 -14.820 -15.912 1.00 98.06 172 TYR A CA 1
ATOM 1322 C C . TYR A 1 172 ? 8.731 -16.258 -15.414 1.00 98.06 172 TYR A C 1
ATOM 1324 O O . TYR A 1 172 ? 9.609 -17.053 -15.735 1.00 98.06 172 TYR A O 1
ATOM 1332 N N . GLU A 1 173 ? 7.698 -16.616 -14.654 1.00 97.44 173 GLU A N 1
ATOM 1333 C CA . GLU A 1 173 ? 7.566 -17.964 -14.102 1.00 97.44 173 GLU A CA 1
ATOM 1334 C C . GLU A 1 173 ? 7.630 -19.044 -15.197 1.00 97.44 173 GLU A C 1
ATOM 1336 O O . GLU A 1 173 ? 7.054 -18.893 -16.279 1.00 97.44 173 GLU A O 1
ATOM 1341 N N . ALA A 1 174 ? 8.389 -20.116 -14.944 1.00 97.69 174 ALA A N 1
ATOM 1342 C CA . ALA A 1 174 ? 8.529 -21.227 -15.889 1.00 97.69 174 ALA A CA 1
ATOM 1343 C C . ALA A 1 174 ? 7.240 -22.052 -15.998 1.00 97.69 174 ALA A C 1
ATOM 1345 O O . ALA A 1 174 ? 6.853 -22.463 -17.092 1.00 97.69 174 ALA A O 1
ATOM 1346 N N . THR A 1 175 ? 6.563 -22.239 -14.864 1.00 97.88 175 THR A N 1
ATOM 1347 C CA . THR A 1 175 ? 5.260 -22.898 -14.772 1.00 97.88 175 THR A CA 1
ATOM 1348 C C . THR A 1 175 ? 4.209 -21.859 -14.379 1.00 97.88 175 THR A C 1
ATOM 1350 O O . THR A 1 175 ? 4.363 -21.249 -13.313 1.00 97.88 175 THR A O 1
ATOM 1353 N N . PRO A 1 176 ? 3.146 -21.664 -15.184 1.00 96.62 176 PRO A N 1
ATOM 1354 C CA . PRO A 1 176 ? 2.067 -20.740 -14.850 1.00 96.62 176 PRO A CA 1
ATOM 1355 C C . PRO A 1 176 ? 1.479 -21.003 -13.455 1.00 96.62 176 PRO A C 1
ATOM 1357 O O . PRO A 1 176 ? 1.176 -22.145 -13.115 1.00 96.62 176 PRO A O 1
ATOM 1360 N N . GLY A 1 177 ? 1.323 -19.953 -12.651 1.00 97.56 177 GLY A N 1
ATOM 1361 C CA . GLY A 1 177 ? 0.792 -19.984 -11.287 1.00 97.56 177 GLY A CA 1
ATOM 1362 C C . GLY A 1 177 ? 1.820 -20.250 -10.180 1.00 97.56 177 GLY A C 1
ATOM 1363 O O . GLY A 1 177 ? 1.514 -20.003 -9.010 1.00 97.56 177 GLY A O 1
ATOM 1364 N N . SER A 1 178 ? 3.040 -20.685 -10.510 1.00 98.50 178 SER A N 1
ATOM 1365 C CA . SER A 1 178 ? 4.045 -21.080 -9.509 1.00 98.50 178 SER A CA 1
ATOM 1366 C C . SER A 1 178 ? 4.496 -19.932 -8.598 1.00 98.50 178 SER A C 1
ATOM 1368 O O . SER A 1 178 ? 4.714 -20.151 -7.404 1.00 98.50 178 SER A O 1
ATOM 1370 N N . ALA A 1 179 ? 4.573 -18.697 -9.104 1.00 98.38 179 ALA A N 1
ATOM 1371 C CA . ALA A 1 179 ? 4.887 -17.530 -8.282 1.00 98.38 179 ALA A CA 1
ATOM 1372 C C . ALA A 1 179 ? 3.781 -17.245 -7.251 1.00 98.38 179 ALA A C 1
ATOM 1374 O O . ALA A 1 179 ? 4.063 -16.914 -6.097 1.00 98.38 179 ALA A O 1
ATOM 1375 N N . MET A 1 180 ? 2.516 -17.420 -7.645 1.00 98.12 180 MET A N 1
ATOM 1376 C CA . MET A 1 180 ? 1.365 -17.215 -6.763 1.00 98.12 180 MET A CA 1
ATOM 1377 C C . MET A 1 180 ? 1.197 -18.343 -5.740 1.00 98.12 180 MET A C 1
ATOM 1379 O O . MET A 1 180 ? 0.808 -18.071 -4.605 1.00 98.12 180 MET A O 1
ATOM 1383 N N . ASP A 1 181 ? 1.520 -19.588 -6.094 1.00 98.56 181 ASP A N 1
ATOM 1384 C CA . ASP A 1 181 ? 1.580 -20.704 -5.138 1.00 98.56 181 ASP A CA 1
ATOM 1385 C C . ASP A 1 181 ? 2.663 -20.486 -4.080 1.00 98.56 181 ASP A C 1
ATOM 1387 O O . ASP A 1 181 ? 2.431 -20.680 -2.879 1.00 98.56 181 ASP A O 1
ATOM 1391 N N . LEU A 1 182 ? 3.835 -20.016 -4.514 1.00 98.69 182 LEU A N 1
ATOM 1392 C CA . LEU A 1 182 ? 4.914 -19.650 -3.609 1.00 98.69 182 LEU A CA 1
ATOM 1393 C C . LEU A 1 182 ? 4.488 -18.505 -2.682 1.00 98.69 182 LEU A C 1
ATOM 1395 O O . LEU A 1 182 ? 4.679 -18.601 -1.469 1.00 98.69 182 LEU A O 1
ATOM 1399 N N . TYR A 1 183 ? 3.857 -17.461 -3.226 1.00 98.50 183 TYR A N 1
ATOM 1400 C CA . TYR A 1 183 ? 3.281 -16.378 -2.431 1.00 98.50 183 TYR A CA 1
ATOM 1401 C C . TYR A 1 183 ? 2.285 -16.897 -1.388 1.00 98.50 183 TYR A C 1
ATOM 1403 O O . TYR A 1 183 ? 2.445 -16.576 -0.217 1.00 98.50 183 TYR A O 1
ATOM 1411 N N . ARG A 1 184 ? 1.307 -17.734 -1.766 1.00 98.50 184 ARG A N 1
ATOM 1412 C CA . ARG A 1 184 ? 0.318 -18.304 -0.829 1.00 98.50 184 ARG A CA 1
ATOM 1413 C C . ARG A 1 184 ? 0.973 -19.098 0.301 1.00 98.50 184 ARG A C 1
ATOM 1415 O O . ARG A 1 184 ? 0.546 -19.016 1.451 1.00 98.50 184 ARG A O 1
ATOM 1422 N N . THR A 1 185 ? 2.031 -19.837 -0.018 1.00 98.44 185 THR A N 1
ATOM 1423 C CA . THR A 1 185 ? 2.817 -20.579 0.976 1.00 98.44 185 THR A CA 1
ATOM 1424 C C . THR A 1 185 ? 3.467 -19.624 1.981 1.00 98.44 185 THR A C 1
ATOM 1426 O O . THR A 1 185 ? 3.355 -19.813 3.194 1.00 98.44 185 THR A O 1
ATOM 1429 N N . TRP A 1 186 ? 4.114 -18.565 1.488 1.00 98.44 186 TRP A N 1
ATOM 1430 C CA . TRP A 1 186 ? 4.772 -17.575 2.339 1.00 98.44 186 TRP A CA 1
ATOM 1431 C C . TRP A 1 186 ? 3.796 -16.676 3.095 1.00 98.44 186 TRP A C 1
ATOM 1433 O O . TRP A 1 186 ? 4.079 -16.337 4.239 1.00 98.44 186 TRP A O 1
ATOM 1443 N N . ASP A 1 187 ? 2.636 -16.360 2.523 1.00 98.06 187 ASP A N 1
ATOM 1444 C CA . ASP A 1 187 ? 1.530 -15.689 3.209 1.00 98.06 187 ASP A CA 1
ATOM 1445 C C . ASP A 1 187 ? 1.146 -16.460 4.481 1.00 98.06 187 ASP A C 1
ATOM 1447 O O . ASP A 1 187 ? 1.177 -15.902 5.578 1.00 98.06 187 ASP A O 1
ATOM 1451 N N . GLY A 1 188 ? 0.927 -17.775 4.367 1.00 98.06 188 GLY A N 1
ATOM 1452 C CA . GLY A 1 188 ? 0.653 -18.642 5.515 1.00 98.06 188 GLY A CA 1
ATOM 1453 C C . GLY A 1 188 ? 1.780 -18.654 6.556 1.00 98.06 188 GLY A C 1
ATOM 1454 O O . GLY A 1 188 ? 1.525 -18.481 7.749 1.00 98.06 188 GLY A O 1
ATOM 1455 N N . TYR A 1 189 ? 3.038 -18.794 6.126 1.00 98.50 189 TYR A N 1
ATOM 1456 C CA . TYR A 1 189 ? 4.186 -18.800 7.046 1.00 98.50 189 TYR A CA 1
ATOM 1457 C C . TYR A 1 189 ? 4.376 -17.467 7.773 1.00 98.50 189 TYR A C 1
ATOM 1459 O O . TYR A 1 189 ? 4.717 -17.451 8.957 1.00 98.50 189 TYR A O 1
ATOM 1467 N N . VAL A 1 190 ? 4.153 -16.342 7.095 1.00 98.25 190 VAL A N 1
ATOM 1468 C CA . VAL A 1 190 ? 4.261 -15.011 7.700 1.00 98.25 190 VAL A CA 1
ATOM 1469 C C . VAL A 1 190 ? 3.123 -14.783 8.693 1.00 98.25 190 VAL A C 1
ATOM 1471 O O . VAL A 1 190 ? 3.386 -14.275 9.783 1.00 98.25 190 VAL A O 1
ATOM 1474 N N . GLN A 1 191 ? 1.896 -15.218 8.389 1.00 97.75 191 GLN A N 1
ATOM 1475 C CA . GLN A 1 191 ? 0.770 -15.153 9.329 1.00 97.75 191 GLN A CA 1
ATOM 1476 C C . GLN A 1 191 ? 0.991 -16.038 10.575 1.00 97.75 191 GLN A C 1
ATOM 1478 O O . GLN A 1 191 ? 0.750 -15.600 11.704 1.00 97.75 191 GLN A O 1
ATOM 1483 N N . GLU A 1 192 ? 1.526 -17.253 10.421 1.00 97.38 192 GLU A N 1
ATOM 1484 C CA . GLU A 1 192 ? 1.899 -18.110 11.562 1.00 97.38 192 GLU A CA 1
ATOM 1485 C C . GLU A 1 192 ? 2.992 -17.446 12.421 1.00 97.38 192 GLU A C 1
ATOM 1487 O O . GLU A 1 192 ? 2.921 -17.395 13.655 1.00 97.38 192 GLU A O 1
ATOM 1492 N N . TRP A 1 193 ? 3.996 -16.861 11.766 1.00 98.00 193 TRP A N 1
ATOM 1493 C CA . TRP A 1 193 ? 5.118 -16.219 12.436 1.00 98.00 193 TRP A CA 1
ATOM 1494 C C . TRP A 1 193 ? 4.751 -14.906 13.129 1.00 98.00 193 TRP A C 1
ATOM 1496 O O . TRP A 1 193 ? 5.295 -14.583 14.196 1.00 98.00 193 TRP A O 1
ATOM 1506 N N . ILE A 1 194 ? 3.860 -14.110 12.539 1.00 96.62 194 ILE A N 1
ATOM 1507 C CA . ILE A 1 194 ? 3.490 -12.817 13.110 1.00 96.62 194 ILE A CA 1
ATOM 1508 C C . ILE A 1 194 ? 2.707 -13.009 14.409 1.00 96.62 194 ILE A C 1
ATOM 1510 O O . ILE A 1 194 ? 2.969 -12.295 15.377 1.00 96.62 194 ILE A O 1
ATOM 1514 N N . THR A 1 195 ? 1.863 -14.042 14.459 1.00 95.31 195 THR A N 1
ATOM 1515 C CA . THR A 1 195 ? 1.012 -14.378 15.607 1.00 95.31 195 THR A CA 1
ATOM 1516 C C . THR A 1 195 ? 1.755 -15.131 16.709 1.00 95.31 195 THR A C 1
ATOM 1518 O O . THR A 1 195 ? 1.577 -14.826 17.885 1.00 95.31 195 THR A O 1
ATOM 1521 N N . SER A 1 196 ? 2.618 -16.090 16.357 1.00 94.88 19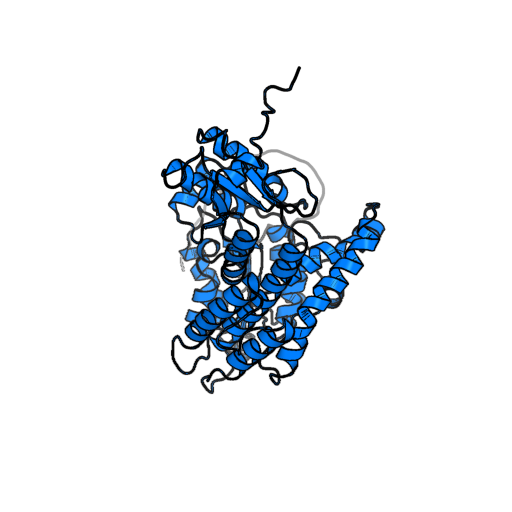6 SER A N 1
ATOM 1522 C CA . SER A 1 196 ? 3.237 -17.001 17.337 1.00 94.88 196 SER A CA 1
ATOM 1523 C C . SER A 1 196 ? 4.760 -16.867 17.471 1.00 94.88 196 SER A C 1
ATOM 1525 O O . SER A 1 196 ? 5.364 -17.389 18.411 1.00 94.88 196 SER A O 1
ATOM 1527 N N . GLY A 1 197 ? 5.422 -16.202 16.519 1.00 95.06 197 GLY A N 1
ATOM 1528 C CA . GLY A 1 197 ? 6.884 -16.219 16.387 1.00 95.06 197 GLY A CA 1
ATOM 1529 C C . GLY A 1 197 ? 7.453 -17.575 15.951 1.00 95.06 197 GLY A C 1
ATOM 1530 O O . GLY A 1 197 ? 8.667 -17.798 16.050 1.00 95.06 197 GLY A O 1
ATOM 1531 N N . ARG A 1 198 ? 6.597 -18.497 15.500 1.00 96.88 198 ARG A N 1
ATOM 1532 C CA . ARG A 1 198 ? 6.950 -19.847 15.062 1.00 96.88 198 ARG A CA 1
ATOM 1533 C C . ARG A 1 198 ? 6.440 -20.091 13.643 1.00 96.88 198 ARG A C 1
ATOM 1535 O O . ARG A 1 198 ? 5.484 -19.462 13.218 1.00 96.88 198 ARG A O 1
ATOM 1542 N N . VAL A 1 199 ? 7.127 -20.977 12.931 1.00 97.56 199 VAL A N 1
ATOM 1543 C CA . VAL A 1 199 ? 6.706 -21.546 11.651 1.00 97.56 199 VAL A CA 1
ATOM 1544 C C . VAL A 1 199 ? 7.027 -23.032 11.694 1.00 97.56 199 VAL A C 1
ATOM 1546 O O . VAL A 1 199 ? 8.206 -23.407 11.737 1.00 97.56 199 VAL A O 1
ATOM 1549 N N . ALA A 1 200 ? 6.007 -23.887 11.716 1.00 95.62 200 ALA A N 1
ATOM 1550 C CA . ALA A 1 200 ? 6.184 -25.337 11.809 1.00 95.62 200 ALA A CA 1
ATOM 1551 C C . ALA A 1 200 ? 7.097 -25.870 10.690 1.00 95.62 200 ALA A C 1
ATOM 1553 O O . ALA A 1 200 ? 8.066 -26.582 10.966 1.00 95.62 200 ALA A O 1
ATOM 1554 N N . ALA A 1 201 ? 6.870 -25.415 9.455 1.00 95.81 201 ALA A N 1
ATOM 1555 C CA . ALA A 1 201 ? 7.652 -25.791 8.276 1.00 95.81 201 ALA A CA 1
ATOM 1556 C C . ALA A 1 201 ? 9.137 -25.377 8.338 1.00 95.81 201 ALA A C 1
ATOM 1558 O O . ALA A 1 201 ? 9.963 -25.937 7.623 1.00 95.81 201 ALA A O 1
ATOM 1559 N N . LEU A 1 202 ? 9.504 -24.421 9.203 1.00 95.81 202 LEU A N 1
ATOM 1560 C CA . LEU A 1 202 ? 10.880 -23.925 9.358 1.00 95.81 202 LEU A CA 1
ATOM 1561 C C . LEU A 1 202 ? 11.529 -24.361 10.688 1.00 95.81 202 LEU A C 1
ATOM 1563 O O . LEU A 1 202 ? 12.533 -23.771 11.119 1.00 95.81 202 LEU A O 1
ATOM 1567 N N . GLY A 1 203 ? 10.964 -25.387 11.335 1.00 92.88 203 GLY A N 1
ATOM 1568 C CA . GLY A 1 203 ? 11.503 -25.995 12.554 1.00 92.88 203 GLY A CA 1
ATOM 1569 C C . GLY A 1 203 ? 11.070 -25.310 13.854 1.00 92.88 203 GLY A C 1
ATOM 1570 O O . GLY A 1 203 ? 11.792 -25.363 14.848 1.00 92.88 203 GLY A O 1
ATOM 1571 N N . GLY A 1 204 ? 9.910 -24.647 13.877 1.00 94.75 204 GLY A N 1
ATOM 1572 C CA . GLY A 1 204 ? 9.361 -24.038 15.088 1.00 94.75 204 GLY A CA 1
ATOM 1573 C C . GLY A 1 204 ? 9.755 -22.572 15.232 1.00 94.75 204 GLY A C 1
ATOM 1574 O O . GLY A 1 204 ? 9.349 -21.759 14.418 1.00 94.75 204 GLY A O 1
ATOM 1575 N N . ARG A 1 205 ? 10.471 -22.175 16.292 1.00 95.81 205 ARG A N 1
ATOM 1576 C CA . ARG A 1 205 ? 10.743 -20.748 16.566 1.00 95.81 205 ARG A CA 1
ATOM 1577 C C . ARG A 1 205 ? 11.669 -20.148 15.501 1.00 95.81 205 ARG A C 1
ATOM 1579 O O . ARG A 1 205 ? 12.782 -20.630 15.302 1.00 95.81 205 ARG A O 1
ATOM 1586 N N . VAL A 1 206 ? 11.236 -19.061 14.863 1.00 97.31 206 VAL A N 1
ATOM 1587 C CA . VAL A 1 206 ? 11.980 -18.398 13.780 1.00 97.31 206 VAL A CA 1
ATOM 1588 C C . VAL A 1 206 ? 12.235 -16.938 14.143 1.00 97.31 206 VAL A C 1
ATOM 1590 O O . VAL A 1 206 ? 11.352 -16.239 14.635 1.00 97.31 206 VAL A O 1
ATOM 1593 N N . SER A 1 207 ? 13.456 -16.452 13.919 1.00 97.75 207 SER A N 1
ATOM 1594 C CA . SER A 1 207 ? 13.777 -15.032 14.091 1.00 97.75 207 SER A CA 1
ATOM 1595 C C . SER A 1 207 ? 13.345 -14.215 12.871 1.00 97.75 207 SER A C 1
ATOM 1597 O O . SER A 1 207 ? 13.305 -14.732 11.758 1.00 97.75 207 SER A O 1
ATOM 1599 N N . TYR A 1 208 ? 13.102 -12.915 13.059 1.00 98.31 208 TYR A N 1
ATOM 1600 C CA . TYR A 1 208 ? 12.729 -11.994 11.976 1.00 98.31 208 TYR A CA 1
ATOM 1601 C C . TYR A 1 208 ? 13.709 -12.029 10.786 1.00 98.31 208 TYR A C 1
ATOM 1603 O O . TYR A 1 208 ? 13.312 -12.134 9.631 1.00 98.31 208 TYR A O 1
ATOM 1611 N N . GLY A 1 209 ? 15.016 -12.044 11.061 1.00 98.19 209 GLY A N 1
ATOM 1612 C CA . GLY A 1 209 ? 16.019 -12.150 10.000 1.00 98.19 209 GLY A CA 1
ATOM 1613 C C . GLY A 1 209 ? 16.051 -13.517 9.304 1.00 98.19 209 GLY A C 1
ATOM 1614 O O . GLY A 1 209 ? 16.413 -13.578 8.133 1.00 98.19 209 GLY A O 1
ATOM 1615 N N . LYS A 1 210 ? 15.689 -14.609 9.998 1.00 97.81 210 LYS A N 1
ATOM 1616 C CA . LYS A 1 210 ? 15.633 -15.952 9.399 1.00 97.81 210 LYS A CA 1
ATOM 1617 C C . LYS A 1 210 ? 14.415 -16.088 8.484 1.00 97.81 210 LYS A C 1
ATOM 1619 O O . LYS A 1 210 ? 14.594 -16.556 7.369 1.00 97.81 210 LYS A O 1
ATOM 1624 N N . ILE A 1 211 ? 13.226 -15.646 8.909 1.00 98.44 211 ILE A N 1
ATOM 1625 C CA . ILE A 1 211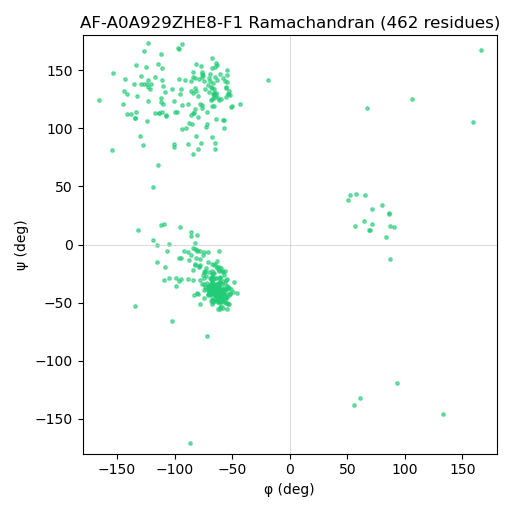 ? 12.022 -15.739 8.064 1.00 98.44 211 ILE A CA 1
ATOM 1626 C C . ILE A 1 211 ? 12.192 -14.956 6.757 1.00 98.44 211 ILE A C 1
ATOM 1628 O O . ILE A 1 211 ? 11.920 -15.503 5.696 1.00 98.44 211 ILE A O 1
ATOM 1632 N N . ILE A 1 212 ? 12.751 -13.741 6.814 1.00 98.62 212 ILE A N 1
ATOM 1633 C CA . ILE A 1 212 ? 13.056 -12.950 5.612 1.00 98.62 212 ILE A CA 1
ATOM 1634 C C . ILE A 1 212 ? 14.043 -13.685 4.710 1.00 98.62 212 ILE A C 1
ATOM 1636 O O . ILE A 1 212 ? 13.802 -13.816 3.517 1.00 98.62 212 ILE A O 1
ATOM 1640 N N . ARG A 1 213 ? 15.149 -14.190 5.266 1.00 98.50 213 ARG A N 1
ATOM 1641 C CA . ARG A 1 213 ? 16.180 -14.871 4.472 1.00 98.50 213 ARG A CA 1
ATOM 1642 C C . ARG A 1 213 ? 15.634 -16.100 3.756 1.00 98.50 213 ARG A C 1
ATOM 1644 O O . ARG A 1 213 ? 15.939 -16.290 2.586 1.00 98.50 213 ARG A O 1
ATOM 1651 N N . GLU A 1 214 ? 14.851 -16.924 4.447 1.00 98.50 214 GLU A N 1
ATOM 1652 C CA . GLU A 1 214 ? 14.244 -18.107 3.836 1.00 98.50 214 GLU A CA 1
ATOM 1653 C C . GLU A 1 214 ? 13.201 -17.718 2.778 1.00 98.50 214 GLU A C 1
ATOM 1655 O O . GLU A 1 214 ? 13.162 -18.348 1.724 1.00 98.50 214 GLU A O 1
ATOM 1660 N N . CYS A 1 215 ? 12.432 -16.645 3.009 1.00 98.69 215 CYS A N 1
ATOM 1661 C CA . CYS A 1 215 ? 11.479 -16.115 2.030 1.00 98.69 215 CYS A CA 1
ATOM 1662 C C . CYS A 1 215 ? 12.188 -15.678 0.752 1.00 98.69 215 CYS A C 1
ATOM 1664 O O . CYS A 1 215 ? 11.867 -16.155 -0.333 1.00 98.69 215 CYS A O 1
ATOM 1666 N N . VAL A 1 216 ? 13.203 -14.823 0.886 1.00 98.75 216 VAL A N 1
ATOM 1667 C CA . VAL A 1 216 ? 13.989 -14.337 -0.251 1.00 98.75 216 VAL A CA 1
ATOM 1668 C C . VAL A 1 216 ? 14.666 -15.493 -0.977 1.00 98.75 216 VAL A C 1
ATOM 1670 O O . VAL A 1 216 ? 14.590 -15.558 -2.197 1.00 98.75 216 VAL A O 1
ATOM 1673 N N . ARG A 1 217 ? 15.250 -16.453 -0.250 1.00 98.50 217 ARG A N 1
ATOM 1674 C CA . ARG A 1 217 ? 15.873 -17.644 -0.846 1.00 98.50 217 ARG A CA 1
ATOM 1675 C C . ARG A 1 217 ? 14.882 -18.462 -1.675 1.00 98.50 217 ARG A C 1
ATOM 1677 O O . ARG A 1 217 ? 15.252 -18.968 -2.728 1.00 98.50 217 ARG A O 1
ATOM 1684 N N . ALA A 1 218 ? 13.641 -18.602 -1.215 1.00 98.56 218 ALA A N 1
ATOM 1685 C CA . ALA A 1 218 ? 12.623 -19.353 -1.940 1.00 98.56 218 ALA A CA 1
ATOM 1686 C C . ALA A 1 218 ? 12.190 -18.646 -3.238 1.00 98.56 218 ALA A C 1
ATOM 1688 O O . ALA A 1 218 ? 12.077 -19.297 -4.272 1.00 98.56 218 ALA A O 1
ATOM 1689 N N . PHE A 1 219 ? 12.004 -17.322 -3.207 1.00 98.62 219 PHE A N 1
ATOM 1690 C CA . PHE A 1 219 ? 11.707 -16.524 -4.406 1.00 98.62 219 PHE A CA 1
ATOM 1691 C C . PHE A 1 219 ? 12.906 -16.432 -5.366 1.0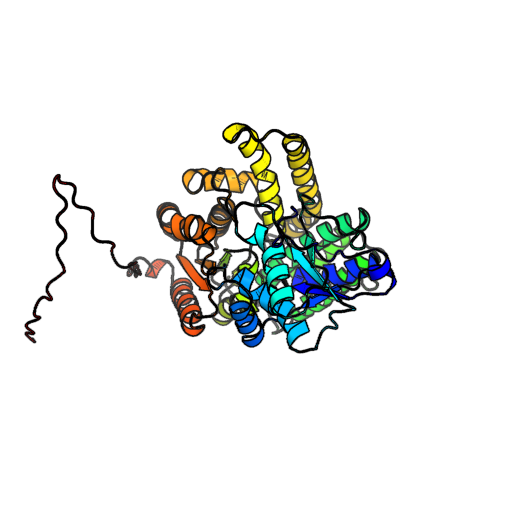0 98.62 219 PHE A C 1
ATOM 1693 O O . PHE A 1 219 ? 12.743 -16.429 -6.590 1.00 98.62 219 PHE A O 1
ATOM 1700 N N . ASP A 1 220 ? 14.128 -16.391 -4.836 1.00 98.50 220 ASP A N 1
ATOM 1701 C CA . ASP A 1 220 ? 15.359 -16.405 -5.625 1.00 98.50 220 ASP A CA 1
ATOM 1702 C C . ASP A 1 220 ? 15.532 -17.734 -6.375 1.00 98.50 220 ASP A C 1
ATOM 1704 O O . ASP A 1 220 ? 15.833 -17.741 -7.567 1.00 98.50 220 ASP A O 1
ATOM 1708 N N . ALA A 1 221 ? 15.200 -18.848 -5.719 1.00 98.06 221 ALA A N 1
ATOM 1709 C CA . ALA A 1 221 ? 15.235 -20.188 -6.298 1.00 98.06 221 ALA A CA 1
ATOM 1710 C C . ALA A 1 221 ? 14.040 -20.530 -7.213 1.00 98.06 221 ALA A C 1
ATOM 1712 O O . ALA A 1 221 ? 14.043 -21.609 -7.808 1.00 98.06 221 ALA A O 1
ATOM 1713 N N . LEU A 1 222 ? 13.019 -19.666 -7.327 1.00 98.31 222 LEU A N 1
ATOM 1714 C CA . LEU A 1 222 ? 11.860 -19.930 -8.187 1.00 98.31 222 LEU A CA 1
ATOM 1715 C C . LEU A 1 222 ? 12.314 -20.067 -9.657 1.00 98.31 222 LEU A C 1
ATOM 1717 O O . LEU A 1 222 ? 12.917 -19.120 -10.176 1.00 98.31 222 LEU A O 1
ATOM 1721 N N . PRO A 1 223 ? 12.010 -21.191 -10.342 1.00 98.00 223 PRO A N 1
ATOM 1722 C CA . PRO A 1 223 ? 12.372 -21.388 -11.742 1.00 98.00 223 PRO A CA 1
ATOM 1723 C C . PRO A 1 223 ? 11.709 -20.361 -12.661 1.00 98.00 223 PRO A C 1
ATOM 1725 O O . PRO A 1 223 ? 10.482 -20.221 -12.680 1.00 98.00 223 PRO A O 1
ATOM 1728 N N . LEU A 1 224 ? 12.527 -19.672 -13.455 1.00 97.88 224 LEU A N 1
ATOM 1729 C CA . LEU A 1 224 ? 12.083 -18.684 -14.434 1.00 97.88 224 LEU A CA 1
ATOM 1730 C C . LEU A 1 224 ? 12.401 -19.153 -15.853 1.00 97.88 224 LEU A C 1
ATOM 1732 O O . LEU A 1 224 ? 13.323 -19.937 -16.075 1.00 97.88 224 LEU A O 1
ATOM 1736 N N . ARG A 1 225 ? 11.638 -18.646 -16.818 1.00 97.31 225 ARG A N 1
ATOM 1737 C CA . ARG A 1 225 ? 11.941 -18.780 -18.242 1.00 97.31 225 ARG A CA 1
ATOM 1738 C C . ARG A 1 225 ? 13.210 -18.000 -18.565 1.00 97.31 225 ARG A C 1
ATOM 1740 O O . ARG A 1 225 ? 13.374 -16.872 -18.102 1.00 97.31 225 ARG A O 1
ATOM 1747 N N . ASP A 1 226 ? 14.056 -18.585 -19.404 1.00 95.81 226 ASP A N 1
ATOM 1748 C CA . ASP A 1 226 ? 15.235 -17.915 -19.949 1.00 95.81 226 ASP A CA 1
ATOM 1749 C C . ASP A 1 226 ? 14.818 -17.005 -21.112 1.00 95.81 226 ASP A C 1
ATOM 1751 O O . ASP A 1 226 ? 14.801 -17.401 -22.277 1.00 95.81 226 ASP A O 1
ATOM 1755 N N . ILE A 1 227 ? 14.350 -15.808 -20.764 1.00 95.88 227 ILE A N 1
ATOM 1756 C CA . ILE A 1 227 ? 13.931 -14.769 -21.706 1.00 95.88 227 ILE A CA 1
ATOM 1757 C C . ILE A 1 227 ? 14.519 -13.418 -21.284 1.00 95.88 227 ILE A C 1
ATOM 1759 O O . ILE A 1 227 ? 14.763 -13.203 -20.091 1.00 95.88 227 ILE A O 1
ATOM 1763 N N . PRO A 1 228 ? 14.709 -12.475 -22.227 1.00 94.31 228 PRO A N 1
ATOM 1764 C CA . PRO A 1 228 ? 15.108 -11.116 -21.890 1.00 94.31 228 PRO A CA 1
ATOM 1765 C C . PRO A 1 228 ? 14.151 -10.474 -20.882 1.00 94.31 228 PRO A C 1
ATOM 1767 O O . PRO A 1 228 ? 12.950 -10.767 -20.861 1.00 94.31 228 PRO A O 1
ATOM 1770 N N . ARG A 1 229 ? 14.679 -9.560 -20.060 1.00 93.50 229 ARG A N 1
ATOM 1771 C CA . ARG A 1 229 ? 13.851 -8.780 -19.138 1.00 93.50 229 ARG A CA 1
ATOM 1772 C C . ARG A 1 229 ? 12.830 -7.978 -19.949 1.00 93.50 229 ARG A C 1
ATOM 1774 O O . ARG A 1 229 ? 13.194 -7.239 -20.860 1.00 93.50 229 ARG A O 1
ATOM 1781 N N . LYS A 1 230 ? 11.556 -8.151 -19.616 1.00 96.31 230 LYS A N 1
ATOM 1782 C CA . LYS A 1 230 ? 10.430 -7.422 -20.192 1.00 96.31 230 LYS A CA 1
ATOM 1783 C C . LYS A 1 230 ? 10.546 -5.929 -19.861 1.00 96.31 230 LYS A C 1
ATOM 1785 O O . LYS A 1 230 ? 11.137 -5.584 -18.832 1.00 96.31 230 LYS A O 1
ATOM 1790 N N . PRO A 1 231 ? 9.961 -5.036 -20.680 1.00 96.75 231 PRO A N 1
ATOM 1791 C CA . PRO A 1 231 ? 9.869 -3.625 -20.333 1.00 96.75 231 PRO A CA 1
ATOM 1792 C C . PRO A 1 231 ? 9.223 -3.448 -18.960 1.00 96.75 231 PRO A C 1
ATOM 1794 O O . PRO A 1 231 ? 8.164 -4.018 -18.688 1.00 96.75 231 PRO A O 1
ATOM 1797 N N . ARG A 1 232 ? 9.877 -2.670 -18.096 1.00 97.12 232 ARG A N 1
ATOM 1798 C CA . ARG A 1 232 ? 9.372 -2.360 -16.757 1.00 97.12 232 ARG A CA 1
ATOM 1799 C C . ARG A 1 232 ? 8.437 -1.170 -16.799 1.00 97.12 232 ARG A C 1
ATOM 1801 O O . ARG A 1 232 ? 8.697 -0.208 -17.533 1.00 97.12 232 ARG A O 1
ATOM 1808 N N . VAL A 1 233 ? 7.376 -1.258 -16.008 1.00 98.19 233 VAL A N 1
ATOM 1809 C CA . VAL A 1 233 ? 6.330 -0.248 -15.909 1.00 98.19 233 VAL A CA 1
ATOM 1810 C C . VAL A 1 233 ? 6.021 0.014 -14.443 1.00 98.19 233 VAL A C 1
ATOM 1812 O O . VAL A 1 233 ? 5.499 -0.848 -13.736 1.00 98.19 233 VAL A O 1
ATOM 1815 N N . GLY A 1 234 ? 6.337 1.225 -14.002 1.00 97.12 234 GLY A N 1
ATOM 1816 C CA . GLY A 1 234 ? 6.112 1.680 -12.642 1.00 97.12 234 GLY A CA 1
ATOM 1817 C C . GLY A 1 234 ? 4.675 2.144 -12.458 1.00 97.12 234 GLY A C 1
ATOM 1818 O O . GLY A 1 234 ? 4.165 2.896 -13.288 1.00 97.12 234 GLY A O 1
ATOM 1819 N N . LEU A 1 235 ? 4.031 1.740 -11.367 1.00 96.88 235 LEU A N 1
ATOM 1820 C CA . LEU A 1 235 ? 2.749 2.288 -10.931 1.00 96.88 235 LEU A CA 1
ATOM 1821 C C . LEU A 1 235 ? 2.982 3.162 -9.695 1.00 96.88 235 LEU A C 1
ATOM 1823 O O . LEU A 1 235 ? 3.309 2.669 -8.616 1.00 96.88 235 LEU A O 1
ATOM 1827 N N . VAL A 1 236 ? 2.822 4.470 -9.871 1.00 95.38 236 VAL A N 1
ATOM 1828 C CA . VAL A 1 236 ? 2.963 5.499 -8.826 1.00 95.38 236 VAL A CA 1
ATOM 1829 C C . VAL A 1 236 ? 1.675 6.307 -8.724 1.00 95.38 236 VAL A C 1
ATOM 1831 O O . VAL A 1 236 ? 0.784 6.139 -9.549 1.00 95.38 236 VAL A O 1
ATOM 1834 N N . GLY A 1 237 ? 1.561 7.202 -7.748 1.00 92.88 237 GLY A N 1
ATOM 1835 C CA . GLY A 1 237 ? 0.418 8.106 -7.634 1.00 92.88 237 GLY A CA 1
ATOM 1836 C C . GLY A 1 237 ? -0.131 8.157 -6.219 1.00 92.88 237 GLY A C 1
ATOM 1837 O O . GLY A 1 237 ? 0.627 8.070 -5.257 1.00 92.88 237 GLY A O 1
ATOM 1838 N N . GLU A 1 238 ? -1.448 8.308 -6.104 1.00 92.19 238 GLU A N 1
ATOM 1839 C CA . GLU A 1 238 ? -2.096 8.373 -4.793 1.00 92.19 238 GLU A CA 1
ATOM 1840 C C . GLU A 1 238 ? -2.077 7.000 -4.113 1.00 92.19 238 GLU A C 1
ATOM 1842 O O . GLU A 1 238 ? -2.307 5.978 -4.764 1.00 92.19 238 GLU A O 1
ATOM 1847 N N . ILE A 1 239 ? -1.782 6.975 -2.812 1.00 91.62 239 ILE A N 1
ATOM 1848 C CA . ILE A 1 239 ? -1.506 5.739 -2.068 1.00 91.62 239 ILE A CA 1
ATOM 1849 C C . ILE A 1 239 ? -2.605 4.670 -2.178 1.00 91.62 239 ILE A C 1
ATOM 1851 O O . ILE A 1 239 ? -2.277 3.508 -2.410 1.00 91.62 239 ILE A O 1
ATOM 1855 N N . LEU A 1 240 ? -3.891 5.010 -2.044 1.00 92.62 240 LEU A N 1
ATOM 1856 C CA . LEU A 1 240 ? -4.963 4.017 -2.143 1.00 92.62 240 LEU A CA 1
ATOM 1857 C C . LEU A 1 240 ? -5.054 3.473 -3.568 1.00 92.62 240 LEU A C 1
ATOM 1859 O O . LEU A 1 240 ? -5.041 2.260 -3.760 1.00 92.62 240 LEU A O 1
ATOM 1863 N N . VAL A 1 241 ? -5.132 4.356 -4.566 1.00 92.75 241 VAL A N 1
ATOM 1864 C CA . VAL A 1 241 ? -5.310 3.942 -5.968 1.00 92.75 241 VAL A CA 1
ATOM 1865 C C . VAL A 1 241 ? -4.075 3.200 -6.481 1.00 92.75 241 VAL A C 1
ATOM 1867 O O . VAL A 1 241 ? -4.196 2.291 -7.290 1.00 92.75 241 VAL A O 1
ATOM 1870 N N . LYS A 1 242 ? -2.875 3.492 -5.977 1.00 93.00 242 LYS A N 1
ATOM 1871 C CA . LYS A 1 242 ? -1.659 2.745 -6.331 1.00 93.00 242 LYS A CA 1
ATOM 1872 C C . LYS A 1 242 ? -1.735 1.270 -5.917 1.00 93.00 242 LYS A C 1
ATOM 1874 O O . LYS A 1 242 ? -1.287 0.411 -6.672 1.00 93.00 242 LYS A O 1
ATOM 1879 N N . PHE A 1 243 ? -2.284 0.969 -4.739 1.00 93.62 243 PHE A N 1
ATOM 1880 C CA . PHE A 1 243 ? -2.226 -0.377 -4.152 1.00 93.62 243 PHE A CA 1
ATOM 1881 C C . PHE A 1 243 ? -3.529 -1.178 -4.229 1.00 93.62 243 PHE A C 1
ATOM 1883 O O . PHE A 1 243 ? -3.465 -2.407 -4.269 1.00 93.62 243 PHE A O 1
ATOM 1890 N N . HIS A 1 244 ? -4.691 -0.525 -4.243 1.00 94.00 244 HIS A N 1
ATOM 1891 C CA . HIS A 1 244 ? -5.986 -1.200 -4.217 1.00 94.00 244 HIS A CA 1
ATOM 1892 C C . HIS A 1 244 ? -6.405 -1.626 -5.637 1.00 94.00 244 HIS A C 1
ATOM 1894 O O . HIS A 1 244 ? -6.733 -0.754 -6.445 1.00 94.00 244 HIS A O 1
ATOM 1900 N N . PRO A 1 245 ? -6.480 -2.940 -5.948 1.00 92.81 245 PRO A N 1
ATOM 1901 C CA . PRO A 1 245 ? -6.737 -3.418 -7.313 1.00 92.81 245 PRO A CA 1
ATOM 1902 C C . PRO A 1 245 ? -8.066 -2.919 -7.887 1.00 92.81 245 PRO A C 1
ATOM 1904 O O . PRO A 1 245 ? -8.094 -2.324 -8.958 1.00 92.81 245 PRO A O 1
ATOM 1907 N N . ASP A 1 246 ? -9.156 -3.052 -7.132 1.00 92.94 246 ASP A N 1
ATOM 1908 C CA . ASP A 1 246 ? -10.470 -2.612 -7.615 1.00 92.94 246 ASP A CA 1
ATOM 1909 C C . ASP A 1 246 ? -10.574 -1.083 -7.771 1.00 92.94 246 ASP A C 1
ATOM 1911 O O . ASP A 1 246 ? -11.362 -0.594 -8.573 1.00 92.94 246 ASP A O 1
ATOM 1915 N N . ALA A 1 247 ? -9.779 -0.297 -7.032 1.00 92.00 247 ALA A N 1
ATOM 1916 C CA . ALA A 1 247 ? -9.792 1.159 -7.170 1.00 92.00 247 ALA A CA 1
ATOM 1917 C C . ALA A 1 247 ? -9.076 1.616 -8.450 1.00 92.00 247 ALA A C 1
ATOM 1919 O O . ALA A 1 247 ? -9.394 2.687 -8.967 1.00 92.00 247 ALA A O 1
ATOM 1920 N N . ASN A 1 248 ? -8.127 0.821 -8.955 1.00 92.94 248 ASN A N 1
ATOM 1921 C CA . ASN A 1 248 ? -7.335 1.128 -10.146 1.00 92.94 248 ASN A CA 1
ATOM 1922 C C . ASN A 1 248 ? -7.627 0.223 -11.345 1.00 92.94 248 ASN A C 1
ATOM 1924 O O . ASN A 1 248 ? -6.829 0.176 -12.281 1.00 92.94 248 ASN A O 1
ATOM 1928 N N . ASN A 1 249 ? -8.755 -0.490 -11.320 1.00 91.94 249 ASN A N 1
ATOM 1929 C CA . ASN A 1 249 ? -9.159 -1.415 -12.375 1.00 91.94 249 ASN A CA 1
ATOM 1930 C C . ASN A 1 249 ? -8.070 -2.438 -12.720 1.00 91.94 249 ASN A C 1
ATOM 1932 O O . ASN A 1 249 ? -7.825 -2.736 -13.889 1.00 91.94 249 ASN A O 1
ATOM 1936 N N . HIS A 1 250 ? -7.419 -2.970 -11.683 1.00 93.94 250 HIS A N 1
ATOM 1937 C CA . HIS A 1 250 ? -6.408 -4.016 -11.791 1.00 93.94 250 HIS A CA 1
ATOM 1938 C C . HIS A 1 250 ? -5.225 -3.626 -12.688 1.00 93.94 250 HIS A C 1
ATOM 1940 O O . HIS A 1 250 ? -4.741 -4.426 -13.489 1.00 93.94 250 HIS A O 1
ATOM 1946 N N . ALA A 1 251 ? -4.722 -2.396 -12.545 1.00 95.56 251 ALA A N 1
ATOM 1947 C CA . ALA A 1 251 ? -3.669 -1.851 -13.405 1.00 95.56 251 ALA A CA 1
ATOM 1948 C C . ALA A 1 251 ? -2.426 -2.760 -13.511 1.00 95.56 251 ALA A C 1
ATOM 1950 O O . ALA A 1 251 ? -1.855 -2.894 -14.590 1.00 95.56 251 ALA A O 1
ATOM 1951 N N . VAL A 1 252 ? -2.031 -3.426 -12.420 1.00 96.62 252 VAL A N 1
ATOM 1952 C CA . VAL A 1 252 ? -0.917 -4.395 -12.415 1.00 96.62 252 VAL A CA 1
ATOM 1953 C C . VAL A 1 252 ? -1.194 -5.591 -13.325 1.00 96.62 252 VAL A C 1
ATOM 1955 O O . VAL A 1 252 ? -0.321 -5.977 -14.100 1.00 96.62 252 VAL A O 1
ATOM 1958 N N . ASP A 1 253 ? -2.403 -6.149 -13.269 1.00 95.94 253 ASP A N 1
ATOM 1959 C CA . ASP A 1 253 ? -2.784 -7.303 -14.085 1.00 95.94 253 ASP A CA 1
ATOM 1960 C C . ASP A 1 253 ? -2.793 -6.920 -15.572 1.00 95.94 253 ASP A C 1
ATOM 1962 O O . ASP A 1 253 ? -2.332 -7.686 -16.417 1.00 95.94 253 ASP A O 1
ATOM 1966 N N . VAL A 1 254 ? -3.231 -5.696 -15.892 1.00 96.19 254 VAL A N 1
ATOM 1967 C CA . VAL A 1 254 ? -3.183 -5.145 -17.256 1.00 96.19 254 VAL A CA 1
ATOM 1968 C C . VAL A 1 254 ? -1.740 -5.008 -17.748 1.00 96.19 254 VAL A C 1
ATOM 1970 O O . VAL A 1 254 ? -1.437 -5.447 -18.855 1.00 96.19 254 VAL A O 1
ATOM 1973 N N . ILE A 1 255 ? -0.837 -4.445 -16.938 1.00 97.44 255 ILE A N 1
ATOM 1974 C CA . ILE A 1 255 ? 0.590 -4.309 -17.284 1.00 97.44 255 ILE A CA 1
ATOM 1975 C C . ILE A 1 255 ? 1.199 -5.678 -17.615 1.00 97.44 255 ILE A C 1
ATOM 1977 O O . ILE A 1 255 ? 1.876 -5.836 -18.633 1.00 97.44 255 ILE A O 1
ATOM 1981 N N . GLU A 1 256 ? 0.964 -6.679 -16.769 1.00 97.06 256 GLU A N 1
ATOM 1982 C CA . GLU A 1 256 ? 1.544 -8.009 -16.960 1.00 97.06 256 GLU A CA 1
ATOM 1983 C C . GLU A 1 256 ? 0.921 -8.766 -18.139 1.00 97.06 256 GLU A C 1
ATOM 1985 O O . GLU A 1 256 ? 1.642 -9.461 -18.865 1.00 97.06 256 GLU A O 1
ATOM 1990 N N . ALA A 1 257 ? -0.387 -8.601 -18.368 1.00 95.62 257 ALA A N 1
ATOM 1991 C CA . ALA A 1 257 ? -1.103 -9.199 -19.494 1.00 95.62 257 ALA A CA 1
ATOM 1992 C C . ALA A 1 257 ? -0.609 -8.673 -20.850 1.00 95.62 257 ALA A C 1
ATOM 1994 O O . ALA A 1 257 ? -0.526 -9.437 -21.809 1.00 95.62 257 ALA A O 1
ATOM 1995 N N . GLU A 1 258 ? -0.211 -7.402 -20.917 1.00 95.94 258 GLU A N 1
ATOM 1996 C CA . GLU A 1 258 ? 0.411 -6.794 -22.102 1.00 95.94 258 GLU A CA 1
ATOM 1997 C C . GLU A 1 258 ? 1.913 -7.133 -22.224 1.00 95.94 258 GLU A C 1
ATOM 1999 O O . GLU A 1 258 ? 2.614 -6.622 -23.092 1.00 95.94 258 GLU A O 1
ATOM 2004 N N . GLY A 1 259 ? 2.434 -8.033 -21.383 1.00 95.25 259 GLY A N 1
ATOM 2005 C CA . GLY A 1 259 ? 3.787 -8.566 -21.516 1.00 95.25 259 GLY A CA 1
ATOM 2006 C C . GLY A 1 259 ? 4.878 -7.740 -20.837 1.00 95.25 259 GLY A C 1
ATOM 2007 O O . GLY A 1 259 ? 6.055 -7.990 -21.102 1.00 95.25 259 GLY A O 1
ATOM 2008 N N . CYS A 1 260 ? 4.526 -6.822 -19.937 1.00 97.50 260 CYS A N 1
ATOM 2009 C CA . CYS A 1 260 ? 5.473 -6.009 -19.174 1.00 97.50 260 CYS A CA 1
ATOM 2010 C C . CYS A 1 260 ? 5.760 -6.578 -17.768 1.00 97.50 260 CYS A C 1
ATOM 2012 O O . CYS A 1 260 ? 5.115 -7.518 -17.302 1.00 97.50 260 CYS A O 1
ATOM 2014 N N . GLU A 1 261 ? 6.779 -6.026 -17.106 1.00 97.56 261 GLU A N 1
ATOM 2015 C CA . GLU A 1 261 ? 7.086 -6.247 -15.686 1.00 97.56 261 GLU A CA 1
ATOM 2016 C C . GLU A 1 261 ? 6.553 -5.051 -14.887 1.00 97.56 261 GLU A C 1
ATOM 2018 O O . GLU A 1 261 ? 7.027 -3.930 -15.070 1.00 97.56 261 GLU A O 1
ATOM 2023 N N . ALA A 1 262 ? 5.551 -5.267 -14.035 1.00 97.50 262 ALA A N 1
ATOM 2024 C CA . ALA A 1 262 ? 5.023 -4.211 -13.177 1.00 97.50 262 ALA A CA 1
ATOM 2025 C C . ALA A 1 262 ? 5.967 -3.932 -12.000 1.00 97.50 262 ALA A C 1
ATOM 2027 O O . ALA A 1 262 ? 6.622 -4.837 -11.486 1.00 97.50 262 ALA A O 1
ATOM 2028 N N . GLU A 1 263 ? 6.006 -2.688 -11.535 1.00 95.69 263 GLU A N 1
ATOM 2029 C CA . GLU A 1 263 ? 6.807 -2.288 -10.381 1.00 95.69 263 GLU A CA 1
ATOM 2030 C C . GLU A 1 263 ? 6.062 -1.272 -9.526 1.00 95.69 263 GLU A C 1
ATOM 2032 O O . GLU A 1 263 ? 5.552 -0.269 -10.026 1.00 95.69 263 GLU A O 1
ATOM 2037 N N . LEU A 1 264 ? 5.985 -1.535 -8.224 1.00 94.06 264 LEU A N 1
ATOM 2038 C CA . LEU A 1 264 ? 5.355 -0.646 -7.256 1.00 94.06 264 LEU A CA 1
ATOM 2039 C C . LEU A 1 264 ? 6.390 -0.245 -6.195 1.00 94.06 264 LEU A C 1
ATOM 2041 O O . LEU A 1 264 ? 7.130 -1.107 -5.717 1.00 94.06 264 LEU A O 1
ATOM 2045 N N . PRO A 1 265 ? 6.436 1.030 -5.773 1.00 91.00 265 PRO A N 1
ATOM 2046 C CA . PRO A 1 265 ? 7.199 1.423 -4.596 1.00 91.00 265 PRO A CA 1
ATOM 2047 C C . PRO A 1 265 ? 6.546 0.862 -3.327 1.00 91.00 265 PRO A C 1
ATOM 2049 O O . PRO A 1 265 ? 5.319 0.920 -3.207 1.00 91.00 265 PRO A O 1
ATOM 2052 N N . GLY A 1 266 ? 7.348 0.402 -2.363 1.00 88.94 266 GLY A N 1
ATOM 2053 C CA . GLY A 1 266 ? 6.862 -0.142 -1.091 1.00 88.94 266 GLY A CA 1
ATOM 2054 C C . GLY A 1 266 ? 6.121 0.866 -0.201 1.00 88.94 266 GLY A C 1
ATOM 2055 O O . GLY A 1 266 ? 6.328 2.079 -0.277 1.00 88.94 266 GLY A O 1
ATOM 2056 N N . LEU A 1 267 ? 5.262 0.359 0.687 1.00 90.44 267 LEU A N 1
ATOM 2057 C CA . LEU A 1 267 ? 4.539 1.161 1.678 1.00 90.44 267 LEU A CA 1
ATOM 2058 C C . LEU A 1 267 ? 5.463 1.750 2.751 1.00 90.44 267 LEU A C 1
ATOM 2060 O O . LEU A 1 267 ? 5.183 2.832 3.265 1.00 90.44 267 LEU A O 1
ATOM 2064 N N . MET A 1 268 ? 6.573 1.086 3.086 1.00 91.31 268 MET A N 1
ATOM 2065 C CA . MET A 1 268 ? 7.521 1.586 4.085 1.00 91.31 268 MET A CA 1
ATOM 2066 C C . MET A 1 268 ? 8.149 2.922 3.693 1.00 91.31 268 MET A C 1
ATOM 2068 O O . MET A 1 268 ? 8.346 3.788 4.548 1.00 91.31 268 MET A O 1
ATOM 2072 N N . GLN A 1 269 ? 8.378 3.135 2.398 1.00 87.31 269 GLN A N 1
ATOM 2073 C CA . GLN A 1 269 ? 8.935 4.385 1.885 1.00 87.31 269 GLN A CA 1
ATOM 2074 C C . GLN A 1 269 ? 7.968 5.566 2.054 1.00 87.31 269 GLN A C 1
ATOM 2076 O O . GLN A 1 269 ? 8.403 6.678 2.361 1.00 87.31 269 GLN A O 1
ATOM 2081 N N . PHE A 1 270 ? 6.654 5.324 1.990 1.00 86.81 270 PHE A N 1
ATOM 2082 C CA . PHE A 1 270 ? 5.658 6.339 2.338 1.00 86.81 270 PHE A CA 1
ATOM 2083 C C . PHE A 1 270 ? 5.784 6.772 3.810 1.00 86.81 270 PHE A C 1
ATOM 2085 O O . PHE A 1 270 ? 5.732 7.965 4.113 1.00 86.81 270 PHE A O 1
ATOM 2092 N N . PHE A 1 271 ? 6.035 5.833 4.731 1.00 86.94 271 PHE A N 1
ATOM 2093 C CA . PHE A 1 271 ? 6.294 6.176 6.134 1.00 86.94 271 PHE A CA 1
ATOM 2094 C C . PHE A 1 271 ? 7.623 6.918 6.322 1.00 86.94 271 PHE A C 1
ATOM 2096 O O . PHE A 1 271 ? 7.705 7.798 7.175 1.00 86.94 271 PHE A O 1
ATOM 2103 N N . HIS A 1 272 ? 8.654 6.617 5.527 1.00 87.88 272 HIS A N 1
ATOM 2104 C CA . HIS A 1 272 ? 9.906 7.377 5.558 1.00 87.88 272 HIS A CA 1
ATOM 2105 C C . HIS A 1 272 ? 9.713 8.832 5.143 1.00 87.88 272 HIS A C 1
ATOM 2107 O O . HIS A 1 272 ? 10.235 9.715 5.823 1.00 87.88 272 HIS A O 1
ATOM 2113 N N . ASN A 1 273 ? 8.939 9.086 4.082 1.00 84.62 273 ASN A N 1
ATOM 2114 C CA . ASN A 1 273 ? 8.608 10.439 3.635 1.00 84.62 273 ASN A CA 1
ATOM 2115 C C . ASN A 1 273 ? 8.028 11.284 4.780 1.00 84.62 273 ASN A C 1
ATOM 2117 O O . ASN A 1 273 ? 8.568 12.345 5.089 1.00 84.62 273 ASN A O 1
ATOM 2121 N N . SER A 1 274 ? 7.009 10.771 5.483 1.00 77.81 274 SER A N 1
ATOM 2122 C CA . SER A 1 274 ? 6.366 11.488 6.599 1.00 77.81 274 SER A CA 1
ATOM 2123 C C . SER A 1 274 ? 7.324 11.858 7.739 1.00 77.81 274 SER A C 1
ATOM 2125 O O . SER A 1 274 ? 7.039 12.753 8.529 1.00 77.81 274 SER A O 1
ATOM 2127 N N . VAL A 1 275 ? 8.447 11.150 7.859 1.00 80.06 275 VAL A N 1
ATOM 2128 C CA . VAL A 1 275 ? 9.446 11.354 8.910 1.00 80.06 275 VAL A CA 1
ATOM 2129 C C . VAL A 1 275 ? 10.596 12.248 8.425 1.00 80.06 275 VAL A C 1
ATOM 2131 O O . VAL A 1 275 ? 11.174 12.997 9.215 1.00 80.06 275 VAL A O 1
ATOM 2134 N N . ALA A 1 276 ? 10.926 12.196 7.133 1.00 80.31 276 ALA A N 1
ATOM 2135 C CA . ALA A 1 276 ? 12.060 12.899 6.541 1.00 80.31 276 ALA A CA 1
ATOM 2136 C C . ALA A 1 276 ? 11.835 14.417 6.381 1.00 80.31 276 ALA A C 1
ATOM 2138 O O . ALA A 1 276 ? 12.800 15.181 6.383 1.00 80.31 276 ALA A O 1
ATOM 2139 N N . THR A 1 277 ? 10.584 14.880 6.312 1.00 79.62 277 THR A N 1
ATOM 2140 C CA . THR A 1 277 ? 10.245 16.308 6.152 1.00 79.62 277 THR A CA 1
ATOM 2141 C C . THR A 1 277 ? 10.352 17.127 7.443 1.00 79.62 277 THR A C 1
ATOM 2143 O O . THR A 1 277 ? 10.546 18.340 7.389 1.00 79.62 277 THR A O 1
ATOM 2146 N N . ALA A 1 278 ? 10.340 16.480 8.613 1.00 78.31 278 ALA A N 1
ATOM 2147 C CA . ALA A 1 278 ? 10.256 17.160 9.910 1.00 78.31 278 ALA A CA 1
ATOM 2148 C C . ALA A 1 278 ? 11.418 18.132 10.203 1.00 78.31 278 ALA A C 1
ATOM 2150 O O . ALA A 1 278 ? 11.260 19.097 10.954 1.00 78.31 278 ALA A O 1
ATOM 2151 N N . ALA A 1 279 ? 12.607 17.880 9.645 1.00 77.56 279 ALA A N 1
ATOM 2152 C CA . ALA A 1 279 ? 13.739 18.799 9.773 1.00 77.56 279 ALA A CA 1
ATOM 2153 C C . ALA A 1 279 ? 13.525 20.077 8.945 1.00 77.56 279 ALA A C 1
ATOM 2155 O O . ALA A 1 279 ? 13.764 21.178 9.445 1.00 77.56 279 ALA A O 1
ATOM 2156 N N . TRP A 1 280 ? 13.027 19.917 7.716 1.00 85.56 280 TRP A N 1
ATOM 2157 C CA . TRP A 1 280 ? 12.741 21.011 6.792 1.00 85.56 280 TRP A CA 1
ATOM 2158 C C . TRP A 1 280 ? 11.619 21.910 7.316 1.00 85.56 280 TRP A C 1
ATOM 2160 O O . TRP A 1 280 ? 11.762 23.132 7.275 1.00 85.56 280 TRP A O 1
ATOM 2170 N N . ASP A 1 281 ? 10.561 21.323 7.884 1.00 83.31 281 ASP A N 1
ATOM 2171 C CA . ASP A 1 281 ? 9.411 22.050 8.443 1.00 83.31 281 ASP A CA 1
ATOM 2172 C C . ASP A 1 281 ? 9.821 23.014 9.550 1.00 83.31 281 ASP A C 1
ATOM 2174 O O . ASP A 1 281 ? 9.352 24.149 9.619 1.00 83.31 281 ASP A O 1
ATOM 2178 N N . LYS A 1 282 ? 10.754 22.600 10.407 1.00 80.00 282 LYS A N 1
ATOM 2179 C CA . LYS A 1 282 ? 11.277 23.499 11.430 1.00 80.00 282 LYS A CA 1
ATOM 2180 C C . LYS A 1 282 ? 12.063 24.651 10.807 1.00 80.00 282 LYS A C 1
ATOM 2182 O O . LYS A 1 282 ? 11.873 25.796 11.203 1.00 80.00 282 LYS A O 1
ATOM 2187 N N . GLU A 1 283 ? 12.989 24.338 9.905 1.00 83.69 283 GLU A N 1
ATOM 2188 C CA . GLU A 1 283 ? 13.905 25.327 9.330 1.00 83.69 283 GLU A CA 1
ATOM 2189 C C . GLU A 1 283 ? 13.178 26.358 8.456 1.00 83.69 283 GLU A C 1
ATOM 2191 O O . GLU A 1 283 ? 13.536 27.531 8.483 1.00 83.69 283 GLU A O 1
ATOM 2196 N N . ASN A 1 284 ? 12.137 25.938 7.732 1.00 87.56 284 ASN A N 1
ATOM 2197 C CA . ASN A 1 284 ? 11.481 26.760 6.714 1.00 87.56 284 ASN A CA 1
ATOM 2198 C C . ASN A 1 284 ? 10.080 27.239 7.116 1.00 87.56 284 ASN A C 1
ATOM 2200 O O . ASN A 1 284 ? 9.670 28.313 6.683 1.00 87.56 284 ASN A O 1
ATOM 2204 N N . LEU A 1 285 ? 9.341 26.473 7.929 1.00 85.06 285 LEU A N 1
ATOM 2205 C CA . LEU A 1 285 ? 7.981 26.828 8.366 1.00 85.06 285 LEU A CA 1
ATOM 2206 C C . LEU A 1 285 ? 7.919 27.274 9.833 1.00 85.06 285 LEU A C 1
ATOM 2208 O O . LEU A 1 285 ? 6.857 27.680 10.299 1.00 85.06 285 LEU A O 1
ATOM 2212 N N . GLY A 1 286 ? 9.027 27.190 10.577 1.00 79.88 286 GLY A N 1
ATOM 2213 C CA . GLY A 1 286 ? 9.056 27.546 11.997 1.00 79.88 286 GLY A CA 1
ATOM 2214 C C . GLY A 1 286 ? 8.185 26.636 12.869 1.00 79.88 286 GLY A C 1
ATOM 2215 O O . GLY A 1 286 ? 7.811 27.028 13.971 1.00 79.88 286 GLY A O 1
ATOM 2216 N N . ILE A 1 287 ? 7.840 25.432 12.394 1.00 77.56 287 ILE A N 1
ATOM 2217 C CA . ILE A 1 287 ? 7.049 24.471 13.168 1.00 77.56 287 ILE A CA 1
ATOM 2218 C C . ILE A 1 287 ? 7.944 23.904 14.276 1.00 77.56 287 ILE A C 1
ATOM 2220 O O . ILE A 1 287 ? 8.821 23.063 14.056 1.00 77.56 287 ILE A O 1
ATOM 2224 N N . GLU A 1 288 ? 7.760 24.421 15.488 1.00 66.25 288 GLU A N 1
ATOM 2225 C CA . GLU A 1 288 ? 8.510 24.009 16.669 1.00 66.25 288 GLU A CA 1
ATOM 2226 C C . GLU A 1 288 ? 7.895 22.765 17.328 1.00 66.25 288 GLU A C 1
ATOM 2228 O O . GLU A 1 288 ? 6.680 22.588 17.382 1.00 66.25 288 GLU A O 1
ATOM 2233 N N . GLY A 1 289 ? 8.736 21.880 17.875 1.00 69.88 289 GLY A N 1
ATOM 2234 C CA . GLY A 1 289 ? 8.263 20.714 18.620 1.00 69.88 289 GLY A CA 1
ATOM 2235 C C . GLY A 1 289 ? 9.332 19.653 18.876 1.00 69.88 289 GLY A C 1
ATOM 2236 O O . GLY A 1 289 ? 10.403 19.639 18.262 1.00 69.88 289 GLY A O 1
ATOM 2237 N N . LYS A 1 290 ? 9.023 18.705 19.773 1.00 71.06 290 LYS A N 1
ATOM 2238 C CA . LYS A 1 290 ? 9.890 17.540 20.059 1.00 71.06 290 LYS A CA 1
ATOM 2239 C C . LYS A 1 290 ? 10.039 16.603 18.851 1.00 71.06 290 LYS A C 1
ATOM 2241 O O . LYS A 1 290 ? 10.981 15.813 18.810 1.00 71.06 290 LYS A O 1
ATOM 2246 N N . GLN A 1 291 ? 9.149 16.720 17.863 1.00 71.12 291 GLN A N 1
ATOM 2247 C CA . GLN A 1 291 ? 9.140 15.906 16.647 1.00 71.12 291 GLN A CA 1
ATOM 2248 C C . GLN A 1 291 ? 10.474 15.972 15.889 1.00 71.12 291 GLN A C 1
ATOM 2250 O O . GLN A 1 291 ? 10.970 14.923 15.500 1.00 71.12 291 GLN A O 1
ATOM 2255 N N . ARG A 1 292 ? 11.151 17.130 15.809 1.00 72.19 292 ARG A N 1
ATOM 2256 C CA . ARG A 1 292 ? 12.492 17.248 15.189 1.00 72.19 292 ARG A CA 1
ATOM 2257 C C . ARG A 1 292 ? 13.512 16.236 15.721 1.00 72.19 292 ARG A C 1
ATOM 2259 O O . ARG A 1 292 ? 14.376 15.793 14.976 1.00 72.19 292 ARG A O 1
ATOM 2266 N N . TYR A 1 293 ? 13.478 15.940 17.017 1.00 76.81 293 TYR A N 1
ATOM 2267 C CA . TYR A 1 293 ? 14.454 15.041 17.637 1.00 76.81 293 TYR A CA 1
ATOM 2268 C C . TYR A 1 293 ? 14.000 13.581 17.570 1.00 76.81 293 TYR A C 1
ATOM 2270 O O . TYR A 1 293 ? 14.831 12.682 17.495 1.00 76.81 293 TYR A O 1
ATOM 2278 N N . ILE A 1 294 ? 12.686 13.350 17.571 1.00 83.44 294 ILE A N 1
ATOM 2279 C CA . ILE A 1 294 ? 12.088 12.012 17.546 1.00 83.44 294 ILE A CA 1
ATOM 2280 C C . ILE A 1 294 ? 12.087 11.439 16.124 1.00 83.44 294 ILE A C 1
ATOM 2282 O O . ILE A 1 294 ? 12.438 10.277 15.944 1.00 83.44 294 ILE A O 1
ATOM 2286 N N . MET A 1 295 ? 11.749 12.239 15.112 1.00 85.19 295 MET A N 1
ATOM 2287 C CA . MET A 1 295 ? 11.585 11.774 13.732 1.00 85.19 295 MET A CA 1
ATOM 2288 C C . MET A 1 295 ? 12.867 11.148 13.151 1.00 85.19 295 MET A C 1
ATOM 2290 O O . MET A 1 295 ? 12.797 10.010 12.696 1.00 85.19 295 MET A O 1
ATOM 2294 N N . PRO A 1 296 ? 14.072 11.739 13.274 1.00 85.06 296 PRO A N 1
ATOM 2295 C CA . PRO A 1 296 ? 15.300 11.075 12.824 1.00 85.06 296 PRO A CA 1
ATOM 2296 C C . PRO A 1 296 ? 15.561 9.723 13.511 1.00 85.06 296 PRO A C 1
ATOM 2298 O O . PRO A 1 296 ? 16.069 8.794 12.883 1.00 85.06 296 PRO A O 1
ATOM 2301 N N . ILE A 1 297 ? 15.182 9.581 14.788 1.00 89.19 297 ILE A N 1
ATOM 2302 C CA . ILE A 1 297 ? 15.296 8.315 15.531 1.00 89.19 297 ILE A CA 1
ATOM 2303 C C . ILE A 1 297 ? 14.294 7.291 14.992 1.00 89.19 297 ILE A C 1
ATOM 2305 O O . ILE A 1 297 ? 14.648 6.124 14.821 1.00 89.19 297 ILE A O 1
ATOM 2309 N N . VAL A 1 298 ? 13.064 7.720 14.692 1.00 90.06 298 VAL A N 1
ATOM 2310 C CA . VAL A 1 298 ? 12.044 6.877 14.055 1.00 90.06 298 VAL A CA 1
ATOM 2311 C C . VAL A 1 298 ? 12.533 6.406 12.687 1.00 90.06 298 VAL A C 1
ATOM 2313 O O . VAL A 1 298 ? 12.530 5.203 12.446 1.00 90.06 298 VAL A O 1
ATOM 2316 N N . LEU A 1 299 ? 13.047 7.299 11.836 1.00 91.00 299 LEU A N 1
ATOM 2317 C CA . LEU A 1 299 ? 13.595 6.936 10.525 1.00 91.00 299 LEU A CA 1
ATOM 2318 C C . LEU A 1 299 ? 14.749 5.936 10.654 1.00 91.00 299 LEU A C 1
ATOM 2320 O O . LEU A 1 299 ? 14.777 4.915 9.970 1.00 91.00 299 LEU A O 1
ATOM 2324 N N . TRP A 1 30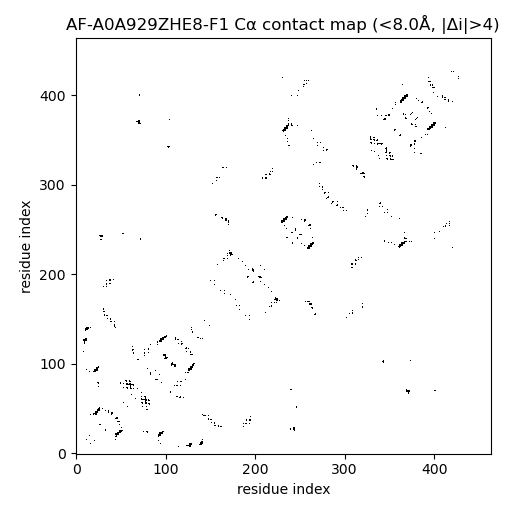0 ? 15.682 6.183 11.577 1.00 92.00 300 TRP A N 1
ATOM 2325 C CA . TRP A 1 300 ? 16.767 5.247 11.872 1.00 92.00 300 TRP A CA 1
ATOM 2326 C C . TRP A 1 300 ? 16.244 3.872 12.314 1.00 92.00 300 TRP A C 1
ATOM 2328 O O . TRP A 1 300 ? 16.786 2.840 11.902 1.00 92.00 300 TRP A O 1
ATOM 2338 N N . ALA A 1 301 ? 15.191 3.844 13.134 1.00 93.50 301 ALA A N 1
ATOM 2339 C CA . ALA A 1 301 ? 14.570 2.612 13.595 1.00 93.50 301 ALA A CA 1
ATOM 2340 C C . ALA A 1 301 ? 13.885 1.865 12.442 1.00 93.50 301 ALA A C 1
ATOM 2342 O O . ALA A 1 301 ? 14.137 0.672 12.296 1.00 93.50 301 ALA A O 1
ATOM 2343 N N . LEU A 1 302 ? 13.098 2.541 11.596 1.00 94.12 302 LEU A N 1
ATOM 2344 C CA . LEU A 1 302 ? 12.448 1.942 10.420 1.00 94.12 302 LEU A CA 1
ATOM 2345 C C . LEU A 1 302 ? 13.482 1.310 9.478 1.00 94.12 302 LEU A C 1
ATOM 2347 O O . LEU A 1 302 ? 13.430 0.104 9.231 1.00 94.12 302 LEU A O 1
ATOM 2351 N N . LYS A 1 303 ? 14.544 2.049 9.141 1.00 94.12 303 LYS A N 1
ATOM 2352 C CA . LYS A 1 303 ? 15.686 1.528 8.372 1.00 94.12 303 LYS A CA 1
ATOM 2353 C C . LYS A 1 303 ? 16.337 0.305 9.005 1.00 94.12 303 LYS A C 1
ATOM 2355 O O . LYS A 1 303 ? 16.866 -0.568 8.318 1.00 94.12 303 LYS A O 1
ATOM 2360 N N . LYS A 1 304 ? 16.352 0.211 10.341 1.00 95.69 304 LYS A N 1
ATOM 2361 C CA . LYS A 1 304 ? 16.881 -0.964 11.048 1.00 95.69 304 LYS A CA 1
ATOM 2362 C C . LYS A 1 304 ? 16.023 -2.208 10.794 1.00 95.69 304 LYS A C 1
ATOM 2364 O O . LYS A 1 304 ? 16.609 -3.289 10.678 1.00 95.69 304 LYS A O 1
ATOM 2369 N N . TYR A 1 305 ? 14.699 -2.068 10.692 1.00 96.75 305 TYR A N 1
ATOM 2370 C CA . TYR A 1 305 ? 13.796 -3.171 10.342 1.00 96.75 305 TYR A CA 1
ATOM 2371 C C . TYR A 1 305 ? 13.987 -3.658 8.906 1.00 96.75 305 TYR A C 1
ATOM 2373 O O . TYR A 1 305 ? 13.776 -4.841 8.658 1.00 96.75 305 TYR A O 1
ATOM 2381 N N . GLU A 1 306 ? 14.437 -2.804 7.991 1.00 96.69 306 GLU A N 1
ATOM 2382 C CA . GLU A 1 306 ? 14.658 -3.160 6.582 1.00 96.69 306 GLU A CA 1
ATOM 2383 C C . GLU A 1 306 ? 16.021 -3.814 6.324 1.00 96.69 306 GLU A C 1
ATOM 2385 O O . GLU A 1 306 ? 16.177 -4.579 5.371 1.00 96.69 306 GLU A O 1
ATOM 2390 N N . LYS A 1 307 ? 17.016 -3.613 7.206 1.00 96.56 307 LYS A N 1
ATOM 2391 C CA . LYS A 1 307 ? 18.365 -4.204 7.042 1.00 96.56 307 LYS A CA 1
ATOM 2392 C C . LYS A 1 307 ? 18.373 -5.707 6.732 1.00 96.56 307 LYS A C 1
ATOM 2394 O O . LYS A 1 307 ? 19.222 -6.119 5.940 1.00 96.56 307 LYS A O 1
ATOM 2399 N N . PRO A 1 308 ? 17.533 -6.563 7.349 1.00 97.81 308 PRO A N 1
ATOM 2400 C CA . PRO A 1 308 ? 17.477 -7.974 6.985 1.00 97.81 308 PRO A CA 1
ATOM 2401 C C . PRO A 1 308 ? 17.046 -8.211 5.533 1.00 97.81 308 PRO A C 1
ATOM 2403 O O . PRO A 1 308 ? 17.635 -9.082 4.899 1.00 97.81 308 PRO A O 1
ATOM 2406 N N . VAL A 1 309 ? 16.099 -7.427 5.002 1.00 97.88 309 VAL A N 1
ATOM 2407 C CA . VAL A 1 309 ? 15.693 -7.484 3.586 1.00 97.88 309 VAL A CA 1
ATOM 2408 C C . VAL A 1 309 ? 16.851 -7.047 2.700 1.00 97.88 309 VAL A C 1
ATOM 2410 O O . VAL A 1 309 ? 17.235 -7.798 1.814 1.00 97.88 309 VAL A O 1
ATOM 2413 N N . HIS A 1 310 ? 17.500 -5.918 3.005 1.00 96.50 310 HIS A N 1
ATOM 2414 C CA . HIS A 1 310 ? 18.629 -5.415 2.206 1.00 96.50 310 HIS A CA 1
ATOM 2415 C C . HIS A 1 310 ? 19.768 -6.441 2.124 1.00 96.50 310 HIS A C 1
ATOM 2417 O O . HIS A 1 310 ? 20.327 -6.685 1.060 1.00 96.50 310 HIS A O 1
ATOM 2423 N N . ARG A 1 311 ? 20.092 -7.091 3.250 1.00 97.00 311 ARG A N 1
ATOM 2424 C CA . ARG A 1 311 ? 21.104 -8.159 3.293 1.00 97.00 311 ARG A CA 1
ATOM 2425 C C . ARG A 1 311 ? 20.690 -9.394 2.500 1.00 97.00 311 ARG A C 1
ATOM 2427 O O . ARG A 1 311 ? 21.552 -10.031 1.908 1.00 97.00 311 ARG A O 1
ATOM 2434 N N . ALA A 1 312 ? 19.411 -9.759 2.538 1.00 98.12 312 ALA A N 1
ATOM 2435 C CA . ALA A 1 312 ? 18.903 -10.908 1.803 1.00 98.12 312 ALA A CA 1
ATOM 2436 C C . ALA A 1 312 ? 18.870 -10.631 0.291 1.00 98.12 312 ALA A C 1
ATOM 2438 O O . ALA A 1 312 ? 19.331 -11.468 -0.474 1.00 98.12 312 ALA A O 1
ATOM 2439 N N . PHE A 1 313 ? 18.422 -9.447 -0.134 1.00 97.88 313 PHE A N 1
ATOM 2440 C CA . PHE A 1 313 ? 18.423 -9.024 -1.538 1.00 97.88 313 PHE A CA 1
ATOM 2441 C C . PHE A 1 313 ? 19.841 -8.923 -2.105 1.00 97.88 313 PHE A C 1
ATOM 2443 O O . PHE A 1 313 ? 20.097 -9.442 -3.188 1.00 97.88 313 PHE A O 1
ATOM 2450 N N . ALA A 1 314 ? 20.796 -8.383 -1.340 1.00 96.31 314 ALA A N 1
ATOM 2451 C CA . ALA A 1 314 ? 22.204 -8.343 -1.742 1.00 96.31 314 ALA A CA 1
ATOM 2452 C C . ALA A 1 314 ? 22.805 -9.737 -2.022 1.00 96.31 314 ALA A C 1
ATOM 2454 O O . ALA A 1 314 ? 23.768 -9.847 -2.774 1.00 96.31 314 ALA A O 1
ATOM 2455 N N . ALA A 1 315 ? 22.238 -10.806 -1.450 1.00 96.50 315 ALA A N 1
ATOM 2456 C CA . ALA A 1 315 ? 22.668 -12.182 -1.696 1.00 96.50 315 ALA A CA 1
ATOM 2457 C C . ALA A 1 315 ? 22.047 -12.818 -2.959 1.00 96.50 315 ALA A C 1
ATOM 2459 O O . ALA A 1 315 ? 22.398 -13.946 -3.286 1.00 96.50 315 ALA A O 1
ATOM 2460 N N . THR A 1 316 ? 21.153 -12.116 -3.667 1.00 96.44 316 THR A N 1
ATOM 2461 C CA . THR A 1 316 ? 20.446 -12.622 -4.867 1.00 96.44 316 THR A CA 1
ATOM 2462 C C . THR A 1 316 ? 21.111 -12.234 -6.188 1.00 96.44 316 THR A C 1
ATOM 2464 O O . THR A 1 316 ? 20.497 -12.303 -7.248 1.00 96.44 316 THR A O 1
ATOM 2467 N N . ASN A 1 317 ? 22.371 -11.785 -6.142 1.00 91.69 317 ASN A N 1
ATOM 2468 C CA . ASN A 1 317 ? 23.170 -11.427 -7.322 1.00 91.69 317 ASN A CA 1
ATOM 2469 C C . ASN A 1 317 ? 22.455 -10.459 -8.289 1.00 91.69 317 ASN A C 1
ATOM 2471 O O . ASN A 1 317 ? 22.556 -10.594 -9.506 1.00 91.69 317 ASN A O 1
ATOM 2475 N N . GLY A 1 318 ? 21.712 -9.490 -7.745 1.00 90.75 318 GLY A N 1
ATOM 2476 C CA . GLY A 1 318 ? 20.995 -8.480 -8.530 1.00 90.75 318 GLY A CA 1
ATOM 2477 C C . GLY A 1 318 ? 19.625 -8.915 -9.062 1.00 90.75 318 GLY A C 1
ATOM 2478 O O . GLY A 1 318 ? 19.013 -8.161 -9.815 1.00 90.75 318 GLY A O 1
ATOM 2479 N N . LYS A 1 319 ? 19.107 -10.098 -8.685 1.00 94.75 319 LYS A N 1
ATOM 2480 C CA . LYS A 1 319 ? 17.733 -10.503 -9.038 1.00 94.75 319 LYS A CA 1
ATOM 2481 C C . LYS A 1 319 ? 16.694 -9.586 -8.390 1.00 94.75 319 LYS A C 1
ATOM 2483 O O . LYS A 1 319 ? 15.748 -9.176 -9.067 1.00 94.75 319 LYS A O 1
ATOM 2488 N N . PHE A 1 320 ? 16.887 -9.271 -7.108 1.00 96.25 320 PHE A N 1
ATOM 2489 C CA . PHE A 1 320 ? 16.074 -8.328 -6.341 1.00 96.25 320 PHE A CA 1
ATOM 2490 C C . PHE A 1 320 ? 16.906 -7.130 -5.888 1.00 96.25 320 PHE A C 1
ATOM 2492 O O . PHE A 1 320 ? 18.073 -7.272 -5.520 1.00 96.25 320 PHE A O 1
ATOM 2499 N N . GLU A 1 321 ? 16.276 -5.961 -5.867 1.00 90.88 321 GLU A N 1
ATOM 2500 C CA . GLU A 1 321 ? 16.897 -4.693 -5.499 1.00 90.88 321 GLU A CA 1
ATOM 2501 C C . GLU A 1 321 ? 16.110 -4.046 -4.357 1.00 90.88 321 GLU A C 1
ATOM 2503 O O . GLU A 1 321 ? 14.881 -4.123 -4.304 1.00 90.88 321 GLU A O 1
ATOM 2508 N N . ALA A 1 322 ? 16.829 -3.482 -3.388 1.00 89.75 322 ALA A N 1
ATOM 2509 C CA . ALA A 1 322 ? 16.212 -2.761 -2.283 1.00 89.75 322 ALA A CA 1
ATOM 2510 C C . ALA A 1 322 ? 15.926 -1.323 -2.714 1.00 89.75 322 ALA A C 1
ATOM 2512 O O . ALA A 1 322 ? 16.688 -0.751 -3.491 1.00 89.75 322 ALA A O 1
ATOM 2513 N N . HIS A 1 323 ? 14.866 -0.727 -2.173 1.00 84.69 323 HIS A N 1
ATOM 2514 C CA . HIS A 1 323 ? 14.562 0.667 -2.461 1.00 84.69 323 HIS A CA 1
ATOM 2515 C C . HIS A 1 323 ? 15.697 1.593 -2.016 1.00 84.69 323 HIS A C 1
ATOM 2517 O O . HIS A 1 323 ? 16.367 1.359 -1.000 1.00 84.69 323 HIS A O 1
ATOM 2523 N N . ARG A 1 324 ? 15.883 2.673 -2.776 1.00 91.06 324 ARG A N 1
ATOM 2524 C CA . ARG A 1 324 ? 16.873 3.696 -2.466 1.00 91.06 324 ARG A CA 1
ATOM 2525 C C . ARG A 1 324 ? 16.553 4.379 -1.128 1.00 91.06 324 ARG A C 1
ATOM 2527 O O . ARG A 1 324 ? 15.381 4.629 -0.832 1.00 91.06 324 ARG A O 1
ATOM 2534 N N . PRO A 1 325 ? 17.563 4.712 -0.305 1.00 91.69 325 PRO A N 1
ATOM 2535 C CA . PRO A 1 325 ? 17.345 5.490 0.908 1.00 91.69 325 PRO A CA 1
ATOM 2536 C C . PRO A 1 325 ? 16.625 6.815 0.627 1.00 91.69 325 PRO A C 1
ATOM 2538 O O . PRO A 1 325 ? 16.939 7.513 -0.336 1.00 91.69 325 PRO A O 1
ATOM 2541 N N . ILE A 1 326 ? 15.693 7.183 1.509 1.00 92.00 326 ILE A N 1
ATOM 2542 C CA . ILE A 1 326 ? 14.855 8.379 1.347 1.00 92.00 326 ILE A CA 1
ATOM 2543 C C . ILE A 1 326 ? 15.671 9.677 1.216 1.00 92.00 326 ILE A C 1
ATOM 2545 O O . ILE A 1 326 ? 15.267 10.584 0.503 1.00 92.00 326 ILE A O 1
ATOM 2549 N N . GLU A 1 327 ? 16.838 9.774 1.854 1.00 91.56 327 GLU A N 1
ATOM 2550 C CA . GLU A 1 327 ? 17.712 10.949 1.774 1.00 91.56 327 GLU A CA 1
ATOM 2551 C C . GLU A 1 327 ? 18.302 11.125 0.375 1.00 91.56 327 GLU A C 1
ATOM 2553 O O . GLU A 1 327 ? 18.319 12.235 -0.148 1.00 91.56 327 GLU A O 1
ATOM 2558 N N . GLU A 1 328 ? 18.707 10.032 -0.271 1.00 93.62 328 GLU A N 1
ATOM 2559 C CA . GLU A 1 328 ? 19.180 10.080 -1.655 1.00 93.62 328 GLU A CA 1
ATOM 2560 C C . GLU A 1 328 ? 18.025 10.410 -2.612 1.00 93.62 328 GLU A C 1
ATOM 2562 O O . GLU A 1 328 ? 18.211 11.138 -3.586 1.00 93.62 328 GLU A O 1
ATOM 2567 N N . MET A 1 329 ? 16.809 9.928 -2.326 1.00 94.25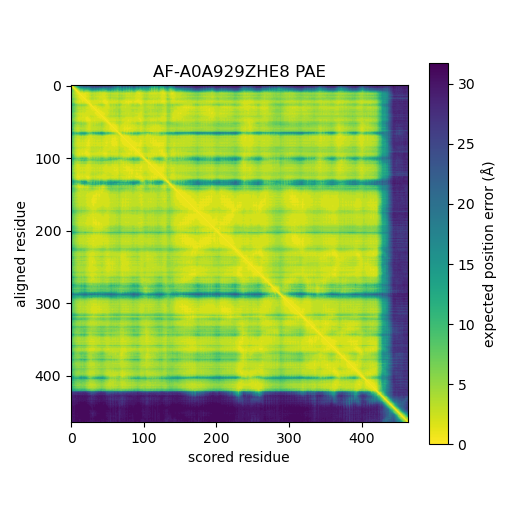 329 MET A N 1
ATOM 2568 C CA . MET A 1 329 ? 15.612 10.315 -3.081 1.00 94.25 329 MET A CA 1
ATOM 2569 C C . MET A 1 329 ? 15.338 11.825 -2.973 1.00 94.25 329 MET A C 1
ATOM 2571 O O . MET A 1 329 ? 15.054 12.459 -3.990 1.00 94.25 329 MET A O 1
ATOM 2575 N N . ILE A 1 330 ? 15.480 12.412 -1.774 1.00 93.31 330 ILE A N 1
ATOM 2576 C CA . ILE A 1 330 ? 15.347 13.863 -1.545 1.00 93.31 330 ILE A CA 1
ATOM 2577 C C . ILE A 1 330 ? 16.344 14.626 -2.408 1.00 93.31 330 ILE A C 1
ATOM 2579 O O . ILE A 1 330 ? 15.934 15.519 -3.149 1.00 93.31 330 ILE A O 1
ATOM 2583 N N . GLU A 1 331 ? 17.634 14.294 -2.318 1.00 93.88 331 GLU A N 1
ATOM 2584 C CA . GLU A 1 331 ? 18.705 15.005 -3.030 1.00 93.88 331 GLU A CA 1
ATOM 2585 C C . GLU A 1 331 ? 18.465 15.036 -4.541 1.00 93.88 331 GLU A C 1
ATOM 2587 O O . GLU A 1 331 ? 18.677 16.059 -5.194 1.00 93.88 331 GLU A O 1
ATOM 2592 N N . ARG A 1 332 ? 17.969 13.930 -5.096 1.00 94.38 332 ARG A N 1
ATOM 2593 C CA . ARG A 1 332 ? 17.817 13.763 -6.542 1.00 94.38 332 ARG A CA 1
ATOM 2594 C C . ARG A 1 332 ? 16.559 14.390 -7.118 1.00 94.38 332 ARG A C 1
ATOM 2596 O O . ARG A 1 332 ? 16.521 14.572 -8.335 1.00 94.38 332 ARG A O 1
ATOM 2603 N N . SER A 1 333 ? 15.570 14.722 -6.288 1.00 93.44 333 SER A N 1
ATOM 2604 C CA . SER A 1 333 ? 14.329 15.364 -6.726 1.00 93.44 333 SER A CA 1
ATOM 2605 C C . SER A 1 333 ? 14.329 16.890 -6.571 1.00 93.44 333 SER A C 1
ATOM 2607 O O . SER A 1 333 ? 13.414 17.527 -7.087 1.00 93.44 333 SER A O 1
ATOM 2609 N N . GLN A 1 334 ? 15.302 17.496 -5.869 1.00 92.19 334 GLN A N 1
ATOM 2610 C CA . GLN A 1 334 ? 15.241 18.914 -5.455 1.00 92.19 334 GLN A CA 1
ATOM 2611 C C . GLN A 1 334 ? 15.170 19.936 -6.603 1.00 92.19 334 GLN A C 1
ATOM 2613 O O . GLN A 1 334 ? 14.628 21.027 -6.427 1.00 92.19 334 GLN A O 1
ATOM 2618 N N . ASP A 1 335 ? 15.731 19.621 -7.762 1.00 91.94 335 ASP A N 1
ATOM 2619 C CA . ASP A 1 335 ? 15.689 20.436 -8.980 1.00 91.94 335 ASP A CA 1
ATOM 2620 C C . ASP A 1 335 ? 14.348 20.338 -9.729 1.00 91.94 335 ASP A C 1
ATOM 2622 O O . ASP A 1 335 ? 14.047 21.217 -10.535 1.00 91.94 335 ASP A O 1
ATOM 2626 N N . ILE A 1 336 ? 13.535 19.315 -9.440 1.00 93.94 336 ILE A N 1
ATOM 2627 C CA . ILE A 1 336 ? 12.190 19.132 -10.003 1.00 93.94 336 ILE A CA 1
ATOM 2628 C C . ILE A 1 336 ? 11.129 19.540 -8.975 1.00 93.94 336 ILE A C 1
ATOM 2630 O O . ILE A 1 336 ? 10.424 20.529 -9.159 1.00 93.94 336 ILE A O 1
ATOM 2634 N N . ALA A 1 337 ? 11.042 18.802 -7.867 1.00 93.06 337 ALA A N 1
ATOM 2635 C CA . ALA A 1 337 ? 10.115 19.044 -6.773 1.00 93.06 337 ALA A CA 1
ATOM 2636 C C . ALA A 1 337 ? 10.896 19.183 -5.462 1.00 93.06 337 ALA A C 1
ATOM 2638 O O . ALA A 1 337 ? 11.386 18.212 -4.880 1.00 93.06 337 ALA A O 1
ATOM 2639 N N . ARG A 1 338 ? 10.994 20.428 -4.985 1.00 91.31 338 ARG A N 1
ATOM 2640 C CA . ARG A 1 338 ? 11.645 20.758 -3.710 1.00 91.31 338 ARG A CA 1
ATOM 2641 C C . ARG A 1 338 ? 10.897 20.159 -2.525 1.00 91.31 338 ARG A C 1
ATOM 2643 O O . ARG A 1 338 ? 9.672 20.053 -2.564 1.00 91.31 338 ARG A O 1
ATOM 2650 N N . LEU A 1 339 ? 11.633 19.900 -1.444 1.00 90.31 339 LEU A N 1
ATOM 2651 C CA . LEU A 1 339 ? 11.134 19.274 -0.210 1.00 90.31 339 LEU A CA 1
ATOM 2652 C C . LEU A 1 339 ? 9.949 20.007 0.451 1.00 90.31 339 LEU A C 1
ATOM 2654 O O . LEU A 1 339 ? 9.178 19.395 1.180 1.00 90.31 339 LEU A O 1
ATOM 2658 N N . GLY A 1 340 ? 9.769 21.303 0.176 1.00 88.38 340 GLY A N 1
ATOM 2659 C CA . GLY A 1 340 ? 8.622 22.077 0.667 1.00 88.38 340 GLY A CA 1
ATOM 2660 C C . GLY A 1 340 ? 7.281 21.737 0.013 1.00 88.38 340 GLY A C 1
ATOM 2661 O O . GLY A 1 340 ? 6.231 22.092 0.544 1.00 88.38 340 GLY A O 1
ATOM 2662 N N . ASN A 1 341 ? 7.282 21.025 -1.116 1.00 89.94 341 ASN A N 1
ATOM 2663 C CA . ASN A 1 341 ? 6.057 20.505 -1.713 1.00 89.94 341 ASN A CA 1
ATOM 2664 C C . ASN A 1 341 ? 5.619 19.266 -0.924 1.00 89.94 341 ASN A C 1
ATOM 2666 O O . ASN A 1 341 ? 6.015 18.163 -1.264 1.00 89.94 341 ASN A O 1
ATOM 2670 N N . GLN A 1 342 ? 4.843 19.427 0.148 1.00 87.44 342 GLN A N 1
ATOM 2671 C CA . GLN A 1 342 ? 4.496 18.317 1.057 1.00 87.44 342 GLN A CA 1
ATOM 2672 C C . GLN A 1 342 ? 3.008 17.956 1.087 1.00 87.44 342 GLN A C 1
ATOM 2674 O O . GLN A 1 342 ? 2.599 17.051 1.810 1.00 87.44 342 GLN A O 1
ATOM 2679 N N . ALA A 1 343 ? 2.167 18.660 0.327 1.00 86.56 343 ALA A N 1
ATOM 2680 C CA . ALA A 1 343 ? 0.757 18.310 0.255 1.00 86.56 343 ALA A CA 1
ATOM 2681 C C . ALA A 1 343 ? 0.578 16.939 -0.420 1.00 86.56 343 ALA A C 1
ATOM 2683 O O . ALA A 1 343 ? 1.163 16.696 -1.473 1.00 86.56 343 ALA A O 1
ATOM 2684 N N . GLY A 1 344 ? -0.254 16.070 0.169 1.00 84.62 344 GLY A N 1
ATOM 2685 C CA . GLY A 1 344 ? -0.426 14.686 -0.296 1.00 84.62 344 GLY A CA 1
ATOM 2686 C C . GLY A 1 344 ? 0.883 13.903 -0.214 1.00 84.62 344 GLY A C 1
ATOM 2687 O O . GLY A 1 344 ? 1.571 13.952 0.800 1.00 84.62 344 GLY A O 1
ATOM 2688 N N . GLU A 1 345 ? 1.235 13.204 -1.286 1.00 87.31 345 GLU A N 1
ATOM 2689 C CA . GLU A 1 345 ? 2.545 12.575 -1.453 1.00 87.31 345 GLU A CA 1
ATOM 2690 C C . GLU A 1 345 ? 3.644 13.612 -1.748 1.00 87.31 345 GLU A C 1
ATOM 2692 O O . GLU A 1 345 ? 4.810 13.374 -1.447 1.00 87.31 345 GLU A O 1
ATOM 2697 N N . GLY A 1 346 ? 3.290 14.788 -2.279 1.00 89.88 346 GLY A N 1
ATOM 2698 C CA . GLY A 1 346 ? 4.211 15.907 -2.462 1.00 89.88 346 GLY A CA 1
ATOM 2699 C C . GLY A 1 346 ? 5.457 15.552 -3.283 1.00 89.88 346 GLY A C 1
ATOM 2700 O O . GLY A 1 346 ? 5.387 14.839 -4.282 1.00 89.88 346 GLY A O 1
ATOM 2701 N N . TRP A 1 347 ? 6.614 16.052 -2.846 1.00 92.25 347 TRP A N 1
ATOM 2702 C CA . TRP A 1 347 ? 7.932 15.840 -3.446 1.00 92.25 347 TRP A CA 1
ATOM 2703 C C . TRP A 1 347 ? 8.273 14.352 -3.585 1.00 92.25 347 TRP A C 1
ATOM 2705 O O . TRP A 1 347 ? 8.972 13.970 -4.523 1.00 92.25 347 TRP A O 1
ATOM 2715 N N . TYR A 1 348 ? 7.759 13.514 -2.681 1.00 93.50 348 TYR A N 1
ATOM 2716 C CA . TYR A 1 348 ? 8.056 12.090 -2.642 1.00 93.50 348 TYR A CA 1
ATOM 2717 C C . TYR A 1 348 ? 7.508 11.363 -3.872 1.00 93.50 348 TYR A C 1
ATOM 2719 O O . TYR A 1 348 ? 8.216 10.531 -4.426 1.00 93.50 348 TYR A O 1
ATOM 2727 N N . LEU A 1 349 ? 6.333 11.742 -4.389 1.00 94.19 349 LEU A N 1
ATOM 2728 C CA . LEU A 1 349 ? 5.804 11.169 -5.635 1.00 94.19 349 LEU A CA 1
ATOM 2729 C C . LEU A 1 349 ? 6.737 11.436 -6.827 1.00 94.19 349 LEU A C 1
ATOM 2731 O O . LEU A 1 349 ? 7.002 10.553 -7.638 1.00 94.19 349 LEU A O 1
ATOM 2735 N N . THR A 1 350 ? 7.272 12.655 -6.929 1.00 94.75 350 THR A N 1
ATOM 2736 C CA . THR A 1 350 ? 8.273 12.981 -7.956 1.00 94.75 350 THR A CA 1
ATOM 2737 C C . THR A 1 350 ? 9.561 12.194 -7.738 1.00 94.75 350 THR A C 1
ATOM 2739 O O . THR A 1 350 ? 10.146 11.698 -8.698 1.00 94.75 350 THR A O 1
ATOM 2742 N N . ALA A 1 351 ? 10.001 12.054 -6.488 1.00 95.31 351 ALA A N 1
ATOM 2743 C CA . ALA A 1 351 ? 11.198 11.299 -6.155 1.00 95.31 351 ALA A CA 1
ATOM 2744 C C . ALA A 1 351 ? 11.055 9.800 -6.478 1.00 95.31 351 ALA A C 1
ATOM 2746 O O . ALA A 1 351 ? 12.002 9.215 -6.992 1.00 95.31 351 ALA A O 1
ATOM 2747 N N . GLU A 1 352 ? 9.877 9.197 -6.267 1.00 94.69 352 GLU A N 1
ATOM 2748 C CA . GLU A 1 352 ? 9.562 7.829 -6.711 1.00 94.69 352 GLU A CA 1
ATOM 2749 C C . GLU A 1 352 ? 9.721 7.693 -8.233 1.00 94.69 352 GLU A C 1
ATOM 2751 O O . GLU A 1 352 ? 10.350 6.746 -8.702 1.00 94.69 352 GLU A O 1
ATOM 2756 N N . MET A 1 353 ? 9.213 8.657 -9.011 1.00 95.94 353 MET A N 1
ATOM 2757 C CA . MET A 1 353 ? 9.363 8.639 -10.472 1.00 95.94 353 MET A CA 1
ATOM 2758 C C . MET A 1 353 ? 10.828 8.760 -10.905 1.00 95.94 353 MET A C 1
ATOM 2760 O O . MET A 1 353 ? 11.269 8.021 -11.784 1.00 95.94 353 MET A O 1
ATOM 2764 N N . VAL A 1 354 ? 11.588 9.671 -10.288 1.00 96.38 354 VAL A N 1
ATOM 2765 C CA . VAL A 1 354 ? 13.031 9.827 -10.539 1.00 96.38 354 VAL A CA 1
ATOM 2766 C C . VAL A 1 354 ? 13.773 8.526 -10.235 1.00 96.38 354 VAL A C 1
ATOM 2768 O O . VAL A 1 354 ? 14.568 8.065 -11.054 1.00 96.38 354 VAL A O 1
ATOM 2771 N N . ASP A 1 355 ? 13.487 7.916 -9.086 1.00 95.31 355 ASP A N 1
ATOM 2772 C CA . ASP A 1 355 ? 14.119 6.675 -8.648 1.00 95.31 355 ASP A CA 1
ATOM 2773 C C . ASP A 1 355 ? 13.839 5.518 -9.616 1.00 95.31 355 ASP A C 1
ATOM 2775 O O . ASP A 1 355 ? 14.764 4.825 -10.040 1.00 95.31 355 ASP A O 1
ATOM 2779 N N . MET A 1 356 ? 12.585 5.362 -10.046 1.00 95.44 356 MET A N 1
ATOM 2780 C CA . MET A 1 356 ? 12.192 4.354 -11.033 1.00 95.44 356 MET A CA 1
ATOM 2781 C C . MET A 1 356 ? 12.910 4.538 -12.370 1.00 95.44 356 MET A C 1
ATOM 2783 O O . MET A 1 356 ? 13.458 3.575 -12.911 1.00 95.44 356 MET A O 1
ATOM 2787 N N . ILE A 1 357 ? 12.947 5.764 -12.905 1.00 96.00 357 ILE A N 1
ATOM 2788 C CA . ILE A 1 357 ? 13.597 6.043 -14.194 1.00 96.00 357 ILE A CA 1
ATOM 2789 C C . ILE A 1 357 ? 15.082 5.672 -14.137 1.00 96.00 357 ILE A C 1
ATOM 2791 O O . ILE A 1 357 ? 15.601 5.033 -15.054 1.00 96.00 357 ILE A O 1
ATOM 2795 N N . GLU A 1 358 ? 15.764 6.042 -13.056 1.00 94.62 358 GLU A N 1
ATOM 2796 C CA . GLU A 1 358 ? 17.200 5.818 -12.896 1.00 94.62 358 GLU A CA 1
ATOM 2797 C C . GLU A 1 358 ? 17.571 4.360 -12.636 1.00 94.62 358 GLU A C 1
ATOM 2799 O O . GLU A 1 358 ? 18.655 3.938 -13.035 1.00 94.62 358 GLU A O 1
ATOM 2804 N N . HIS A 1 359 ? 16.672 3.575 -12.041 1.00 91.62 359 HIS A N 1
ATOM 2805 C CA . HIS A 1 359 ? 16.844 2.128 -11.900 1.00 91.62 359 HIS A CA 1
ATOM 2806 C C . HIS A 1 359 ? 16.363 1.345 -13.128 1.00 91.62 359 HIS A C 1
ATOM 2808 O O . HIS A 1 359 ? 16.293 0.119 -13.080 1.00 91.62 359 HIS A O 1
ATOM 2814 N N . GLY A 1 360 ? 16.056 2.003 -14.251 1.00 93.00 360 GLY A N 1
ATOM 2815 C CA . GLY A 1 360 ? 15.712 1.332 -15.508 1.00 93.00 360 GLY A CA 1
ATOM 2816 C C . GLY A 1 360 ? 14.234 0.955 -15.644 1.00 93.00 360 GLY A C 1
ATOM 2817 O O . GLY A 1 360 ? 13.908 0.029 -16.386 1.00 93.00 360 GLY A O 1
ATOM 2818 N N . CYS A 1 361 ? 13.342 1.671 -14.960 1.00 96.19 361 CYS A N 1
ATOM 2819 C CA . CYS A 1 361 ? 11.893 1.629 -15.141 1.00 96.19 361 CYS A CA 1
ATOM 2820 C C . CYS A 1 361 ? 11.370 2.989 -15.664 1.00 96.19 361 CYS A C 1
ATOM 2822 O O . CYS A 1 361 ? 10.685 3.719 -14.948 1.00 96.19 361 CYS A O 1
ATOM 2824 N N . PRO A 1 362 ? 11.699 3.376 -16.914 1.00 95.88 362 PRO A N 1
ATOM 2825 C CA . PRO A 1 362 ? 11.351 4.695 -17.444 1.00 95.88 362 PRO A CA 1
ATOM 2826 C C . PRO A 1 362 ? 9.886 4.823 -17.883 1.00 95.88 362 PRO A C 1
ATOM 2828 O O . PRO A 1 362 ? 9.438 5.936 -18.158 1.00 95.88 362 PRO A O 1
ATOM 2831 N N . ASN A 1 363 ? 9.146 3.714 -17.992 1.00 97.81 363 ASN A N 1
ATOM 2832 C CA . ASN A 1 363 ? 7.716 3.743 -18.289 1.00 97.81 363 ASN A CA 1
ATOM 2833 C C . ASN A 1 363 ? 6.953 3.847 -16.969 1.00 97.81 363 ASN A C 1
ATOM 2835 O O . ASN A 1 363 ? 7.103 2.980 -16.111 1.00 97.81 363 ASN A O 1
ATOM 2839 N N . ILE A 1 364 ? 6.155 4.897 -16.791 1.00 97.44 364 ILE A N 1
ATOM 2840 C CA . ILE A 1 364 ? 5.475 5.171 -15.523 1.00 97.44 364 ILE A CA 1
ATOM 2841 C C . ILE A 1 364 ? 4.006 5.502 -15.770 1.00 97.44 364 ILE A C 1
ATOM 2843 O O . ILE A 1 364 ? 3.665 6.398 -16.542 1.00 97.44 364 ILE A O 1
ATOM 2847 N N . ILE A 1 365 ? 3.135 4.797 -15.059 1.00 97.06 365 ILE A N 1
ATOM 2848 C CA . ILE A 1 365 ? 1.719 5.110 -14.924 1.00 97.06 365 ILE A CA 1
ATOM 2849 C C . ILE A 1 365 ? 1.550 5.848 -13.598 1.00 97.06 365 ILE A C 1
ATOM 2851 O O . ILE A 1 365 ? 1.752 5.280 -12.526 1.00 97.06 365 ILE A O 1
ATOM 2855 N N . CYS A 1 366 ? 1.168 7.120 -13.669 1.00 96.06 366 CYS A N 1
ATOM 2856 C CA . CYS A 1 366 ? 0.722 7.875 -12.507 1.00 96.06 366 CYS A CA 1
ATOM 2857 C C . CYS A 1 366 ? -0.786 7.665 -12.327 1.00 96.06 366 CYS A C 1
ATOM 2859 O O . CYS A 1 366 ? -1.595 8.220 -13.078 1.00 96.06 366 CYS A O 1
ATOM 2861 N N . ALA A 1 367 ? -1.159 6.845 -11.349 1.00 94.81 367 ALA A N 1
ATOM 2862 C CA . ALA A 1 367 ? -2.530 6.627 -10.930 1.00 94.81 367 ALA A CA 1
ATOM 2863 C C . ALA A 1 367 ? -3.050 7.862 -10.189 1.00 94.81 367 ALA A C 1
ATOM 2865 O O . ALA A 1 367 ? -2.698 8.130 -9.035 1.00 94.81 367 ALA A O 1
ATOM 2866 N N . GLN A 1 368 ? -3.872 8.639 -10.887 1.00 91.88 368 GLN A N 1
ATOM 2867 C CA . GLN A 1 368 ? -4.354 9.928 -10.427 1.00 91.88 368 GLN A CA 1
ATOM 2868 C C . GLN A 1 368 ? -5.847 9.829 -10.119 1.00 91.88 368 GLN A C 1
ATOM 2870 O O . GLN A 1 368 ? -6.647 9.614 -11.022 1.00 91.88 368 GLN A O 1
ATOM 2875 N N . PRO A 1 369 ? -6.265 9.978 -8.859 1.00 91.50 369 PRO A N 1
ATOM 2876 C CA . PRO A 1 369 ? -7.679 10.057 -8.553 1.00 91.50 369 PRO A CA 1
ATOM 2877 C C . PRO A 1 369 ? -8.249 11.424 -8.926 1.00 91.50 369 PRO A C 1
ATOM 2879 O O . PRO A 1 369 ? -7.602 12.452 -8.700 1.00 91.50 369 PRO A O 1
ATOM 2882 N N . PHE A 1 370 ? -9.503 11.452 -9.371 1.00 88.75 370 PHE A N 1
ATOM 2883 C CA . PHE A 1 370 ? -10.238 12.700 -9.534 1.00 88.75 370 PHE A CA 1
ATOM 2884 C C . PHE A 1 370 ? -10.320 13.477 -8.214 1.00 88.75 370 PHE A C 1
ATOM 2886 O O . PHE A 1 370 ? -10.400 12.900 -7.121 1.00 88.75 370 PHE A O 1
ATOM 2893 N N . ALA A 1 371 ? -10.248 14.806 -8.325 1.00 89.12 371 ALA A N 1
ATOM 2894 C CA . ALA A 1 371 ? -10.193 15.760 -7.217 1.00 89.12 371 ALA A CA 1
ATOM 2895 C C . ALA A 1 371 ? -9.030 15.542 -6.217 1.00 89.12 371 ALA A C 1
ATOM 2897 O O . ALA A 1 371 ? -9.017 16.133 -5.130 1.00 89.12 371 ALA A O 1
ATOM 2898 N N . CYS A 1 372 ? -8.005 14.758 -6.578 1.00 90.12 372 CYS A N 1
ATOM 2899 C CA . CYS A 1 372 ? -6.754 14.668 -5.826 1.00 90.12 372 CYS A CA 1
ATOM 2900 C C . CYS A 1 372 ? -5.799 15.802 -6.223 1.00 90.12 372 CYS A C 1
ATOM 2902 O O . CYS A 1 372 ? -4.855 15.616 -6.992 1.00 90.12 372 CYS A O 1
ATOM 2904 N N . LEU A 1 373 ? -6.057 17.006 -5.701 1.00 89.19 373 LEU A N 1
ATOM 2905 C CA . LEU A 1 373 ? -5.282 18.206 -6.038 1.00 89.19 373 LEU A CA 1
ATOM 2906 C C . LEU A 1 373 ? -3.755 18.026 -5.879 1.00 89.19 373 LEU A C 1
ATOM 2908 O O . LEU A 1 373 ? -3.036 18.439 -6.787 1.00 89.19 373 LEU A O 1
ATOM 2912 N N . PRO A 1 374 ? -3.232 17.385 -4.810 1.00 88.31 374 PRO A N 1
ATOM 2913 C CA . PRO A 1 374 ? -1.793 17.161 -4.692 1.00 88.31 374 PRO A CA 1
ATOM 2914 C C . PRO A 1 374 ? -1.180 16.377 -5.855 1.00 88.31 374 PRO A C 1
ATOM 2916 O O . PRO A 1 374 ? -0.126 16.756 -6.359 1.00 88.31 374 PRO A O 1
ATOM 2919 N N . ASN A 1 375 ? -1.858 15.326 -6.321 1.00 89.19 375 ASN A N 1
ATOM 2920 C CA . ASN A 1 375 ? -1.373 14.503 -7.425 1.00 89.19 375 ASN A CA 1
ATOM 2921 C C . ASN A 1 375 ? -1.508 15.243 -8.773 1.00 89.19 375 ASN A C 1
ATOM 2923 O O . ASN A 1 375 ? -0.585 15.218 -9.582 1.00 89.19 375 ASN A O 1
ATOM 2927 N N . HIS A 1 376 ? -2.568 16.034 -8.976 1.00 87.88 376 HIS A N 1
ATOM 2928 C CA . HIS A 1 376 ? -2.661 16.909 -10.154 1.00 87.88 376 HIS A CA 1
ATOM 2929 C C . HIS A 1 376 ? -1.506 17.923 -10.229 1.00 87.88 376 HIS A C 1
ATOM 2931 O O . HIS A 1 376 ? -0.942 18.142 -11.303 1.00 87.88 376 HIS A O 1
ATOM 2937 N N . VAL A 1 377 ? -1.139 18.533 -9.097 1.00 88.50 377 VAL A N 1
ATOM 2938 C CA . VAL A 1 377 ? -0.095 19.567 -9.046 1.00 88.50 377 VAL A CA 1
ATOM 2939 C C . VAL A 1 377 ? 1.309 18.963 -9.108 1.00 88.50 377 VAL A C 1
ATOM 2941 O O . VAL A 1 377 ? 2.117 19.396 -9.925 1.00 88.50 377 VAL A O 1
ATOM 2944 N N . VAL A 1 378 ? 1.619 17.972 -8.268 1.00 86.88 378 VAL A N 1
ATOM 2945 C CA . VAL A 1 378 ? 2.988 17.437 -8.134 1.00 86.88 378 VAL A CA 1
ATOM 2946 C C . VAL A 1 378 ? 3.209 16.155 -8.939 1.00 86.88 378 VAL A C 1
ATOM 2948 O O . VAL A 1 378 ? 4.314 15.910 -9.406 1.00 86.88 378 VAL A O 1
ATOM 2951 N N . GLY A 1 379 ? 2.173 15.350 -9.166 1.00 85.44 379 GLY A N 1
ATOM 2952 C CA . GLY A 1 379 ? 2.238 14.209 -10.079 1.00 85.44 379 GLY A CA 1
ATOM 2953 C C . GLY A 1 379 ? 2.283 14.685 -11.529 1.00 85.44 379 GLY A C 1
ATOM 2954 O O . GLY A 1 379 ? 3.357 14.752 -12.128 1.00 85.44 379 GLY A O 1
ATOM 2955 N N . LYS A 1 380 ? 1.129 15.074 -12.097 1.00 89.62 380 LYS A N 1
ATOM 2956 C CA . LYS A 1 380 ? 1.048 15.505 -13.510 1.00 89.62 380 LYS A CA 1
ATOM 2957 C C . LYS A 1 380 ? 1.885 16.759 -13.788 1.00 89.62 380 LYS A C 1
ATOM 2959 O O . LYS A 1 380 ? 2.570 16.817 -14.810 1.00 89.62 380 LYS A O 1
ATOM 2964 N N . GLY A 1 381 ? 1.872 17.751 -12.893 1.00 91.56 381 GLY A N 1
ATOM 2965 C CA . GLY A 1 381 ? 2.580 19.020 -13.111 1.00 91.56 381 GLY A CA 1
ATOM 2966 C C . GLY A 1 381 ? 4.101 18.889 -13.261 1.00 91.56 381 GLY A C 1
ATOM 2967 O O . GLY A 1 381 ? 4.721 19.729 -13.914 1.00 91.56 381 GLY A O 1
ATOM 2968 N N . MET A 1 382 ? 4.712 17.818 -12.741 1.00 93.75 382 MET A N 1
ATOM 2969 C CA . MET A 1 382 ? 6.161 17.595 -12.840 1.00 93.75 382 MET A CA 1
ATOM 2970 C C . MET A 1 382 ? 6.586 16.840 -14.107 1.00 93.75 382 MET A C 1
ATOM 2972 O O . MET A 1 382 ? 7.781 16.759 -14.397 1.00 93.75 382 MET A O 1
ATOM 2976 N N . PHE A 1 383 ? 5.647 16.337 -14.920 1.00 94.75 383 PHE A N 1
ATOM 2977 C CA . PHE A 1 383 ? 5.963 15.515 -16.098 1.00 94.75 383 PHE A CA 1
ATOM 2978 C C . PHE A 1 383 ? 6.870 16.223 -17.102 1.00 94.75 383 PHE A C 1
ATOM 2980 O O . PHE A 1 383 ? 7.767 15.598 -17.664 1.00 94.75 383 PHE A O 1
ATOM 2987 N N . ARG A 1 384 ? 6.668 17.527 -17.330 1.00 95.12 384 ARG A N 1
ATOM 2988 C CA . ARG A 1 384 ? 7.520 18.295 -18.248 1.00 95.12 384 ARG A CA 1
ATOM 2989 C C . ARG A 1 384 ? 8.963 18.342 -17.751 1.00 95.12 384 ARG A C 1
ATOM 2991 O O . ARG A 1 384 ? 9.871 18.080 -18.528 1.00 95.12 384 ARG A O 1
ATOM 2998 N N . ALA A 1 385 ? 9.172 18.653 -16.475 1.00 95.00 385 ALA A N 1
ATOM 2999 C CA . ALA A 1 385 ? 10.505 18.701 -15.880 1.00 95.00 385 ALA A CA 1
ATOM 3000 C C . ALA A 1 385 ? 11.173 17.315 -15.875 1.00 95.00 385 ALA A C 1
ATOM 3002 O O . ALA A 1 385 ? 12.338 17.200 -16.255 1.00 95.00 385 ALA A O 1
ATOM 3003 N N . LEU A 1 386 ? 10.412 16.261 -15.557 1.00 95.50 386 LEU A N 1
ATOM 3004 C CA . LEU A 1 386 ? 10.873 14.873 -15.634 1.00 95.50 386 LEU A CA 1
ATOM 3005 C C . LEU A 1 386 ? 11.316 14.495 -17.051 1.00 95.50 386 LEU A C 1
ATOM 3007 O O . LEU A 1 386 ? 12.418 13.990 -17.210 1.00 95.50 386 LEU A O 1
ATOM 3011 N N . ARG A 1 387 ? 10.515 14.784 -18.084 1.00 95.44 387 ARG A N 1
ATOM 3012 C CA . ARG A 1 387 ? 10.862 14.483 -19.487 1.00 95.44 387 ARG A CA 1
ATOM 3013 C C . ARG A 1 387 ? 12.036 15.313 -20.005 1.00 95.44 387 ARG A C 1
ATOM 3015 O O . ARG A 1 387 ? 12.827 14.812 -20.791 1.00 95.44 387 ARG A O 1
ATOM 3022 N N . THR A 1 388 ? 12.178 16.560 -19.554 1.00 95.81 388 THR A N 1
ATOM 3023 C CA . THR A 1 388 ? 13.351 17.385 -19.885 1.00 95.81 388 THR A CA 1
ATOM 3024 C C . THR A 1 388 ? 14.630 16.781 -19.308 1.00 95.81 388 THR A C 1
ATOM 3026 O O . THR A 1 388 ? 15.649 16.744 -19.992 1.00 95.81 388 THR A O 1
ATOM 3029 N N . ARG A 1 389 ? 14.591 16.304 -18.056 1.00 95.56 389 ARG A N 1
ATOM 3030 C CA . ARG A 1 389 ? 15.753 15.685 -17.401 1.00 95.56 389 ARG A CA 1
ATOM 3031 C C . ARG A 1 389 ? 16.016 14.258 -17.888 1.00 95.56 389 ARG A C 1
ATOM 3033 O O . ARG A 1 389 ? 17.170 13.848 -17.976 1.00 95.56 389 ARG A O 1
ATOM 3040 N N . TYR A 1 390 ? 14.961 13.521 -18.212 1.00 96.31 390 TYR A N 1
ATOM 3041 C CA . TYR A 1 390 ? 15.001 12.134 -18.658 1.00 96.31 390 TYR A CA 1
ATOM 3042 C C . TYR A 1 390 ? 14.221 11.990 -19.970 1.00 96.31 390 TYR A C 1
ATOM 3044 O O . TYR A 1 390 ? 13.041 11.630 -19.945 1.00 96.31 390 TYR A O 1
ATOM 3052 N N . PRO A 1 391 ? 14.858 12.241 -21.128 1.00 94.19 391 PRO A N 1
ATOM 3053 C CA . PRO A 1 391 ? 14.201 12.142 -22.433 1.00 94.19 391 PRO A CA 1
ATOM 3054 C C . PRO A 1 391 ? 13.587 10.764 -22.717 1.00 94.19 391 PRO A C 1
ATOM 3056 O O . PRO A 1 391 ? 12.614 10.656 -23.455 1.00 94.19 391 PRO A O 1
ATOM 3059 N N . GLN A 1 392 ? 14.117 9.709 -22.092 1.00 92.50 392 GLN A N 1
ATOM 3060 C CA . GLN A 1 392 ? 13.603 8.343 -22.195 1.00 92.50 392 GLN A CA 1
ATOM 3061 C C . GLN A 1 392 ? 12.314 8.085 -21.394 1.00 92.50 392 GLN A C 1
ATOM 3063 O O . GLN A 1 392 ? 11.746 6.996 -21.504 1.00 92.50 392 GLN A O 1
ATOM 3068 N N . ALA A 1 393 ? 11.883 9.023 -20.545 1.00 95.00 393 ALA A N 1
ATOM 3069 C CA . ALA A 1 393 ? 10.762 8.826 -19.635 1.00 95.00 393 ALA A CA 1
ATOM 3070 C C . ALA A 1 393 ? 9.419 8.808 -20.383 1.00 95.00 393 ALA A C 1
ATOM 3072 O O . ALA A 1 393 ? 8.946 9.820 -20.905 1.00 95.00 393 ALA A O 1
ATOM 3073 N N . ASN A 1 394 ? 8.764 7.650 -20.369 1.00 95.12 394 ASN A N 1
ATOM 3074 C CA . ASN A 1 394 ? 7.442 7.430 -20.939 1.00 95.12 394 ASN A CA 1
ATOM 3075 C C . ASN A 1 394 ? 6.403 7.447 -19.809 1.00 95.12 394 ASN A C 1
ATOM 3077 O O . ASN A 1 394 ? 6.057 6.413 -19.242 1.00 95.12 394 ASN A O 1
ATOM 3081 N N . ILE A 1 395 ? 5.962 8.646 -19.429 1.00 95.06 395 ILE A N 1
ATOM 3082 C CA . ILE A 1 395 ? 5.088 8.859 -18.267 1.00 95.06 395 ILE A CA 1
ATOM 3083 C C . ILE A 1 395 ? 3.681 9.226 -18.733 1.00 95.06 395 ILE A C 1
ATOM 3085 O O . ILE A 1 395 ? 3.532 10.147 -19.539 1.00 95.06 395 ILE A O 1
ATOM 3089 N N . VAL A 1 396 ? 2.653 8.570 -18.197 1.00 94.94 396 VAL A N 1
ATOM 3090 C CA . VAL A 1 396 ? 1.243 8.907 -18.444 1.00 94.94 396 VAL A CA 1
ATOM 3091 C C . VAL A 1 396 ? 0.474 9.044 -17.138 1.00 94.94 396 VAL A C 1
ATOM 3093 O O . VAL A 1 396 ? 0.724 8.320 -16.179 1.00 94.94 396 VAL A O 1
ATOM 3096 N N . ALA A 1 397 ? -0.482 9.970 -17.105 1.00 93.69 397 ALA A N 1
ATOM 3097 C CA . ALA A 1 397 ? -1.461 10.054 -16.028 1.00 93.69 397 ALA A CA 1
ATOM 3098 C C . ALA A 1 397 ? -2.723 9.290 -16.439 1.00 93.69 397 ALA A C 1
ATOM 3100 O O . ALA A 1 397 ? -3.217 9.452 -17.563 1.00 93.69 397 ALA A O 1
ATOM 3101 N N . VAL A 1 398 ? -3.233 8.468 -15.525 1.00 94.25 398 VAL A N 1
ATOM 3102 C CA . VAL A 1 398 ? -4.501 7.753 -15.681 1.00 94.25 398 VAL A CA 1
ATOM 3103 C C . VAL A 1 398 ? -5.443 8.247 -14.597 1.00 94.25 398 VAL A C 1
ATOM 3105 O O . VAL A 1 398 ? -5.190 8.036 -13.412 1.00 94.25 398 VAL A O 1
ATOM 3108 N N . ASP A 1 399 ? -6.499 8.933 -15.031 1.00 91.81 399 ASP A N 1
ATOM 3109 C CA . ASP A 1 399 ? -7.509 9.510 -14.152 1.00 91.81 399 ASP A CA 1
ATOM 3110 C C . ASP A 1 399 ? -8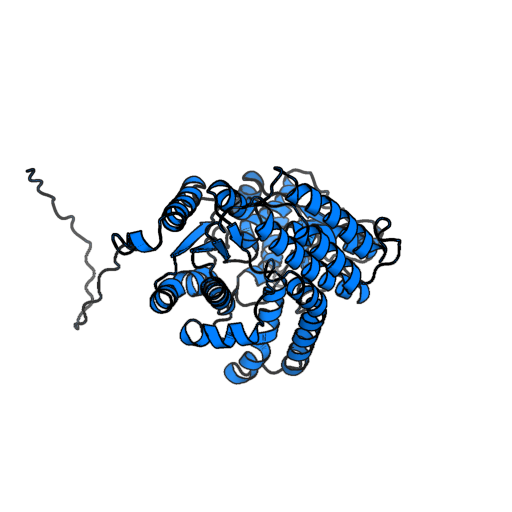.543 8.453 -13.740 1.00 91.81 399 ASP A C 1
ATOM 3112 O O . ASP A 1 399 ? -9.279 7.923 -14.580 1.00 91.81 399 ASP A O 1
ATOM 3116 N N . TYR A 1 400 ? -8.604 8.168 -12.440 1.00 91.44 400 TYR A N 1
ATOM 3117 C CA . TYR A 1 400 ? -9.577 7.271 -11.824 1.00 91.44 400 TYR A CA 1
ATOM 3118 C C . TYR A 1 400 ? -10.697 8.071 -11.163 1.00 91.44 400 TYR A C 1
ATOM 3120 O O . TYR A 1 400 ? -10.454 8.925 -10.309 1.00 91.44 400 TYR A O 1
ATOM 3128 N N . ASP A 1 401 ? -11.925 7.787 -11.581 1.00 89.00 401 ASP A N 1
ATOM 3129 C CA . ASP A 1 401 ? -13.144 8.451 -11.135 1.00 89.00 401 ASP A CA 1
ATOM 3130 C C . ASP A 1 401 ? -14.331 7.485 -11.281 1.00 89.00 401 ASP A C 1
ATOM 3132 O O . ASP A 1 401 ? -14.329 6.709 -12.243 1.00 89.00 401 ASP A O 1
ATOM 3136 N N . PRO A 1 402 ? -15.364 7.537 -10.417 1.00 81.88 402 PRO A N 1
ATOM 3137 C CA . PRO A 1 402 ? -16.530 6.663 -10.537 1.00 81.88 402 PRO A CA 1
ATOM 3138 C C . PRO A 1 402 ? -17.361 6.928 -11.803 1.00 81.88 402 PRO A C 1
ATOM 3140 O O . PRO A 1 402 ? -18.098 6.053 -12.249 1.00 81.88 402 PRO A O 1
ATOM 3143 N N . GLY A 1 403 ? -17.290 8.142 -12.359 1.00 81.12 403 GLY A N 1
ATOM 3144 C CA . GLY A 1 403 ? -17.991 8.546 -13.576 1.00 81.12 403 GLY A CA 1
ATOM 3145 C C . GLY A 1 403 ? -17.161 8.397 -14.854 1.00 81.12 403 GLY A C 1
ATOM 3146 O O . GLY A 1 403 ? -17.714 8.501 -15.952 1.00 81.12 403 GLY A O 1
ATOM 3147 N N . ALA A 1 404 ? -15.851 8.149 -14.749 1.00 81.25 404 ALA A N 1
ATOM 3148 C CA . ALA A 1 404 ? -14.993 7.939 -15.910 1.00 81.25 404 ALA A CA 1
ATOM 3149 C C . ALA A 1 404 ? -15.143 6.517 -16.468 1.00 81.25 404 ALA A C 1
ATOM 3151 O O . ALA A 1 404 ? -15.256 5.536 -15.740 1.00 81.25 404 ALA A O 1
ATOM 3152 N N . SER A 1 405 ? -15.102 6.392 -17.797 1.00 84.50 405 SER A N 1
ATOM 3153 C CA . SER A 1 405 ? -15.140 5.082 -18.448 1.00 84.50 405 SER A CA 1
ATOM 3154 C C . SER A 1 405 ? -13.859 4.292 -18.167 1.00 84.50 405 SER A C 1
ATOM 3156 O O . SER A 1 405 ? -12.767 4.735 -18.531 1.00 84.50 405 SER A O 1
ATOM 3158 N N . GLU A 1 406 ? -14.005 3.081 -17.626 1.00 86.75 406 GLU A N 1
ATOM 3159 C CA . GLU A 1 406 ? -12.908 2.114 -17.454 1.00 86.75 406 GLU A CA 1
ATOM 3160 C C . GLU A 1 406 ? -12.166 1.860 -18.777 1.00 86.75 406 GLU A C 1
ATOM 3162 O O . GLU A 1 406 ? -10.940 1.788 -18.818 1.00 86.75 406 GLU A O 1
ATOM 3167 N N . VAL A 1 407 ? -12.895 1.831 -19.900 1.00 88.81 407 VAL A N 1
ATOM 3168 C CA . VAL A 1 407 ? -12.321 1.647 -21.243 1.00 88.81 407 VAL A CA 1
ATOM 3169 C C . VAL A 1 407 ? -11.331 2.761 -21.587 1.00 88.81 407 VAL A C 1
ATOM 3171 O O . VAL A 1 407 ? -10.286 2.497 -22.177 1.00 88.81 407 VAL A O 1
ATOM 3174 N N . ASN A 1 408 ? -11.612 4.008 -21.198 1.00 88.31 408 ASN A N 1
ATOM 3175 C CA . ASN A 1 408 ? -10.693 5.124 -21.430 1.00 88.31 408 ASN A CA 1
ATOM 3176 C C . ASN A 1 408 ? -9.397 4.972 -20.614 1.00 88.31 408 ASN A C 1
ATOM 3178 O O . ASN A 1 408 ? -8.314 5.248 -21.130 1.00 88.31 408 ASN A O 1
ATOM 3182 N N . GLN A 1 409 ? -9.487 4.498 -19.371 1.00 90.25 409 GLN A N 1
ATOM 3183 C CA . GLN A 1 409 ? -8.316 4.241 -18.526 1.00 90.25 409 GLN A CA 1
ATOM 3184 C C . GLN A 1 409 ? -7.471 3.094 -19.091 1.00 90.25 409 GLN A C 1
ATOM 3186 O O . GLN A 1 409 ? -6.267 3.256 -19.290 1.00 90.25 409 GLN A O 1
ATOM 3191 N N . LEU A 1 410 ? -8.113 1.979 -19.454 1.00 90.81 410 LEU A N 1
ATOM 3192 C CA . LEU A 1 410 ? -7.452 0.828 -20.070 1.00 90.81 410 LEU A CA 1
ATOM 3193 C C . LEU A 1 410 ? -6.773 1.198 -21.391 1.00 90.81 410 LEU A C 1
ATOM 3195 O O . LEU A 1 410 ? -5.624 0.827 -21.611 1.00 90.81 410 LEU A O 1
ATOM 3199 N N . ASN A 1 411 ? -7.439 1.971 -22.252 1.00 92.31 411 ASN A N 1
ATOM 3200 C CA . ASN A 1 411 ? -6.856 2.413 -23.519 1.00 92.31 411 ASN A CA 1
ATOM 3201 C C . ASN A 1 411 ? -5.618 3.288 -23.302 1.00 92.31 411 ASN A C 1
ATOM 3203 O O . ASN A 1 411 ? -4.626 3.110 -24.001 1.00 92.31 411 ASN A O 1
ATOM 3207 N N . ARG A 1 412 ? -5.632 4.196 -22.318 1.00 92.12 412 ARG A N 1
ATOM 3208 C CA . ARG A 1 412 ? -4.455 5.015 -21.977 1.00 92.12 412 ARG A CA 1
ATOM 3209 C C . ARG A 1 412 ? -3.273 4.164 -21.527 1.00 92.12 412 ARG A C 1
ATOM 3211 O O . ARG A 1 412 ? -2.155 4.412 -21.974 1.00 92.12 412 ARG A O 1
ATOM 3218 N N . ILE A 1 413 ? -3.528 3.159 -20.689 1.00 93.81 413 ILE A N 1
ATOM 3219 C CA . ILE A 1 413 ? -2.505 2.204 -20.251 1.00 93.81 413 ILE A CA 1
ATOM 3220 C C . ILE A 1 413 ? -1.965 1.442 -21.465 1.00 93.81 413 ILE A C 1
ATOM 3222 O O . ILE A 1 413 ? -0.774 1.514 -21.743 1.00 93.81 413 ILE A O 1
ATOM 3226 N N . LYS A 1 414 ? -2.829 0.794 -22.254 1.00 93.69 414 LYS A N 1
ATOM 3227 C CA . LYS A 1 414 ? -2.413 -0.004 -23.420 1.00 93.69 414 LYS A CA 1
ATOM 3228 C C . LYS A 1 414 ? -1.649 0.804 -24.469 1.00 93.69 414 LYS A C 1
ATOM 3230 O O . LYS A 1 414 ? -0.662 0.311 -25.002 1.00 93.69 414 LYS A O 1
ATOM 3235 N N . LEU A 1 415 ? -2.057 2.044 -24.745 1.00 93.50 415 LEU A N 1
ATOM 3236 C CA . LEU A 1 415 ? -1.338 2.928 -25.670 1.00 93.50 415 LEU A CA 1
ATOM 3237 C C . LEU A 1 415 ? 0.074 3.247 -25.167 1.00 93.50 415 LEU A C 1
ATOM 3239 O O . LEU A 1 415 ? 1.022 3.205 -25.944 1.00 93.50 415 LEU A O 1
ATOM 3243 N N . MET A 1 416 ? 0.231 3.511 -23.868 1.00 94.06 416 MET A N 1
ATOM 3244 C CA . MET A 1 416 ? 1.551 3.726 -23.274 1.00 94.06 416 MET A CA 1
ATOM 3245 C C . MET A 1 416 ? 2.419 2.463 -23.339 1.00 94.06 416 MET A C 1
ATOM 3247 O O . MET A 1 416 ? 3.606 2.547 -23.665 1.00 94.06 416 MET A O 1
ATOM 3251 N N . LEU A 1 417 ? 1.823 1.297 -23.072 1.00 93.69 417 LEU A N 1
ATOM 3252 C CA . LEU A 1 417 ? 2.501 0.002 -23.121 1.00 93.69 417 LEU A CA 1
ATOM 3253 C C . LEU A 1 417 ? 2.917 -0.378 -24.546 1.00 93.69 417 LEU A C 1
ATOM 3255 O O . LEU A 1 417 ? 4.010 -0.905 -24.735 1.00 93.69 417 LEU A O 1
ATOM 3259 N N . ALA A 1 418 ? 2.115 -0.037 -25.556 1.00 91.75 418 ALA A N 1
ATOM 3260 C CA . ALA A 1 418 ? 2.489 -0.215 -26.956 1.00 91.75 418 ALA A CA 1
ATOM 3261 C C . ALA A 1 418 ? 3.792 0.534 -27.286 1.00 91.75 418 ALA A C 1
ATOM 3263 O O . ALA A 1 418 ? 4.697 -0.051 -27.876 1.00 91.75 418 ALA A O 1
ATOM 3264 N N . THR A 1 419 ? 3.942 1.780 -26.824 1.00 88.38 419 THR A N 1
ATOM 3265 C CA . THR A 1 419 ? 5.202 2.538 -26.938 1.00 88.38 419 THR A CA 1
ATOM 3266 C C . THR A 1 419 ? 6.331 1.911 -26.111 1.00 88.38 419 THR A C 1
ATOM 3268 O O . THR A 1 419 ? 7.489 1.901 -26.529 1.00 88.38 419 THR A O 1
ATOM 3271 N N . ALA A 1 420 ? 6.017 1.356 -24.936 1.00 86.31 420 ALA A N 1
ATOM 3272 C CA . ALA A 1 420 ? 6.999 0.687 -24.083 1.00 86.31 420 ALA A CA 1
ATOM 3273 C C . ALA A 1 420 ? 7.591 -0.576 -24.738 1.00 86.31 420 ALA A C 1
ATOM 3275 O O . ALA A 1 420 ? 8.774 -0.857 -24.544 1.00 86.31 420 ALA A O 1
ATOM 3276 N N . LEU A 1 421 ? 6.779 -1.302 -25.513 1.00 87.62 421 LEU A N 1
ATOM 3277 C CA . LEU A 1 421 ? 7.144 -2.524 -26.237 1.00 87.62 421 LEU A CA 1
ATOM 3278 C C . LEU A 1 421 ? 7.842 -2.255 -27.579 1.00 87.62 421 LEU A C 1
ATOM 3280 O O . LEU A 1 421 ? 8.484 -3.156 -28.117 1.00 87.62 421 LEU A O 1
ATOM 3284 N N . GLN A 1 422 ? 7.735 -1.040 -28.121 1.00 83.19 422 GLN A N 1
ATOM 3285 C CA . GLN A 1 422 ? 8.494 -0.630 -29.302 1.00 83.19 422 GLN A CA 1
ATOM 3286 C C . GLN A 1 422 ? 9.985 -0.476 -28.976 1.00 83.19 422 GLN A C 1
ATOM 3288 O O . GLN A 1 422 ? 10.358 -0.001 -27.897 1.00 83.19 422 GLN A O 1
ATOM 3293 N N . ASP A 1 423 ? 10.829 -0.856 -29.940 1.00 61.69 423 ASP A N 1
ATOM 3294 C CA . ASP A 1 423 ? 12.287 -0.751 -29.850 1.00 61.69 423 ASP A CA 1
ATOM 3295 C C . ASP A 1 423 ? 12.699 0.695 -29.504 1.00 61.69 423 ASP A C 1
ATOM 3297 O O . ASP A 1 423 ? 12.244 1.626 -30.175 1.00 61.69 423 ASP A O 1
ATOM 3301 N N . PRO A 1 424 ? 13.553 0.920 -28.485 1.00 56.62 424 PRO A N 1
ATOM 3302 C CA . PRO A 1 424 ? 14.090 2.239 -28.165 1.00 56.62 424 PRO A CA 1
ATOM 3303 C C . PRO A 1 424 ? 14.656 3.003 -29.370 1.00 56.62 424 PRO A C 1
ATOM 3305 O O . PRO A 1 424 ? 14.530 4.222 -29.402 1.00 56.62 424 PRO A O 1
ATOM 3308 N N . GLN A 1 425 ? 15.223 2.315 -30.371 1.00 46.97 425 GLN A N 1
ATOM 3309 C CA . GLN A 1 425 ? 15.755 2.944 -31.591 1.00 46.97 425 GLN A CA 1
ATOM 3310 C C . GLN A 1 425 ? 14.662 3.425 -32.560 1.00 46.97 425 GLN A C 1
ATOM 3312 O O . GLN A 1 425 ? 14.895 4.335 -33.350 1.00 46.97 425 GLN A O 1
ATOM 3317 N N . ALA A 1 426 ? 13.456 2.857 -32.487 1.00 48.81 426 ALA A N 1
ATOM 3318 C CA . ALA A 1 426 ? 12.303 3.302 -33.269 1.00 48.81 426 ALA A CA 1
ATOM 3319 C C . ALA A 1 426 ? 11.603 4.530 -32.650 1.00 48.81 426 ALA A C 1
ATOM 3321 O O . ALA A 1 426 ? 10.772 5.156 -33.307 1.00 48.81 426 ALA A O 1
ATOM 3322 N N . ARG A 1 427 ? 11.941 4.899 -31.403 1.00 51.38 427 ARG A N 1
ATOM 3323 C CA . ARG A 1 427 ? 11.322 6.025 -30.677 1.00 51.38 427 ARG A CA 1
ATOM 3324 C C . ARG A 1 427 ? 11.750 7.403 -31.190 1.00 51.38 427 ARG A C 1
ATOM 3326 O O . ARG A 1 427 ? 11.015 8.363 -30.981 1.00 51.38 427 ARG A O 1
ATOM 3333 N N . ASP A 1 428 ? 12.879 7.494 -31.895 1.00 43.19 428 ASP A N 1
ATOM 3334 C CA . ASP A 1 428 ? 13.387 8.750 -32.473 1.00 43.19 428 ASP A CA 1
ATOM 3335 C C . ASP A 1 428 ? 12.610 9.209 -33.727 1.00 43.19 428 ASP A C 1
ATOM 3337 O O . ASP A 1 428 ? 12.847 10.307 -34.229 1.00 43.19 428 ASP A O 1
ATOM 3341 N N . GLY A 1 429 ? 11.677 8.393 -34.240 1.00 41.41 429 GLY A N 1
ATOM 3342 C CA . GLY A 1 429 ? 10.933 8.675 -35.474 1.00 41.41 429 GLY A CA 1
ATOM 3343 C C . GLY A 1 429 ? 9.579 9.365 -35.296 1.00 41.41 429 GLY A C 1
ATOM 3344 O O . GLY A 1 429 ? 9.187 10.124 -36.171 1.00 41.41 429 GLY A O 1
ATOM 3345 N N . ASP A 1 430 ? 8.884 9.143 -34.179 1.00 37.25 430 ASP A N 1
ATOM 3346 C CA . ASP A 1 430 ? 7.537 9.670 -33.940 1.00 37.25 430 ASP A CA 1
ATOM 3347 C C . ASP A 1 430 ? 7.299 9.804 -32.429 1.00 37.25 430 ASP A C 1
ATOM 3349 O O . ASP A 1 430 ? 6.658 8.964 -31.789 1.00 37.25 430 ASP A O 1
ATOM 3353 N N . ILE A 1 431 ? 7.793 10.888 -31.821 1.00 38.59 431 ILE A N 1
ATOM 3354 C CA . ILE A 1 431 ? 7.227 11.333 -30.545 1.00 38.59 431 ILE A CA 1
ATOM 3355 C C . ILE A 1 431 ? 5.817 11.810 -30.876 1.00 38.59 431 ILE A C 1
ATOM 3357 O O . ILE A 1 431 ? 5.604 12.967 -31.242 1.00 38.59 431 ILE A O 1
ATOM 3361 N N . LEU A 1 432 ? 4.848 10.906 -30.750 1.00 37.22 432 LEU A N 1
ATOM 3362 C CA . LEU A 1 432 ? 3.433 11.232 -30.704 1.00 37.22 432 LEU A CA 1
ATOM 3363 C C . LEU A 1 432 ? 3.228 12.047 -29.423 1.00 37.22 432 LEU A C 1
ATOM 3365 O O . LEU A 1 432 ? 2.892 11.531 -28.357 1.00 37.22 432 LEU A O 1
ATOM 3369 N N . GLN A 1 433 ? 3.532 13.344 -29.517 1.00 35.97 433 GLN A N 1
ATOM 3370 C CA . GLN A 1 433 ? 3.113 14.336 -28.551 1.00 35.97 433 GLN A CA 1
ATOM 3371 C C . GLN A 1 433 ? 1.594 14.228 -28.522 1.00 35.97 433 GLN A C 1
ATOM 3373 O O . GLN A 1 433 ? 0.900 14.704 -29.416 1.00 35.97 433 GLN A O 1
ATOM 3378 N N . LEU A 1 434 ? 1.065 13.547 -27.510 1.00 37.12 434 LEU A N 1
ATOM 3379 C CA . LEU A 1 434 ? -0.307 13.759 -27.090 1.00 37.12 434 LEU A CA 1
ATOM 3380 C C . LEU A 1 434 ? -0.340 15.199 -26.584 1.00 37.12 434 LEU A C 1
ATOM 3382 O O . LEU A 1 434 ? -0.029 15.471 -25.427 1.00 37.12 434 LEU A O 1
ATOM 3386 N N . VAL A 1 435 ? -0.582 16.117 -27.518 1.00 30.77 435 VAL A N 1
ATOM 3387 C CA . VAL A 1 435 ? -0.752 17.541 -27.273 1.00 30.77 435 VAL A CA 1
ATOM 3388 C C . VAL A 1 435 ? -1.921 17.658 -26.297 1.00 30.77 435 VAL A C 1
ATOM 3390 O O . VAL A 1 435 ? -3.070 17.403 -26.662 1.00 30.77 435 VAL A O 1
ATOM 3393 N N . ASP A 1 436 ? -1.624 17.982 -25.033 1.00 32.09 436 ASP A N 1
ATOM 3394 C CA . ASP A 1 436 ? -2.591 18.661 -24.173 1.00 32.09 436 ASP A CA 1
ATOM 3395 C C . ASP A 1 436 ? -3.077 19.860 -25.004 1.00 32.09 436 ASP A C 1
ATOM 3397 O O . ASP A 1 436 ? -2.252 20.653 -25.458 1.00 32.09 436 ASP A O 1
ATOM 3401 N N . ALA A 1 437 ? -4.381 19.917 -25.296 1.00 30.52 437 ALA A N 1
ATOM 3402 C CA . ALA A 1 437 ? -4.982 20.966 -26.114 1.00 30.52 437 ALA A CA 1
ATOM 3403 C C . ALA A 1 437 ? -4.419 22.337 -25.707 1.00 30.52 437 ALA A C 1
ATOM 3405 O O . ALA A 1 437 ? -4.501 22.707 -24.537 1.00 30.52 437 ALA A O 1
ATOM 3406 N N . GLU A 1 438 ? -3.803 23.037 -26.664 1.00 28.69 438 GLU A N 1
ATOM 3407 C CA . GLU A 1 438 ? -3.129 24.314 -26.441 1.00 28.69 438 GLU A CA 1
ATOM 3408 C C . GLU A 1 438 ? -4.056 25.292 -25.703 1.00 28.69 438 GLU A C 1
ATOM 3410 O O . GLU A 1 438 ? -5.109 25.685 -26.214 1.00 28.69 438 GLU A O 1
ATOM 3415 N N . GLU A 1 439 ? -3.653 25.718 -24.504 1.00 29.19 439 GLU A N 1
ATOM 3416 C CA . GLU A 1 439 ? -4.146 26.970 -23.940 1.00 29.19 439 GLU A CA 1
ATOM 3417 C C . GLU A 1 439 ? -3.670 28.113 -24.855 1.00 29.19 439 GLU A C 1
ATOM 3419 O O . GLU A 1 439 ? -2.486 28.161 -25.207 1.00 29.19 439 GLU A O 1
ATOM 3424 N N . PRO A 1 440 ? -4.552 29.035 -25.279 1.00 29.98 440 PRO A N 1
ATOM 3425 C CA . PRO A 1 440 ? -4.160 30.087 -26.201 1.00 29.98 440 PRO A CA 1
ATOM 3426 C C . PRO A 1 440 ? -3.117 30.999 -25.546 1.00 29.98 440 PRO A C 1
ATOM 3428 O O . PRO A 1 440 ? -3.306 31.508 -24.440 1.00 29.98 440 PRO A O 1
ATOM 3431 N N . ALA A 1 441 ? -2.010 31.197 -26.263 1.00 28.81 441 ALA A N 1
ATOM 3432 C CA . ALA A 1 441 ? -0.872 31.995 -25.838 1.00 28.81 441 ALA A CA 1
ATOM 3433 C C . ALA A 1 441 ? -1.288 33.400 -25.371 1.00 28.81 441 ALA A C 1
ATOM 3435 O O . ALA A 1 441 ? -1.962 34.150 -26.078 1.00 28.81 441 ALA A O 1
ATOM 3436 N N . SER A 1 442 ? -0.822 33.776 -24.181 1.00 27.98 442 SER A N 1
ATOM 3437 C CA . SER A 1 442 ? -0.951 35.121 -23.633 1.00 27.98 442 SER A CA 1
ATOM 3438 C C . SER A 1 442 ? -0.184 36.132 -24.495 1.00 27.98 442 SER A C 1
ATOM 3440 O O . SER A 1 442 ? 1.048 36.180 -24.463 1.00 27.98 442 SER A O 1
ATOM 3442 N N . CYS A 1 443 ? -0.895 36.974 -25.241 1.00 27.91 443 CYS A N 1
ATOM 3443 C CA . CYS A 1 443 ? -0.317 38.178 -25.829 1.00 27.91 443 CYS A CA 1
ATOM 3444 C C . CYS A 1 443 ? -0.150 39.242 -24.736 1.00 27.91 443 CYS A C 1
ATOM 3446 O O . CYS A 1 443 ? -1.126 39.698 -24.142 1.00 27.91 443 CYS A O 1
ATOM 3448 N N . GLY A 1 444 ? 1.091 39.653 -24.472 1.00 25.20 444 GLY A N 1
ATOM 3449 C CA . GLY A 1 444 ? 1.369 40.865 -23.709 1.00 25.20 444 GLY A CA 1
ATOM 3450 C C . GLY A 1 444 ? 1.004 42.107 -24.523 1.00 25.20 444 GLY A C 1
ATOM 3451 O O . GLY A 1 444 ? 1.402 42.230 -25.679 1.00 25.20 444 GLY A O 1
ATOM 3452 N N . GLY A 1 445 ? 0.265 43.033 -23.913 1.00 24.80 445 GLY A N 1
ATOM 3453 C CA . GLY A 1 445 ? -0.035 44.338 -24.498 1.00 24.80 445 GLY A CA 1
ATOM 3454 C C . GLY A 1 445 ? -1.267 44.992 -23.881 1.00 24.80 445 GLY A C 1
ATOM 3455 O O . GLY A 1 445 ? -2.389 44.586 -24.135 1.00 24.80 445 GLY A O 1
ATOM 3456 N N . SER A 1 446 ? -1.015 46.002 -23.056 1.00 26.77 446 SER A N 1
ATOM 3457 C CA . SER A 1 446 ? -1.927 46.967 -22.431 1.00 26.77 446 SER A CA 1
ATOM 3458 C C . SER A 1 446 ? -3.337 47.183 -23.021 1.00 26.77 446 SER A C 1
ATOM 3460 O O . SER A 1 446 ? -3.497 47.453 -24.209 1.00 26.77 446 SER A O 1
ATOM 3462 N N . SER A 1 447 ? -4.274 47.361 -22.080 1.00 26.53 447 SER A N 1
ATOM 3463 C CA . SER A 1 447 ? -5.437 48.273 -22.075 1.00 26.53 447 SER A CA 1
ATOM 3464 C C . SER A 1 447 ? -6.852 47.698 -22.282 1.00 26.53 447 SER A C 1
ATOM 3466 O O . SER A 1 447 ? -7.189 47.089 -23.286 1.00 26.53 447 SER A O 1
ATOM 3468 N N . SER A 1 448 ? -7.690 48.038 -21.293 1.00 25.11 448 SER A N 1
ATOM 3469 C CA . SER A 1 448 ? -9.160 48.102 -21.259 1.00 25.11 448 SER A CA 1
ATOM 3470 C C . SER A 1 448 ? -9.995 46.819 -21.376 1.00 25.11 448 SER A C 1
ATOM 3472 O O . SER A 1 448 ? -10.067 46.148 -22.396 1.00 25.11 448 SER A O 1
ATOM 3474 N N . VAL A 1 449 ? -10.731 46.582 -20.289 1.00 30.77 449 VAL A N 1
ATOM 3475 C CA . VAL A 1 449 ? -11.892 45.701 -20.150 1.00 30.77 449 VAL A CA 1
ATOM 3476 C C . VAL A 1 449 ? -13.058 46.240 -20.990 1.00 30.77 449 VAL A C 1
ATOM 3478 O O . VAL A 1 449 ? -13.437 47.394 -20.813 1.00 30.77 449 VAL A O 1
ATOM 3481 N N . MET A 1 450 ? -13.678 45.401 -21.825 1.00 24.33 450 MET A N 1
ATOM 3482 C CA . MET A 1 450 ? -15.039 45.599 -22.349 1.00 24.33 450 MET A CA 1
ATOM 3483 C C . MET A 1 450 ? -15.728 44.233 -22.480 1.00 24.33 450 MET A C 1
ATOM 3485 O O . MET A 1 450 ? -15.244 43.345 -23.180 1.00 24.33 450 MET A O 1
ATOM 3489 N N . LEU A 1 451 ? -16.852 44.068 -21.778 1.00 33.50 451 LEU A N 1
ATOM 3490 C CA . LEU A 1 451 ? -17.759 42.926 -21.902 1.00 33.50 451 LEU A CA 1
ATOM 3491 C C . LEU A 1 451 ? -18.430 42.921 -23.287 1.00 33.50 451 LEU A C 1
ATOM 3493 O O . LEU A 1 451 ? -19.044 43.914 -23.671 1.00 33.50 451 LEU A O 1
ATOM 3497 N N . GLY A 1 452 ? -18.400 41.788 -23.994 1.00 26.62 452 GLY A N 1
ATOM 3498 C CA . GLY A 1 452 ? -19.180 41.580 -25.217 1.00 26.62 452 GLY A CA 1
ATOM 3499 C C . GLY A 1 452 ? -19.229 40.106 -25.625 1.00 26.62 452 GLY A C 1
ATOM 3500 O O . GLY A 1 452 ? -18.191 39.468 -25.764 1.00 26.62 452 GLY A O 1
ATOM 3501 N N . MET A 1 453 ? -20.441 39.560 -25.771 1.00 26.64 453 MET A N 1
ATOM 3502 C CA . MET A 1 453 ? -20.728 38.168 -26.155 1.00 26.64 453 MET A CA 1
ATOM 3503 C C . MET A 1 453 ? -20.037 37.752 -27.473 1.00 26.64 453 MET A C 1
ATOM 3505 O O . MET A 1 453 ? -19.971 38.571 -28.392 1.00 26.64 453 MET A O 1
ATOM 3509 N N . PRO A 1 454 ? -19.604 36.485 -27.644 1.00 31.78 454 PRO A N 1
ATOM 3510 C CA . PRO A 1 454 ? -19.016 36.040 -28.901 1.00 31.78 454 PRO A CA 1
ATOM 3511 C C . PRO A 1 454 ? -20.092 35.760 -29.958 1.00 31.78 454 PRO A C 1
ATOM 3513 O O . PRO A 1 454 ? -20.952 34.895 -29.795 1.00 31.78 454 PRO A O 1
ATOM 3516 N N . THR A 1 455 ? -20.006 36.469 -31.081 1.00 29.84 455 THR A N 1
ATOM 3517 C CA . THR A 1 455 ? -20.695 36.151 -32.337 1.00 29.84 455 THR A CA 1
ATOM 3518 C C . THR A 1 455 ? -20.044 34.951 -33.032 1.00 29.84 455 THR A C 1
ATOM 3520 O O . THR A 1 455 ? -18.825 34.892 -33.180 1.00 29.84 455 THR A O 1
ATOM 3523 N N . ILE A 1 456 ? -20.875 34.014 -33.491 1.00 29.12 456 ILE A N 1
ATOM 3524 C CA . ILE A 1 456 ? -20.511 32.783 -34.212 1.00 29.12 456 ILE A CA 1
ATOM 3525 C C . ILE A 1 456 ? -19.890 33.121 -35.584 1.00 29.12 456 ILE A C 1
ATOM 3527 O O . ILE A 1 456 ? -20.555 33.796 -36.374 1.00 29.12 456 ILE A O 1
ATOM 3531 N N . PRO A 1 457 ? -18.686 32.626 -35.947 1.00 31.23 457 PRO A N 1
ATOM 3532 C CA . PRO A 1 457 ? -18.180 32.765 -37.307 1.00 31.23 457 PRO A CA 1
ATOM 3533 C C . PRO A 1 457 ? -18.714 31.655 -38.224 1.00 31.23 457 PRO A C 1
ATOM 3535 O O . PRO A 1 457 ? -18.631 30.461 -37.931 1.00 31.23 457 PRO A O 1
ATOM 3538 N N . SER A 1 458 ? -19.234 32.067 -39.379 1.00 29.91 458 SER A N 1
ATOM 3539 C CA . SER A 1 458 ? -19.716 31.208 -40.460 1.00 29.91 458 SER A CA 1
ATOM 3540 C C . SER A 1 458 ? -18.574 30.431 -41.129 1.00 29.91 458 SER A C 1
ATOM 3542 O O . SER A 1 458 ? -17.687 31.033 -41.738 1.00 29.91 458 SER A O 1
ATOM 3544 N N . ARG A 1 459 ? -18.622 29.094 -41.094 1.00 30.45 459 ARG A N 1
ATOM 3545 C CA . ARG A 1 459 ? -17.759 28.226 -41.914 1.00 30.45 459 ARG A CA 1
ATOM 3546 C C . ARG A 1 459 ? -18.261 28.204 -43.363 1.00 30.45 459 ARG A C 1
ATOM 3548 O O . ARG A 1 459 ? -19.372 27.746 -43.618 1.00 30.45 459 ARG A O 1
ATOM 3555 N N . ARG A 1 460 ? -17.427 28.624 -44.320 1.00 27.92 460 ARG A N 1
ATOM 3556 C CA . ARG A 1 460 ? -17.540 28.198 -45.725 1.00 27.92 460 ARG A CA 1
ATOM 3557 C C . ARG A 1 460 ? -16.628 26.995 -45.936 1.00 27.92 460 ARG A C 1
ATOM 3559 O O . ARG A 1 460 ? -15.424 27.085 -45.729 1.00 27.92 460 ARG A O 1
ATOM 3566 N N . ALA A 1 461 ? -17.234 25.883 -46.329 1.00 30.09 461 ALA A N 1
ATOM 3567 C CA . ALA A 1 461 ? -16.548 24.702 -46.819 1.00 30.09 461 ALA A CA 1
ATOM 3568 C C . ALA A 1 461 ? -16.027 24.948 -48.242 1.00 30.09 461 ALA A C 1
ATOM 3570 O O . ALA A 1 461 ? -16.737 25.516 -49.072 1.00 30.09 461 ALA A O 1
ATOM 3571 N N . ALA A 1 462 ? -14.827 24.459 -48.536 1.00 27.98 462 ALA A N 1
ATOM 3572 C CA . ALA A 1 462 ? -14.408 24.158 -49.894 1.00 27.98 462 ALA A CA 1
ATOM 3573 C C . ALA A 1 462 ? -13.589 22.867 -49.858 1.00 27.98 462 ALA A C 1
ATOM 3575 O O . ALA A 1 462 ? -12.517 22.811 -49.262 1.00 27.98 462 ALA A O 1
ATOM 3576 N N . PHE A 1 463 ? -14.162 21.829 -50.460 1.00 30.27 463 PHE A N 1
ATOM 3577 C CA . PHE A 1 463 ? -13.499 20.578 -50.797 1.00 30.27 463 PHE A CA 1
ATOM 3578 C C . PHE A 1 463 ? -12.461 20.818 -51.897 1.00 30.27 463 PHE A C 1
ATOM 3580 O O . PHE A 1 463 ? -12.788 21.436 -52.915 1.00 30.27 463 PHE A O 1
ATOM 3587 N N . ARG A 1 464 ? -11.273 20.236 -51.731 1.00 33.34 464 ARG A N 1
ATOM 3588 C CA . ARG A 1 464 ? -10.571 19.476 -52.768 1.00 33.34 464 ARG A CA 1
ATOM 3589 C C . ARG A 1 464 ? -9.626 18.479 -52.126 1.00 33.34 464 ARG A C 1
ATOM 3591 O O . ARG A 1 464 ? -8.970 18.877 -51.140 1.00 33.34 464 ARG A O 1
#

Nearest PDB structures (foldseek):
  1ekq-assembly2_B  TM=4.657E-01  e=2.486E+00  Bacillus subtilis
  1esq-assembly1_C  TM=3.529E-01  e=3.567E+00  Bacillus subtilis
  1ekk-assembly1_A  TM=2.438E-01  e=1.271E+00  Bacillus subtilis
  3nl3-assembly1_F  TM=2.255E-01  e=1.645E+00  Nakaseomyces glabratus
  1c3q-assembly1_C  TM=2.029E-01  e=1.338E+00  Bacillus subtilis

Radius of gyration: 24.31 Å; Cα contacts (8 Å, |Δi|>4): 688; chains: 1; bounding box: 53×74×80 Å

Sequence (464 aa):
EEAGHIQPRAVFTEEMREAGYEILAPQMSPIHFRFLTPLFATAGLKVRVLEHTSRTSMEVGLKYVNNDSCYPAIVVIGQLLDEFISGRADPDRTAVGITQTGGMCRASNYAALLRKGLRDAGYPQVPVIALSVQGFEDNPGFRLGVTHIHKAIQAFVIGDAIQSMLLRVRPYEATPGSAMDLYRTWDGYVQEWITSGRVAALGGRVSYGKIIRECVRAFDALPLRDIPRKPRVGLVGEILVKFHPDANNHAVDVIEAEGCEAELPGLMQFFHNSVATAAWDKENLGIEGKQRYIMPIVLWALKKYEKPVHRAFAATNGKFEAHRPIEEMIERSQDIARLGNQAGEGWYLTAEMVDMIEHGCPNIICAQPFACLPNHVVGKGMFRALRTRYPQANIVAVDYDPGASEVNQLNRIKLMLATALQDPQARDGDILQLVDAEEPASCGGSSSVMLGMPTIPSRRAAFR